Protein AF-A0AAW0LCC1-F1 (afdb_monomer_lite)

Foldseek 3Di:
DDDDPAQQADADEPVQVCQFQVHVDPVQWQAADPQGTKGWGWGQDPNDTFIKIKGKGALLQVPFDDPVRVSVVVSLVQRDDDPLDFNWRHKYDDVSIIMTMTGDPDNHDPLCCLQPNLDELLNLLVNLLSVLVVLVSVQVSVVVVVVVDDDDFDDDDDPCVQQLLAAPPDDSRGDDDLLSVLLSSLLSLLCSFQSDHQADPPDDPQPRGPLSNCCVQCVPPLVCSVVRGHPSHPPQPPSSVLNSLSNVLSCQSNDNDSVSRDGSVVSSVSSVQQNDDDVQLADSNDSGPDLLSVLSSVLSVLLCVLVVDDQADPVDDPCPRGSCSVCVVLVVDVVSVVVSCVVPCSNVLSVLSNDDPDRDGVVVSVVSVVVVVVVVVVPPDDDDDDDDDDD

Structure (mmCIF, N/CA/C/O backbone):
data_AF-A0AAW0LCC1-F1
#
_entry.id   AF-A0AAW0LCC1-F1
#
loop_
_atom_site.group_PDB
_atom_site.id
_atom_site.type_symbol
_atom_site.label_atom_id
_atom_site.label_alt_id
_atom_site.label_comp_id
_atom_site.label_asym_id
_atom_site.label_entity_id
_atom_site.label_seq_id
_atom_site.pdbx_PDB_ins_code
_atom_site.Cartn_x
_atom_site.Cartn_y
_atom_site.Cartn_z
_atom_site.occupancy
_atom_site.B_iso_or_equiv
_atom_site.auth_seq_id
_atom_site.auth_comp_id
_atom_site.auth_asym_id
_atom_site.auth_atom_id
_atom_site.pdbx_PDB_model_num
ATOM 1 N N . MET A 1 1 ? 21.186 -23.783 -26.925 1.00 35.03 1 MET A N 1
ATOM 2 C CA . MET A 1 1 ? 20.174 -23.348 -25.941 1.00 35.03 1 MET A CA 1
ATOM 3 C C . MET A 1 1 ? 20.336 -24.250 -24.736 1.00 35.03 1 MET A C 1
ATOM 5 O O . MET A 1 1 ? 19.829 -25.359 -24.760 1.00 35.03 1 MET A O 1
ATOM 9 N N . GLU A 1 2 ? 21.107 -23.821 -23.744 1.00 25.83 2 GLU A N 1
ATOM 10 C CA . GLU A 1 2 ? 21.197 -24.514 -22.457 1.00 25.83 2 GLU A CA 1
ATOM 11 C C . GLU A 1 2 ? 20.458 -23.658 -21.433 1.00 25.83 2 GLU A C 1
ATOM 13 O O . GLU A 1 2 ? 20.801 -22.498 -21.208 1.00 25.83 2 GLU A O 1
ATOM 18 N N . GLN A 1 3 ? 19.366 -24.208 -20.905 1.00 29.08 3 GLN A N 1
ATOM 19 C CA . GLN A 1 3 ? 18.622 -23.638 -19.792 1.00 29.08 3 GLN A CA 1
ATOM 20 C C . GLN A 1 3 ? 19.203 -24.208 -18.501 1.00 29.08 3 GLN A C 1
ATOM 22 O O . GLN A 1 3 ? 19.033 -25.390 -18.211 1.00 29.08 3 GLN A O 1
ATOM 27 N N . SER A 1 4 ? 19.866 -23.360 -17.721 1.00 25.98 4 SER A N 1
ATOM 28 C CA . SER A 1 4 ? 20.152 -23.633 -16.312 1.00 25.98 4 SER A CA 1
ATOM 29 C C . SER A 1 4 ? 18.893 -23.335 -15.477 1.00 25.98 4 SER A C 1
ATOM 31 O O . SER A 1 4 ? 18.203 -22.352 -15.764 1.00 25.98 4 SER A O 1
ATOM 33 N N . PRO A 1 5 ? 18.565 -24.139 -14.450 1.00 36.94 5 PRO A N 1
ATOM 34 C CA . PRO A 1 5 ? 17.325 -24.013 -13.690 1.00 36.94 5 PRO A CA 1
ATOM 35 C C . PRO A 1 5 ? 17.424 -22.867 -12.673 1.00 36.94 5 PRO A C 1
ATOM 37 O O . PRO A 1 5 ? 17.899 -23.029 -11.555 1.00 36.94 5 PRO A O 1
ATOM 40 N N . GLY A 1 6 ? 16.961 -21.691 -13.079 1.00 39.50 6 GLY A N 1
ATOM 41 C CA . GLY A 1 6 ? 16.705 -20.530 -12.233 1.00 39.50 6 GLY A CA 1
ATOM 42 C C . GLY A 1 6 ? 15.779 -19.598 -13.005 1.00 39.50 6 GLY A C 1
ATOM 43 O O . GLY A 1 6 ? 15.955 -19.435 -14.211 1.00 39.50 6 GLY A O 1
ATOM 44 N N . HIS A 1 7 ? 14.738 -19.054 -12.373 1.00 54.44 7 HIS A N 1
ATOM 45 C CA . HIS A 1 7 ? 13.796 -18.142 -13.031 1.00 54.44 7 HIS A CA 1
ATOM 46 C C . HIS A 1 7 ? 14.518 -16.862 -13.486 1.00 54.44 7 HIS A C 1
ATOM 48 O O . HIS A 1 7 ? 14.560 -15.873 -12.761 1.00 54.44 7 HIS A O 1
ATOM 54 N N . ASN A 1 8 ? 15.086 -16.878 -14.689 1.00 70.12 8 ASN A N 1
ATOM 55 C CA . ASN A 1 8 ? 15.701 -15.701 -15.280 1.00 70.12 8 ASN A CA 1
ATOM 56 C C . ASN A 1 8 ? 14.601 -14.768 -15.781 1.00 70.12 8 ASN A C 1
ATOM 58 O O . ASN A 1 8 ? 13.740 -15.164 -16.572 1.00 70.12 8 ASN A O 1
ATOM 62 N N . LEU A 1 9 ? 14.639 -13.522 -15.311 1.00 86.88 9 LEU A N 1
ATOM 63 C CA . LEU A 1 9 ? 13.825 -12.443 -15.852 1.00 86.88 9 LEU A CA 1
ATOM 64 C C . LEU A 1 9 ? 14.018 -12.328 -17.371 1.00 86.88 9 LEU A C 1
ATOM 66 O O . LEU A 1 9 ? 15.133 -12.442 -17.881 1.00 86.88 9 LEU A O 1
ATOM 70 N N . ILE A 1 10 ? 12.933 -12.054 -18.095 1.00 91.56 10 ILE A N 1
ATOM 71 C CA . ILE A 1 10 ? 12.992 -11.846 -19.542 1.00 91.56 10 ILE A CA 1
ATOM 72 C C . ILE A 1 10 ? 13.608 -10.471 -19.816 1.00 91.56 10 ILE A C 1
ATOM 74 O O . ILE A 1 10 ? 13.100 -9.450 -19.352 1.00 91.56 10 ILE A O 1
ATOM 78 N N . GLN A 1 11 ? 14.680 -10.428 -20.603 1.00 92.69 11 GLN A N 1
ATOM 79 C CA . GLN A 1 11 ? 15.201 -9.168 -21.120 1.00 92.69 11 GLN A CA 1
ATOM 80 C C . GLN A 1 11 ? 14.403 -8.756 -22.362 1.00 92.69 11 GLN A C 1
ATOM 82 O O . GLN A 1 11 ? 14.482 -9.399 -23.408 1.00 92.69 11 GLN A O 1
ATOM 87 N N . PHE A 1 12 ? 13.631 -7.681 -22.239 1.00 93.44 12 PHE A N 1
ATOM 88 C CA . PHE A 1 12 ? 12.884 -7.066 -23.332 1.00 93.44 12 PHE A CA 1
ATOM 89 C C . PHE A 1 12 ? 13.730 -6.024 -24.062 1.00 93.44 12 PHE A C 1
ATOM 91 O O . PHE A 1 12 ? 14.611 -5.394 -23.471 1.00 93.44 12 PHE A O 1
ATOM 98 N N . ASN A 1 13 ? 13.405 -5.788 -25.333 1.00 92.50 13 ASN A N 1
ATOM 99 C CA . ASN A 1 13 ? 13.901 -4.627 -26.059 1.00 92.50 13 ASN A CA 1
ATOM 100 C C . ASN A 1 13 ? 12.977 -3.429 -25.831 1.00 92.50 13 ASN A C 1
ATOM 102 O O . ASN A 1 13 ? 11.776 -3.585 -25.599 1.00 92.50 13 ASN A O 1
ATOM 106 N N . LEU A 1 14 ? 13.503 -2.213 -26.004 1.00 92.12 14 LEU A N 1
ATOM 107 C CA . LEU A 1 14 ? 12.694 -0.995 -25.898 1.00 92.12 14 LEU A CA 1
ATOM 108 C C . LEU A 1 14 ? 11.482 -1.029 -26.845 1.00 92.12 14 LEU A C 1
ATOM 110 O O . LEU A 1 14 ? 10.381 -0.668 -26.440 1.00 92.12 14 LEU A O 1
ATOM 114 N N . SER A 1 15 ? 11.659 -1.559 -28.060 1.00 93.00 15 SER A N 1
ATOM 115 C CA . SER A 1 15 ? 10.576 -1.680 -29.046 1.00 93.00 15 SER A CA 1
ATOM 116 C C . SER A 1 15 ? 9.403 -2.556 -28.578 1.00 93.00 15 SER A C 1
ATOM 118 O O . SER A 1 15 ? 8.260 -2.320 -28.977 1.00 93.00 15 SER A O 1
ATOM 120 N N . ASP A 1 16 ? 9.647 -3.540 -27.707 1.00 93.12 16 ASP A N 1
ATOM 121 C CA . ASP A 1 16 ? 8.592 -4.380 -27.131 1.00 93.12 16 ASP A CA 1
ATOM 122 C C . ASP A 1 16 ? 7.754 -3.572 -26.135 1.00 93.12 16 ASP A C 1
ATOM 124 O O . ASP A 1 16 ? 6.521 -3.629 -26.152 1.00 93.12 16 ASP A O 1
ATOM 128 N N . LEU A 1 17 ? 8.421 -2.754 -25.314 1.00 94.56 17 LEU A N 1
ATOM 129 C CA . LEU A 1 17 ? 7.772 -1.874 -24.343 1.00 94.56 17 LEU A CA 1
ATOM 130 C C . LEU A 1 17 ? 7.030 -0.719 -25.026 1.00 94.56 17 LEU A C 1
ATOM 132 O O . LEU A 1 17 ? 5.923 -0.367 -24.614 1.00 94.56 17 LEU A O 1
ATOM 136 N N . GLU A 1 18 ? 7.582 -0.167 -26.106 1.00 94.38 18 GLU A N 1
ATOM 137 C CA . GLU A 1 18 ? 6.913 0.840 -26.933 1.00 94.38 18 GLU A CA 1
ATOM 138 C C . GLU A 1 18 ? 5.628 0.284 -27.548 1.00 94.38 18 GLU A C 1
ATOM 140 O O . GLU A 1 18 ? 4.576 0.916 -27.456 1.00 94.38 18 GLU A O 1
ATOM 145 N N . LYS A 1 19 ? 5.660 -0.930 -28.110 1.00 94.38 19 LYS A N 1
ATOM 146 C CA . LYS A 1 19 ? 4.448 -1.592 -28.617 1.00 94.38 19 LYS A CA 1
ATOM 147 C C . LYS A 1 19 ? 3.426 -1.813 -27.500 1.00 94.38 19 LYS A C 1
ATOM 149 O O . LYS A 1 19 ? 2.251 -1.490 -27.681 1.00 94.38 19 LYS A O 1
ATOM 154 N N . ALA A 1 20 ? 3.870 -2.302 -26.341 1.00 93.50 20 ALA A N 1
ATOM 155 C CA . ALA A 1 20 ? 3.002 -2.592 -25.200 1.00 93.50 20 ALA A CA 1
ATOM 156 C C . ALA A 1 20 ? 2.305 -1.343 -24.631 1.00 93.50 20 ALA A C 1
ATOM 158 O O . ALA A 1 20 ? 1.168 -1.431 -24.166 1.00 93.50 20 ALA A O 1
ATOM 159 N N . THR A 1 21 ? 2.968 -0.185 -24.682 1.00 93.25 21 THR A N 1
ATOM 160 C CA . THR A 1 21 ? 2.490 1.100 -24.130 1.00 93.25 21 THR A CA 1
ATOM 161 C C . THR A 1 21 ? 1.973 2.075 -25.195 1.00 93.25 21 THR A C 1
ATOM 163 O O . THR A 1 21 ? 1.622 3.216 -24.883 1.00 93.25 21 THR A O 1
ATOM 166 N N . LYS A 1 22 ? 1.932 1.650 -26.466 1.00 92.06 22 LYS A N 1
ATOM 167 C CA . LYS A 1 22 ? 1.635 2.490 -27.640 1.00 92.06 22 LYS A CA 1
ATOM 168 C C . LYS A 1 22 ? 2.529 3.736 -27.737 1.00 92.06 22 LYS A C 1
ATOM 170 O O . LYS A 1 22 ? 2.033 4.816 -28.064 1.00 92.06 22 LYS A O 1
ATOM 175 N N . GLY A 1 23 ? 3.820 3.573 -27.455 1.00 91.69 23 GLY A N 1
ATOM 176 C CA . GLY A 1 23 ? 4.841 4.621 -27.460 1.00 91.69 23 GLY A CA 1
ATOM 177 C C . GLY A 1 23 ? 4.819 5.479 -26.197 1.00 91.69 23 GLY A C 1
ATOM 178 O O . GLY A 1 23 ? 4.899 6.697 -26.297 1.00 91.69 23 GLY A O 1
ATOM 179 N N . PHE A 1 24 ? 4.622 4.866 -25.023 1.00 92.06 24 PHE A N 1
ATOM 180 C CA . PHE A 1 24 ? 4.584 5.550 -23.720 1.00 92.06 24 PHE A CA 1
ATOM 181 C C . PHE A 1 24 ? 3.601 6.732 -23.657 1.00 92.06 24 PHE A C 1
ATOM 183 O O . PHE A 1 24 ? 3.840 7.739 -22.987 1.00 92.06 24 PHE A O 1
ATOM 190 N N . LYS A 1 25 ? 2.460 6.614 -24.351 1.00 90.75 25 LYS A N 1
ATOM 191 C CA . LYS A 1 25 ? 1.424 7.657 -24.374 1.00 90.75 25 LYS A CA 1
ATOM 192 C C . LYS A 1 25 ? 0.930 7.973 -22.962 1.00 90.75 25 LYS A C 1
ATOM 194 O O . LYS A 1 25 ? 0.734 7.074 -22.147 1.00 90.75 25 LYS A O 1
ATOM 199 N N . SER A 1 26 ? 0.592 9.238 -22.714 1.00 88.38 26 SER A N 1
ATOM 200 C CA . SER A 1 26 ? 0.033 9.703 -21.432 1.00 88.38 26 SER A CA 1
ATOM 201 C C . SER A 1 26 ? -1.211 8.919 -20.989 1.00 88.38 26 SER A C 1
ATOM 203 O O . SER A 1 26 ? -1.363 8.632 -19.811 1.00 88.38 26 SER A O 1
ATOM 205 N N . SER A 1 27 ? -2.052 8.469 -21.928 1.00 87.44 27 SER A N 1
ATOM 206 C CA . SER A 1 27 ? -3.219 7.600 -21.657 1.00 87.44 27 SER A CA 1
ATOM 207 C C . SER A 1 27 ? -2.890 6.193 -21.113 1.00 87.44 27 SER A C 1
ATOM 209 O O . SER A 1 27 ? -3.784 5.482 -20.636 1.00 87.44 27 SER A O 1
ATOM 211 N N . TYR A 1 28 ? -1.625 5.774 -21.198 1.00 87.62 28 TYR A N 1
ATOM 212 C CA . TYR A 1 28 ? -1.093 4.539 -20.617 1.00 87.62 28 TYR A CA 1
ATOM 213 C C . TYR A 1 28 ? -0.282 4.816 -19.347 1.00 87.62 28 TYR A C 1
ATOM 215 O O . TYR A 1 28 ? 0.044 3.870 -18.638 1.00 87.62 28 TYR A O 1
ATOM 223 N N . LYS A 1 29 ? 0.011 6.079 -19.017 1.00 88.38 29 LYS A N 1
ATOM 224 C CA . LYS A 1 29 ? 0.677 6.444 -17.766 1.00 88.38 29 LYS A CA 1
ATOM 225 C C . LYS A 1 29 ? -0.308 6.269 -16.608 1.00 88.38 29 LYS A C 1
ATOM 227 O O . LYS A 1 29 ? -1.379 6.866 -16.598 1.00 88.38 29 LYS A O 1
ATOM 232 N N . ILE A 1 30 ? 0.052 5.419 -15.653 1.00 83.81 30 ILE A N 1
ATOM 233 C CA . ILE A 1 30 ? -0.710 5.170 -14.422 1.00 83.81 30 ILE A CA 1
ATOM 234 C C . ILE A 1 30 ? -0.365 6.238 -13.384 1.00 83.81 30 ILE A C 1
ATOM 236 O O . ILE A 1 30 ? -1.225 6.706 -12.645 1.00 83.81 30 ILE A O 1
ATOM 240 N N . GLY A 1 31 ? 0.908 6.622 -13.334 1.00 77.94 31 GLY A N 1
ATOM 241 C CA . GLY A 1 31 ? 1.416 7.592 -12.383 1.00 77.94 31 GLY A CA 1
ATOM 242 C C . GLY A 1 31 ? 2.911 7.799 -12.548 1.00 77.94 31 GLY A C 1
ATOM 243 O O . GLY A 1 31 ? 3.555 7.208 -13.415 1.00 77.94 31 GLY A O 1
ATOM 244 N N . GLU A 1 32 ? 3.455 8.657 -11.707 1.00 80.06 32 GLU A N 1
ATOM 245 C CA . GLU A 1 32 ? 4.883 8.900 -11.586 1.00 80.06 32 GLU A CA 1
ATOM 246 C C . GLU A 1 32 ? 5.210 8.920 -10.103 1.00 80.06 32 GLU A C 1
ATOM 248 O O . GLU A 1 32 ? 4.526 9.592 -9.334 1.00 80.06 32 GLU A O 1
ATOM 253 N N . GLY A 1 33 ? 6.175 8.096 -9.716 1.00 64.50 33 GLY A N 1
ATOM 254 C CA . GLY A 1 33 ? 6.757 8.118 -8.385 1.00 64.50 33 GLY A CA 1
ATOM 255 C C . GLY A 1 33 ? 8.205 8.576 -8.460 1.00 64.50 33 GLY A C 1
ATOM 256 O O . GLY A 1 33 ? 8.735 8.852 -9.537 1.00 64.50 33 GLY A O 1
ATOM 257 N N . ASP A 1 34 ? 8.866 8.577 -7.315 1.00 59.62 34 ASP A N 1
ATOM 258 C CA . ASP A 1 34 ? 10.225 9.113 -7.175 1.00 59.62 34 ASP A CA 1
ATOM 259 C C . ASP A 1 34 ? 11.261 8.298 -7.958 1.00 59.62 34 ASP A C 1
ATOM 261 O O . ASP A 1 34 ? 12.235 8.818 -8.497 1.00 59.62 34 ASP A O 1
ATOM 265 N N . PHE A 1 35 ? 10.993 7.002 -8.105 1.00 65.12 35 PHE A N 1
ATOM 266 C CA . PHE A 1 35 ? 11.809 6.083 -8.894 1.00 65.12 35 PHE A CA 1
ATOM 267 C C . PHE A 1 35 ? 11.452 6.093 -10.386 1.00 65.12 35 PHE A C 1
ATOM 269 O O . PHE A 1 35 ? 12.085 5.383 -11.163 1.00 65.12 35 PHE A O 1
ATOM 276 N N . GLY A 1 36 ? 10.460 6.893 -10.787 1.00 77.75 36 GLY A N 1
ATOM 277 C CA . GLY A 1 36 ? 10.082 7.159 -12.168 1.00 77.75 36 GLY A CA 1
ATOM 278 C C . GLY A 1 36 ? 8.643 6.817 -12.536 1.00 77.75 36 GLY A C 1
ATOM 279 O O . GLY A 1 36 ? 7.762 6.645 -11.690 1.00 77.75 36 GLY A O 1
ATOM 280 N N . ALA A 1 37 ? 8.381 6.812 -13.841 1.00 86.62 37 ALA A N 1
ATOM 281 C CA . ALA A 1 37 ? 7.034 6.744 -14.387 1.00 86.62 37 ALA A CA 1
ATOM 282 C C . ALA A 1 37 ? 6.541 5.299 -14.528 1.00 86.62 37 ALA A C 1
ATOM 284 O O . ALA A 1 37 ? 7.272 4.412 -14.963 1.00 86.62 37 ALA A O 1
ATOM 285 N N . PHE A 1 38 ? 5.269 5.079 -14.210 1.00 88.56 38 PHE A N 1
ATOM 286 C CA . PHE A 1 38 ? 4.597 3.792 -14.339 1.00 88.56 38 PHE A CA 1
ATOM 287 C C . PHE A 1 38 ? 3.610 3.829 -15.497 1.00 88.56 38 PHE A C 1
ATOM 289 O O . PHE A 1 38 ? 2.749 4.709 -15.570 1.00 88.56 38 PHE A O 1
ATOM 296 N N . TYR A 1 39 ? 3.686 2.827 -16.362 1.00 91.06 39 TYR A N 1
ATOM 297 C CA . TYR A 1 39 ? 2.813 2.663 -17.514 1.00 91.06 39 TYR A CA 1
ATOM 298 C C . TYR A 1 39 ? 2.096 1.321 -17.446 1.00 91.06 39 TYR A C 1
ATOM 300 O O . TYR A 1 39 ? 2.699 0.302 -17.116 1.00 91.06 39 TYR A O 1
ATOM 308 N N . ARG A 1 40 ? 0.811 1.296 -17.799 1.00 90.25 40 ARG A N 1
ATOM 309 C CA . ARG A 1 40 ? 0.110 0.043 -18.095 1.00 90.25 40 ARG A CA 1
ATOM 310 C C . ARG A 1 40 ? 0.474 -0.402 -19.502 1.00 90.25 40 ARG A C 1
ATOM 312 O O . ARG A 1 40 ? 0.660 0.430 -20.388 1.00 90.25 40 ARG A O 1
ATOM 319 N N . GLY A 1 41 ? 0.513 -1.702 -19.725 1.00 91.31 41 GLY A N 1
ATOM 320 C CA . GLY A 1 41 ? 0.739 -2.270 -21.043 1.00 91.31 41 GLY A CA 1
ATOM 321 C C . GLY A 1 41 ? 0.184 -3.677 -21.158 1.00 91.31 41 GLY A C 1
ATOM 322 O O . GLY A 1 41 ? -0.399 -4.234 -20.226 1.00 91.31 41 GLY A O 1
ATOM 323 N N . THR A 1 42 ? 0.350 -4.268 -22.331 1.00 92.56 42 THR A N 1
ATOM 324 C CA . THR A 1 42 ? 0.024 -5.675 -22.562 1.00 92.56 42 THR A CA 1
ATOM 325 C C . THR A 1 42 ? 1.125 -6.299 -23.403 1.00 92.56 42 THR A C 1
ATOM 327 O O . THR A 1 42 ? 1.438 -5.797 -24.480 1.00 92.56 42 THR A O 1
ATOM 330 N N . ILE A 1 43 ? 1.720 -7.376 -22.894 1.00 93.00 43 ILE A N 1
ATOM 331 C CA . ILE A 1 43 ? 2.829 -8.098 -23.528 1.00 93.00 43 ILE A CA 1
ATOM 332 C C . ILE A 1 43 ? 2.389 -9.541 -23.778 1.00 93.00 43 ILE A C 1
ATOM 334 O O . ILE A 1 43 ? 1.643 -10.116 -22.987 1.00 93.00 43 ILE A O 1
ATOM 338 N N . LYS A 1 44 ? 2.834 -10.137 -24.889 1.00 89.62 44 LYS A N 1
ATOM 339 C CA . LYS A 1 44 ? 2.623 -11.565 -25.152 1.00 89.62 44 LYS A CA 1
ATOM 340 C C . LYS A 1 44 ? 3.726 -12.379 -24.477 1.00 89.62 44 LYS A C 1
ATOM 342 O O . LYS A 1 44 ? 4.872 -12.314 -24.905 1.00 89.62 44 LYS A O 1
ATOM 347 N N . LEU A 1 45 ? 3.370 -13.158 -23.460 1.00 85.94 45 LEU A N 1
ATOM 348 C CA . LEU A 1 45 ? 4.266 -14.085 -22.766 1.00 85.94 45 LEU A CA 1
ATOM 349 C C . LEU A 1 45 ? 3.831 -15.511 -23.093 1.00 85.94 45 LEU A C 1
ATOM 351 O O . LEU A 1 45 ? 2.678 -15.868 -22.857 1.00 85.94 45 LEU A O 1
ATOM 355 N N . SER A 1 46 ? 4.721 -16.313 -23.681 1.00 83.00 46 SER A N 1
ATOM 356 C CA . SER A 1 46 ? 4.426 -17.705 -24.068 1.00 83.00 46 SER A CA 1
ATOM 357 C C . SER A 1 46 ? 3.125 -17.852 -24.880 1.00 83.00 46 SER A C 1
ATOM 359 O O . SER A 1 46 ? 2.332 -18.761 -24.663 1.00 83.00 46 SER A O 1
ATOM 361 N N . GLY A 1 47 ? 2.861 -16.898 -25.783 1.00 82.44 47 GLY A N 1
ATOM 362 C CA . GLY A 1 47 ? 1.649 -16.855 -26.612 1.00 82.44 47 GLY A CA 1
ATOM 363 C C . GLY A 1 47 ? 0.399 -16.276 -25.932 1.00 82.44 47 GLY A C 1
ATOM 364 O O . GLY A 1 47 ? -0.559 -15.936 -26.627 1.00 82.44 47 GLY A O 1
ATOM 365 N N . LYS A 1 48 ? 0.405 -16.077 -24.609 1.00 87.75 48 LYS A N 1
ATOM 366 C CA . LYS A 1 48 ? -0.707 -15.487 -23.853 1.00 87.75 48 LYS A CA 1
ATOM 367 C C . LYS A 1 48 ? -0.558 -13.973 -23.743 1.00 87.75 48 LYS A C 1
ATOM 369 O O . LYS A 1 48 ? 0.515 -13.459 -23.446 1.00 87.75 48 LYS A O 1
ATOM 374 N N . SER A 1 49 ? -1.653 -13.250 -23.968 1.00 90.12 49 SER A N 1
ATOM 375 C CA . SER A 1 49 ? -1.706 -11.803 -23.755 1.00 90.12 49 SER A CA 1
ATOM 376 C C . SER A 1 49 ? -1.789 -11.505 -22.257 1.00 90.12 49 SER A C 1
ATOM 378 O O . SER A 1 49 ? -2.803 -11.801 -21.626 1.00 90.12 49 SER A O 1
ATOM 380 N N . THR A 1 50 ? -0.734 -10.918 -21.699 1.00 89.50 50 THR A N 1
ATOM 381 C CA . THR A 1 50 ? -0.593 -10.670 -20.263 1.00 89.50 50 THR A CA 1
ATOM 382 C C . THR A 1 50 ? -0.592 -9.165 -19.978 1.00 89.50 50 THR A C 1
ATOM 384 O O . THR A 1 50 ? 0.207 -8.430 -20.570 1.00 89.50 50 THR A O 1
ATOM 387 N N . PRO A 1 51 ? -1.482 -8.671 -19.098 1.00 89.50 51 PRO A N 1
ATOM 388 C CA . PRO A 1 51 ? -1.460 -7.283 -18.657 1.00 89.50 51 PRO A CA 1
ATOM 389 C C . PRO A 1 51 ? -0.259 -7.043 -17.735 1.00 89.50 51 PRO A C 1
ATOM 391 O O . PRO A 1 51 ? -0.003 -7.812 -16.805 1.00 89.50 51 PRO A O 1
ATOM 394 N N . VAL A 1 52 ? 0.487 -5.977 -18.009 1.00 92.75 52 VAL A N 1
ATOM 395 C CA . VAL A 1 52 ? 1.731 -5.655 -17.305 1.00 92.75 52 VAL A CA 1
ATOM 396 C C . VAL A 1 52 ? 1.745 -4.209 -16.828 1.00 92.75 52 VAL A C 1
ATOM 398 O O . VAL A 1 52 ? 1.118 -3.328 -17.425 1.00 92.75 52 VAL A O 1
ATOM 401 N N . ILE A 1 53 ? 2.519 -3.967 -15.777 1.00 90.69 53 ILE A N 1
ATOM 402 C CA . ILE A 1 53 ? 3.005 -2.647 -15.398 1.00 90.69 53 ILE A CA 1
ATOM 403 C C . ILE A 1 53 ? 4.474 -2.525 -15.800 1.00 90.69 53 ILE A C 1
ATOM 405 O O . ILE A 1 53 ? 5.272 -3.439 -15.594 1.00 90.69 53 ILE A O 1
ATOM 409 N N . ILE A 1 54 ? 4.814 -1.394 -16.407 1.00 93.12 54 ILE A N 1
ATOM 410 C CA . ILE A 1 54 ? 6.154 -1.062 -16.876 1.00 93.12 54 ILE A CA 1
ATOM 411 C C . ILE A 1 54 ? 6.595 0.177 -16.109 1.00 93.12 54 ILE A C 1
ATOM 413 O O . ILE A 1 54 ? 6.021 1.253 -16.279 1.00 93.12 54 ILE A O 1
ATOM 417 N N . GLN A 1 55 ? 7.595 0.017 -15.252 1.00 90.56 55 GLN A N 1
ATOM 418 C CA . GLN A 1 55 ? 8.204 1.117 -14.521 1.00 90.56 55 GLN A CA 1
ATOM 419 C C . GLN A 1 55 ? 9.457 1.572 -15.258 1.00 90.56 55 GLN A C 1
ATOM 421 O O . GLN A 1 55 ? 10.402 0.802 -15.416 1.00 90.56 55 GLN A O 1
ATOM 426 N N . GLN A 1 56 ? 9.469 2.824 -15.693 1.00 90.25 56 GLN A N 1
ATOM 427 C CA . GLN A 1 56 ? 10.660 3.499 -16.177 1.00 90.25 56 GLN A CA 1
ATOM 428 C C . GLN A 1 56 ? 11.462 4.003 -14.981 1.00 90.25 56 GLN A C 1
ATOM 430 O O . GLN A 1 56 ? 10.933 4.757 -14.171 1.00 90.25 56 GLN A O 1
ATOM 435 N N . ILE A 1 57 ? 12.733 3.622 -14.893 1.00 83.25 57 ILE A N 1
ATOM 436 C CA . ILE A 1 57 ? 13.634 4.068 -13.833 1.00 83.25 57 ILE A CA 1
ATOM 437 C C . ILE A 1 57 ? 14.338 5.350 -14.274 1.00 83.25 57 ILE A C 1
ATOM 439 O O . ILE A 1 57 ? 14.957 5.388 -15.342 1.00 83.25 57 ILE A O 1
ATOM 443 N N . GLN A 1 58 ? 14.245 6.408 -13.465 1.00 69.81 58 GLN A N 1
ATOM 444 C CA . GLN A 1 58 ? 14.880 7.685 -13.795 1.00 69.81 58 GLN A CA 1
ATOM 445 C C . GLN A 1 58 ? 16.410 7.598 -13.741 1.00 69.81 58 GLN A C 1
ATOM 447 O O . GLN A 1 58 ? 16.988 7.001 -12.836 1.00 69.81 58 GLN A O 1
ATOM 452 N N . GLY A 1 59 ? 17.077 8.279 -14.678 1.00 62.41 59 GLY A N 1
ATOM 453 C CA . GLY A 1 59 ? 18.532 8.224 -14.844 1.00 62.41 59 GLY A CA 1
ATOM 454 C C . GLY A 1 59 ? 19.344 8.655 -13.619 1.00 62.41 59 GLY A C 1
ATOM 455 O O . GLY A 1 59 ? 20.450 8.162 -13.430 1.00 62.41 59 GLY A O 1
ATOM 456 N N . HIS A 1 60 ? 18.808 9.521 -12.753 1.00 59.12 60 HIS A N 1
ATOM 457 C CA . HIS A 1 60 ? 19.497 9.944 -11.531 1.00 59.12 60 HIS A CA 1
ATOM 458 C C . HIS A 1 60 ? 19.635 8.798 -10.505 1.00 59.12 60 HIS A C 1
ATOM 460 O O . HIS A 1 60 ? 20.665 8.713 -9.842 1.00 59.12 60 HIS A O 1
ATOM 466 N N . VAL A 1 61 ? 18.672 7.865 -10.463 1.00 56.94 61 VAL A N 1
ATOM 467 C CA . VAL A 1 61 ? 18.710 6.632 -9.648 1.00 56.94 61 VAL A CA 1
ATOM 468 C C . VAL A 1 61 ? 19.772 5.653 -10.170 1.00 56.94 61 VAL A C 1
ATOM 470 O O . VAL A 1 61 ? 20.307 4.831 -9.431 1.00 56.94 61 VAL A O 1
ATOM 473 N N . LEU A 1 62 ? 20.114 5.744 -11.458 1.00 57.00 62 LEU A N 1
ATOM 474 C CA . LEU A 1 62 ? 20.996 4.797 -12.143 1.00 57.00 62 LEU A CA 1
ATOM 475 C C . LEU A 1 62 ? 22.490 5.118 -12.005 1.00 57.00 62 LEU A C 1
ATOM 477 O O . LEU A 1 62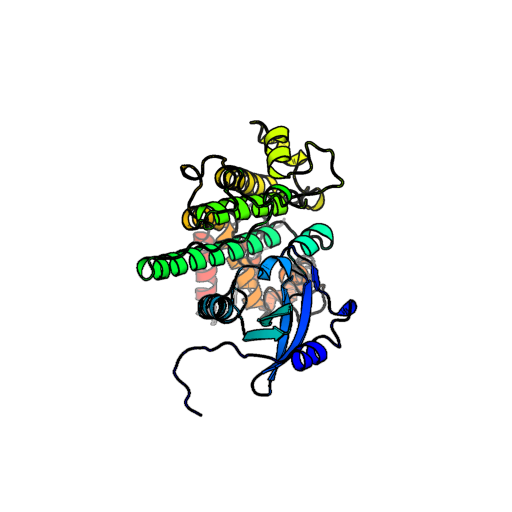 ? 23.313 4.248 -12.289 1.00 57.00 62 LEU A O 1
ATOM 481 N N . LYS A 1 63 ? 22.855 6.334 -11.568 1.00 55.44 63 LYS A N 1
ATOM 482 C CA . LYS A 1 63 ? 24.222 6.886 -11.687 1.00 55.44 63 LYS A CA 1
ATOM 483 C C . LYS A 1 63 ? 25.323 6.117 -10.936 1.00 55.44 63 LYS A C 1
ATOM 485 O O . LYS A 1 63 ? 26.492 6.379 -11.190 1.00 55.44 63 LYS A O 1
ATOM 490 N N . ALA A 1 64 ? 24.982 5.168 -10.061 1.00 53.66 64 ALA A N 1
ATOM 491 C CA . ALA A 1 64 ? 25.946 4.461 -9.210 1.00 53.66 64 ALA A CA 1
ATOM 492 C C . ALA A 1 64 ? 26.064 2.940 -9.449 1.00 53.66 64 ALA A C 1
ATOM 494 O O . ALA A 1 64 ? 26.939 2.314 -8.856 1.00 53.66 64 ALA A O 1
ATOM 495 N N . LYS A 1 65 ? 25.214 2.312 -10.281 1.00 64.25 65 LYS A N 1
ATOM 496 C CA . LYS A 1 65 ? 25.203 0.841 -10.453 1.00 64.25 65 LYS A CA 1
ATOM 497 C C . LYS A 1 65 ? 25.437 0.433 -11.905 1.00 64.25 65 LYS A C 1
ATOM 499 O O . LYS A 1 65 ? 24.717 0.891 -12.793 1.00 64.25 65 LYS A O 1
ATOM 504 N N . SER A 1 66 ? 26.389 -0.476 -12.137 1.00 76.38 66 SER A N 1
ATOM 505 C CA . SER A 1 66 ? 26.560 -1.139 -13.438 1.00 76.38 66 SER A CA 1
ATOM 506 C C . SER A 1 66 ? 25.314 -1.957 -13.794 1.00 76.38 66 SER A C 1
ATOM 508 O O . SER A 1 66 ? 24.604 -2.431 -12.903 1.00 76.38 66 SER A O 1
ATOM 510 N N . ASP A 1 67 ? 25.049 -2.148 -15.089 1.00 81.38 67 ASP A N 1
ATOM 511 C CA . ASP A 1 67 ? 23.900 -2.943 -15.546 1.00 81.38 67 ASP A CA 1
ATOM 512 C C . ASP A 1 67 ? 23.938 -4.365 -14.974 1.00 81.38 67 ASP A C 1
ATOM 514 O O . ASP A 1 67 ? 22.919 -4.876 -14.518 1.00 81.38 67 ASP A O 1
ATOM 518 N N . HIS A 1 68 ? 25.125 -4.974 -14.900 1.00 78.88 68 HIS A N 1
ATOM 519 C CA . HIS A 1 68 ? 25.303 -6.304 -14.320 1.00 78.88 68 HIS A CA 1
ATOM 520 C C . HIS A 1 68 ? 24.903 -6.363 -12.836 1.00 78.88 68 HIS A C 1
ATOM 522 O O . HIS A 1 68 ? 24.159 -7.256 -12.431 1.00 78.88 68 HIS A O 1
ATOM 528 N N . SER A 1 69 ? 25.355 -5.396 -12.027 1.00 76.94 69 SER A N 1
ATOM 529 C CA . SER A 1 69 ? 25.013 -5.332 -10.599 1.00 76.94 69 SER A CA 1
ATOM 530 C C . SER A 1 69 ? 23.511 -5.136 -10.389 1.00 76.94 69 SER A C 1
ATOM 532 O O . SER A 1 69 ? 22.912 -5.808 -9.551 1.00 76.94 69 SER A O 1
ATOM 534 N N . TRP A 1 70 ? 22.894 -4.273 -11.197 1.00 80.00 70 TRP A N 1
ATOM 535 C CA . TRP A 1 70 ? 21.461 -4.004 -11.135 1.00 80.00 70 TRP A CA 1
ATOM 536 C C . TRP A 1 70 ? 20.617 -5.221 -11.542 1.00 80.00 70 TRP A C 1
ATOM 538 O O . TRP A 1 70 ? 19.651 -5.556 -10.863 1.00 80.00 70 TRP A O 1
ATOM 548 N N . VAL A 1 71 ? 21.003 -5.932 -12.608 1.00 82.12 71 VAL A N 1
ATOM 549 C CA . VAL A 1 71 ? 20.312 -7.157 -13.042 1.00 82.12 71 VAL A CA 1
ATOM 550 C C . VAL A 1 71 ? 20.436 -8.269 -11.996 1.00 82.12 71 VAL A C 1
ATOM 552 O O . VAL A 1 71 ? 19.473 -9.002 -11.775 1.00 82.12 71 VAL A O 1
ATOM 555 N N . LYS A 1 72 ? 21.582 -8.399 -11.313 1.00 79.81 72 LYS A N 1
ATOM 556 C CA . LYS A 1 72 ? 21.741 -9.375 -10.222 1.00 79.81 72 LYS A CA 1
ATOM 557 C C . LYS A 1 72 ? 20.743 -9.111 -9.089 1.00 79.81 72 LYS A C 1
ATOM 559 O O . LYS A 1 72 ? 20.029 -10.022 -8.686 1.00 79.81 72 LYS A O 1
ATOM 564 N N . GLU A 1 73 ? 20.650 -7.863 -8.637 1.00 76.06 73 GLU A N 1
ATOM 565 C CA . GLU A 1 73 ? 19.702 -7.440 -7.599 1.00 76.06 73 GLU A CA 1
ATOM 566 C C . GLU A 1 73 ? 18.241 -7.640 -8.028 1.00 76.06 73 GLU A C 1
ATOM 568 O O . GLU A 1 73 ? 17.421 -8.127 -7.253 1.00 76.06 73 GLU A O 1
ATOM 573 N N . LEU A 1 74 ? 17.909 -7.347 -9.288 1.00 79.31 74 LEU A N 1
ATOM 574 C CA . LEU A 1 74 ? 16.572 -7.617 -9.813 1.00 79.31 74 LEU A CA 1
ATOM 575 C C . LEU A 1 74 ? 16.218 -9.104 -9.832 1.00 79.31 74 LEU A C 1
ATOM 577 O O . LEU A 1 74 ? 15.076 -9.445 -9.536 1.00 79.31 74 LEU A O 1
ATOM 581 N N . ASN A 1 75 ? 17.157 -9.986 -10.182 1.00 80.19 75 ASN A N 1
ATOM 582 C CA . ASN A 1 75 ? 16.898 -11.426 -10.179 1.00 80.19 75 ASN A CA 1
ATOM 583 C C . ASN A 1 75 ? 16.675 -11.955 -8.755 1.00 80.19 75 ASN A C 1
ATOM 585 O O . ASN A 1 75 ? 15.776 -12.770 -8.558 1.00 80.19 75 ASN A O 1
ATOM 589 N N . THR A 1 76 ? 17.400 -11.430 -7.762 1.00 76.75 76 THR A N 1
ATOM 590 C CA . THR A 1 76 ? 17.099 -11.664 -6.340 1.00 76.75 76 THR A CA 1
ATOM 591 C C . THR A 1 76 ? 15.662 -11.253 -6.011 1.00 76.75 76 THR A C 1
ATOM 593 O O . THR A 1 76 ? 14.904 -12.030 -5.432 1.00 76.75 76 THR A O 1
ATOM 596 N N . ILE A 1 77 ? 15.234 -10.060 -6.446 1.00 77.44 77 ILE A N 1
ATOM 597 C CA . ILE A 1 77 ? 13.868 -9.591 -6.180 1.00 77.44 77 ILE A CA 1
ATOM 598 C C . ILE A 1 77 ? 12.823 -10.462 -6.899 1.00 77.44 77 ILE A C 1
ATOM 600 O O . ILE A 1 77 ? 11.767 -10.758 -6.347 1.00 77.44 77 ILE A O 1
ATOM 604 N N . ALA A 1 78 ? 13.105 -10.902 -8.124 1.00 81.19 78 ALA A N 1
ATOM 605 C CA . ALA A 1 78 ? 12.191 -11.705 -8.933 1.00 81.19 78 ALA A CA 1
ATOM 606 C C . ALA A 1 78 ? 12.005 -13.147 -8.434 1.00 81.19 78 ALA A C 1
ATOM 608 O O . ALA A 1 78 ? 10.965 -13.763 -8.713 1.00 81.19 78 ALA A O 1
ATOM 609 N N . ALA A 1 79 ? 12.999 -13.673 -7.710 1.00 80.69 79 ALA A N 1
ATOM 610 C CA . ALA A 1 79 ? 12.947 -14.987 -7.078 1.00 80.69 79 ALA A CA 1
ATOM 611 C C . ALA A 1 79 ? 11.921 -15.043 -5.933 1.00 80.69 79 ALA A C 1
ATOM 613 O O . ALA A 1 79 ? 11.357 -16.102 -5.664 1.00 80.69 79 ALA A O 1
ATOM 614 N N . MET A 1 80 ? 11.619 -13.905 -5.303 1.00 78.12 80 MET A N 1
ATOM 615 C CA . MET A 1 80 ? 10.600 -13.812 -4.260 1.00 78.12 80 MET A CA 1
ATOM 616 C C . MET A 1 80 ? 9.193 -13.983 -4.842 1.00 78.12 80 MET A C 1
ATOM 618 O O . MET A 1 80 ? 8.761 -13.221 -5.711 1.00 78.12 80 MET A O 1
ATOM 622 N N . LYS A 1 81 ? 8.442 -14.967 -4.333 1.00 80.31 81 LYS A N 1
ATOM 623 C CA . LYS A 1 81 ? 7.062 -15.251 -4.756 1.00 80.31 81 LYS A CA 1
ATOM 624 C C . LYS A 1 81 ? 6.112 -15.134 -3.574 1.00 80.31 81 LYS A C 1
ATOM 626 O O . LYS A 1 81 ? 6.107 -15.965 -2.674 1.00 80.31 81 LYS A O 1
ATOM 631 N N . HIS A 1 82 ? 5.264 -14.111 -3.609 1.00 77.31 82 HIS A N 1
ATOM 632 C CA . HIS A 1 82 ? 4.270 -13.863 -2.573 1.00 77.31 82 HIS A CA 1
ATOM 633 C C . HIS A 1 82 ? 3.004 -13.246 -3.175 1.00 77.31 82 HIS A C 1
ATOM 635 O O . HIS A 1 82 ? 3.086 -12.421 -4.082 1.00 77.31 82 HIS A O 1
ATOM 641 N N . GLN A 1 83 ? 1.826 -13.593 -2.643 1.00 78.00 83 GLN A N 1
ATOM 642 C CA . GLN A 1 83 ? 0.527 -13.126 -3.156 1.00 78.00 83 GLN A CA 1
ATOM 643 C C . GLN A 1 83 ? 0.378 -11.593 -3.137 1.00 78.00 83 GLN A C 1
ATOM 645 O O . GLN A 1 83 ? -0.399 -11.027 -3.904 1.00 78.00 83 GLN A O 1
ATOM 650 N N . ASN A 1 84 ? 1.100 -10.916 -2.241 1.00 76.31 84 ASN A N 1
ATOM 651 C CA . ASN A 1 84 ? 1.065 -9.460 -2.088 1.00 76.31 84 ASN A CA 1
ATOM 652 C C . ASN A 1 84 ? 2.319 -8.750 -2.628 1.00 76.31 84 ASN A C 1
ATOM 654 O O . ASN A 1 84 ? 2.500 -7.569 -2.346 1.00 76.31 84 ASN A O 1
ATOM 658 N N . LEU A 1 85 ? 3.177 -9.447 -3.382 1.00 76.69 85 LEU A N 1
ATOM 659 C CA . LEU A 1 85 ? 4.297 -8.846 -4.110 1.00 76.69 85 LEU A CA 1
ATOM 660 C C . LEU A 1 85 ? 4.020 -8.858 -5.614 1.00 76.69 85 LEU A C 1
ATOM 662 O O . LEU A 1 85 ? 3.352 -9.750 -6.136 1.00 76.69 85 LEU A O 1
ATOM 666 N N . LEU A 1 86 ? 4.541 -7.850 -6.314 1.00 80.94 86 LEU A N 1
ATOM 667 C CA . LEU A 1 86 ? 4.446 -7.782 -7.767 1.00 80.94 86 LEU A CA 1
ATOM 668 C C . LEU A 1 86 ? 5.278 -8.910 -8.383 1.00 80.94 86 LEU A C 1
ATOM 670 O O . LEU A 1 86 ? 6.479 -9.004 -8.134 1.00 80.94 86 LEU A O 1
ATOM 674 N N . ASN A 1 87 ? 4.654 -9.735 -9.222 1.00 83.19 87 ASN A N 1
ATOM 675 C CA . ASN A 1 87 ? 5.377 -10.766 -9.953 1.00 83.19 87 ASN A CA 1
ATOM 676 C C . ASN A 1 87 ? 6.193 -10.117 -11.079 1.00 83.19 87 ASN A C 1
ATOM 678 O O . ASN A 1 87 ? 5.634 -9.680 -12.089 1.00 83.19 87 ASN A O 1
ATOM 682 N N . LEU A 1 88 ? 7.511 -10.029 -10.893 1.00 88.50 88 LEU A N 1
ATOM 683 C CA . LEU A 1 88 ? 8.417 -9.524 -11.919 1.00 88.50 88 LEU A CA 1
ATOM 684 C C . LEU A 1 88 ? 8.548 -10.541 -13.053 1.00 88.50 88 LEU A C 1
ATOM 686 O O . LEU A 1 88 ? 8.811 -11.721 -12.829 1.00 88.50 88 LEU A O 1
ATOM 690 N N . VAL A 1 89 ? 8.372 -10.051 -14.276 1.00 90.62 89 VAL A N 1
ATOM 691 C CA . VAL A 1 89 ? 8.445 -10.847 -15.507 1.00 90.62 89 VAL A CA 1
ATOM 692 C C . VAL A 1 89 ? 9.746 -10.574 -16.244 1.00 90.62 89 VAL A C 1
ATOM 694 O O . VAL A 1 89 ? 10.328 -11.475 -16.847 1.00 90.62 89 VAL A O 1
ATOM 697 N N . GLY A 1 90 ? 10.203 -9.324 -16.224 1.00 92.25 90 GLY A N 1
ATOM 698 C CA . GLY A 1 90 ? 11.380 -8.946 -16.979 1.00 92.25 90 GLY A CA 1
ATOM 699 C C . GLY A 1 90 ? 11.869 -7.534 -16.733 1.00 92.25 90 GLY A C 1
ATOM 700 O O . GLY A 1 90 ? 11.377 -6.809 -15.869 1.00 92.25 90 GLY A O 1
ATOM 701 N N . TYR A 1 91 ? 12.851 -7.149 -17.533 1.00 93.31 91 TYR A N 1
ATOM 702 C CA . TYR A 1 91 ? 13.464 -5.829 -17.514 1.00 93.31 91 TYR A CA 1
ATOM 703 C C . TYR A 1 91 ? 13.860 -5.410 -18.931 1.00 93.31 91 TYR A C 1
ATOM 705 O O . TYR A 1 91 ? 13.911 -6.230 -19.843 1.00 93.31 91 TYR A O 1
ATOM 713 N N . CYS A 1 92 ? 14.158 -4.130 -19.126 1.00 92.50 92 CYS A N 1
ATOM 714 C CA . CYS A 1 92 ? 14.771 -3.620 -20.351 1.00 92.50 92 CYS A CA 1
ATOM 715 C C . CYS A 1 92 ? 15.930 -2.697 -19.984 1.00 92.50 92 CYS A C 1
ATOM 717 O O . CYS A 1 92 ? 15.792 -1.826 -19.121 1.00 92.50 92 CYS A O 1
ATOM 719 N N . LEU A 1 93 ? 17.055 -2.871 -20.672 1.00 89.69 93 LEU A N 1
ATOM 720 C CA . LEU A 1 93 ? 18.213 -1.987 -20.600 1.00 89.69 93 LEU A CA 1
ATOM 721 C C . LEU A 1 93 ? 18.281 -1.205 -21.909 1.00 89.69 93 LEU A C 1
ATOM 723 O O . LEU A 1 93 ? 18.441 -1.796 -22.974 1.00 89.69 93 LEU A O 1
ATOM 727 N N . SER A 1 94 ? 18.118 0.111 -21.831 1.00 85.00 94 SER A N 1
ATOM 728 C CA . SER A 1 94 ? 18.308 1.023 -22.956 1.00 85.00 94 SER A CA 1
ATOM 729 C C . SER A 1 94 ? 19.310 2.107 -22.569 1.00 85.00 94 SER A C 1
ATOM 731 O O . SER A 1 94 ? 19.569 2.346 -21.387 1.00 85.00 94 SER A O 1
ATOM 733 N N . VAL A 1 95 ? 19.895 2.775 -23.560 1.00 79.88 95 VAL A N 1
ATOM 734 C CA . VAL A 1 95 ? 20.898 3.819 -23.323 1.00 79.88 95 VAL A CA 1
ATOM 735 C C . VAL A 1 95 ? 20.288 4.925 -22.455 1.00 79.88 95 VAL A C 1
ATOM 737 O O . VAL A 1 95 ? 19.353 5.608 -22.862 1.00 79.88 95 VAL A O 1
ATOM 740 N N . GLY A 1 96 ? 20.804 5.075 -21.232 1.00 74.44 96 GLY A N 1
ATOM 741 C CA . GLY A 1 96 ? 20.370 6.096 -20.273 1.00 74.44 96 GLY A CA 1
ATOM 742 C C . GLY A 1 96 ? 19.036 5.831 -19.563 1.00 74.44 96 GLY A C 1
ATOM 743 O O . GLY A 1 96 ? 18.647 6.639 -18.720 1.00 74.44 96 GLY A O 1
ATOM 744 N N . VAL A 1 97 ? 18.340 4.723 -19.855 1.00 81.25 97 VAL A N 1
ATOM 745 C CA . VAL A 1 97 ? 17.038 4.398 -19.250 1.00 81.25 97 VAL A CA 1
ATOM 746 C C . VAL A 1 97 ? 16.916 2.898 -18.995 1.00 81.25 97 VAL A C 1
ATOM 748 O O . VAL A 1 97 ? 17.133 2.078 -19.886 1.00 81.25 97 VAL A O 1
ATOM 751 N N . ARG A 1 98 ? 16.492 2.531 -17.785 1.00 88.12 98 ARG A N 1
ATOM 752 C CA . ARG A 1 98 ? 16.165 1.146 -17.426 1.00 88.12 98 ARG A CA 1
ATOM 753 C C . ARG A 1 98 ? 14.668 1.007 -17.199 1.00 88.12 98 ARG A C 1
ATOM 755 O O . ARG A 1 98 ? 14.025 1.950 -16.746 1.00 88.12 98 ARG A O 1
ATOM 762 N N . PHE A 1 99 ? 14.125 -0.170 -17.483 1.00 91.88 99 PHE A N 1
ATOM 763 C CA . PHE A 1 99 ? 12.729 -0.486 -17.200 1.00 91.88 99 PHE A CA 1
ATOM 764 C C . PHE A 1 99 ? 12.604 -1.795 -16.439 1.00 91.88 99 PHE A C 1
ATOM 766 O O . PHE A 1 99 ? 13.343 -2.743 -16.702 1.00 91.88 99 PHE A O 1
ATOM 773 N N . VAL A 1 100 ? 11.616 -1.852 -15.554 1.00 91.12 100 VAL A N 1
ATOM 774 C CA . VAL A 1 100 ? 11.191 -3.067 -14.856 1.00 91.12 100 VAL A CA 1
ATOM 775 C C . VAL A 1 100 ? 9.775 -3.406 -15.301 1.00 91.12 100 VAL A C 1
ATOM 777 O O . VAL A 1 100 ? 8.925 -2.521 -15.417 1.00 91.12 100 VAL A O 1
ATOM 780 N N . VAL A 1 101 ? 9.525 -4.684 -15.573 1.00 92.56 101 VAL A N 1
ATOM 781 C CA . VAL A 1 101 ? 8.247 -5.187 -16.079 1.00 92.56 101 VAL A CA 1
ATOM 782 C C . VAL A 1 101 ? 7.693 -6.219 -15.107 1.00 92.56 101 VAL A C 1
ATOM 784 O O . VAL A 1 101 ? 8.342 -7.229 -14.826 1.00 92.56 101 VAL A O 1
ATOM 787 N N . GLY A 1 102 ? 6.475 -5.988 -14.626 1.00 89.31 102 GLY A N 1
ATOM 788 C CA . GLY A 1 102 ? 5.757 -6.916 -13.756 1.00 89.31 102 GLY A CA 1
ATOM 789 C C . GLY A 1 102 ? 4.338 -7.187 -14.237 1.00 89.31 102 GLY A C 1
ATOM 790 O O . GLY A 1 102 ? 3.722 -6.361 -14.907 1.00 89.31 102 GLY A O 1
ATOM 791 N N . GLU A 1 103 ? 3.801 -8.347 -13.886 1.00 86.50 103 GLU A N 1
ATOM 792 C CA . GLU A 1 103 ? 2.404 -8.706 -14.128 1.00 86.50 103 GLU A CA 1
ATOM 793 C C . GLU A 1 103 ? 1.476 -7.866 -13.251 1.00 86.50 103 GLU A C 1
ATOM 795 O O . GLU A 1 103 ? 1.567 -7.904 -12.026 1.00 86.50 103 GLU A O 1
ATOM 800 N N . CYS A 1 104 ? 0.570 -7.098 -13.861 1.00 78.88 104 CYS A N 1
ATOM 801 C CA . CYS A 1 104 ? -0.351 -6.260 -13.100 1.00 78.88 104 CYS A CA 1
ATOM 802 C C . CYS A 1 104 ? -1.628 -5.942 -13.872 1.00 78.88 104 CYS A C 1
ATOM 804 O O . CYS A 1 104 ? -1.591 -5.526 -15.027 1.00 78.88 104 CYS A O 1
ATOM 806 N N . THR A 1 105 ? -2.764 -6.021 -13.180 1.00 69.12 105 THR A N 1
ATOM 807 C CA . THR A 1 105 ? -4.056 -5.468 -13.625 1.00 69.12 105 THR A CA 1
ATOM 808 C C . THR A 1 105 ? -4.425 -4.200 -12.850 1.00 69.12 105 THR A C 1
ATOM 810 O O . THR A 1 105 ? -5.599 -3.846 -12.738 1.00 69.12 105 THR A O 1
ATOM 813 N N . CYS A 1 106 ? -3.435 -3.540 -12.247 1.00 68.12 106 CYS A N 1
ATOM 814 C CA . CYS A 1 106 ? -3.627 -2.336 -11.453 1.00 68.12 106 CYS A CA 1
ATOM 815 C C . CYS A 1 106 ? -4.145 -1.173 -12.304 1.00 68.12 106 CYS A C 1
ATOM 817 O O . CYS A 1 106 ? -3.730 -0.958 -13.442 1.00 68.12 106 CYS A O 1
ATOM 819 N N . ILE A 1 107 ? -5.058 -0.406 -11.710 1.00 67.44 107 ILE A N 1
ATOM 820 C CA . ILE A 1 107 ? -5.689 0.762 -12.338 1.00 67.44 107 ILE A CA 1
ATOM 821 C C . ILE A 1 107 ? -5.078 2.069 -11.793 1.00 67.44 107 ILE A C 1
ATOM 823 O O . ILE A 1 107 ? -5.219 3.117 -12.411 1.00 67.44 107 ILE A O 1
ATOM 827 N N . GLY A 1 108 ? -4.363 2.009 -10.664 1.00 67.94 108 GLY A N 1
ATOM 828 C CA . GLY A 1 108 ? -3.763 3.164 -9.996 1.00 67.94 108 GLY A CA 1
ATOM 829 C C . GLY A 1 108 ? -2.892 2.765 -8.804 1.00 67.94 108 GLY A C 1
ATOM 830 O O . GLY A 1 108 ? -2.833 1.588 -8.439 1.00 67.94 108 GLY A O 1
ATOM 831 N N . SER A 1 109 ? -2.230 3.752 -8.197 1.00 71.56 109 SER A N 1
ATOM 832 C CA . SER A 1 109 ? -1.481 3.612 -6.941 1.00 71.56 109 SER A CA 1
ATOM 833 C C . SER A 1 109 ? -2.379 3.833 -5.718 1.00 71.56 109 SER A C 1
ATOM 835 O O . SER A 1 109 ? -3.461 4.409 -5.833 1.00 71.56 109 SER A O 1
ATOM 837 N N . LEU A 1 110 ? -1.928 3.430 -4.523 1.00 75.81 110 LEU A N 1
ATOM 838 C CA . LEU A 1 110 ? -2.652 3.704 -3.274 1.00 75.81 110 LEU A CA 1
ATOM 839 C C . LEU A 1 110 ? -2.928 5.206 -3.092 1.00 75.81 110 LEU A C 1
ATOM 841 O O . LEU A 1 110 ? -4.057 5.576 -2.789 1.00 75.81 110 LEU A O 1
ATOM 845 N N . SER A 1 111 ? -1.940 6.061 -3.368 1.00 75.81 111 SER A N 1
ATOM 846 C CA . SER A 1 111 ? -2.087 7.524 -3.331 1.00 75.81 111 SER A CA 1
ATOM 847 C C . SER A 1 111 ? -3.184 8.032 -4.284 1.00 75.81 111 SER A C 1
ATOM 849 O O . SER A 1 111 ? -4.007 8.873 -3.909 1.00 75.81 111 SER A O 1
ATOM 851 N N . TYR A 1 112 ? -3.284 7.460 -5.492 1.00 70.88 112 TYR A N 1
ATOM 852 C CA . TYR A 1 112 ? -4.382 7.770 -6.414 1.00 70.88 112 TYR A CA 1
ATOM 853 C C . TYR A 1 112 ? -5.743 7.388 -5.823 1.00 70.88 112 TYR A C 1
ATOM 855 O O . TYR A 1 112 ? -6.682 8.183 -5.872 1.00 70.88 112 TYR A O 1
ATOM 863 N N . PHE A 1 113 ? -5.861 6.196 -5.231 1.00 70.06 113 PHE A N 1
ATOM 864 C CA . PHE A 1 113 ? -7.122 5.778 -4.627 1.00 70.06 113 PHE A CA 1
ATOM 865 C C . PHE A 1 113 ? -7.479 6.637 -3.410 1.00 70.06 113 PHE A C 1
ATOM 867 O O . PHE A 1 113 ? -8.596 7.126 -3.348 1.00 70.06 113 PHE A O 1
ATOM 874 N N . LEU A 1 114 ? -6.543 6.917 -2.502 1.00 74.62 114 LEU A N 1
ATOM 875 C CA . LEU A 1 114 ? -6.807 7.767 -1.334 1.00 74.62 114 LEU A CA 1
ATOM 876 C C . LEU A 1 114 ? -7.268 9.182 -1.723 1.00 74.62 114 LEU A C 1
ATOM 878 O O . LEU A 1 114 ? -8.166 9.719 -1.085 1.00 74.62 114 LEU A O 1
ATOM 882 N N . SER A 1 115 ? -6.713 9.757 -2.794 1.00 72.88 115 SER A N 1
ATOM 883 C CA . SER A 1 115 ? -7.035 11.127 -3.222 1.00 72.88 115 SER A CA 1
ATOM 884 C C . SER A 1 115 ? -8.254 11.255 -4.145 1.00 72.88 115 SER A C 1
ATOM 886 O O . SER A 1 115 ? -8.922 12.289 -4.126 1.00 72.88 115 SER A O 1
ATOM 888 N N . LYS A 1 116 ? -8.537 10.259 -4.999 1.00 65.19 116 LYS A N 1
ATOM 889 C CA . LYS A 1 116 ? -9.560 10.362 -6.064 1.00 65.19 116 LYS A CA 1
ATOM 890 C C . LYS A 1 116 ? -10.718 9.379 -5.939 1.00 65.19 116 LYS A C 1
ATOM 892 O O . LYS A 1 116 ? -11.782 9.644 -6.493 1.00 65.19 116 LYS A O 1
ATOM 897 N N . LEU A 1 117 ? -10.537 8.244 -5.267 1.00 58.47 117 LEU A N 1
ATOM 898 C CA . LEU A 1 117 ? -11.527 7.168 -5.212 1.00 58.47 117 LEU A CA 1
ATOM 899 C C . LEU A 1 117 ? -11.799 6.777 -3.764 1.00 58.47 117 LEU A C 1
ATOM 901 O O . LEU A 1 117 ? -11.021 6.054 -3.161 1.00 58.47 117 LEU A O 1
ATOM 905 N N . LEU A 1 118 ? -12.947 7.196 -3.233 1.00 68.88 118 LEU A N 1
ATOM 906 C CA . LEU A 1 118 ? -13.356 6.973 -1.843 1.00 68.88 118 LEU A CA 1
ATOM 907 C C . LEU A 1 118 ? -13.187 5.503 -1.398 1.00 68.88 118 LEU A C 1
ATOM 909 O O . LEU A 1 118 ? -14.046 4.645 -1.629 1.00 68.88 118 LEU A O 1
ATOM 913 N N . LEU A 1 119 ? -12.054 5.204 -0.754 1.00 72.12 119 LEU A N 1
ATOM 914 C CA . LEU A 1 119 ? -11.781 3.908 -0.144 1.00 72.12 119 LEU A CA 1
ATOM 915 C C . LEU A 1 119 ? -12.412 3.869 1.244 1.00 72.12 119 LEU A C 1
ATOM 917 O O . LEU A 1 119 ? -12.040 4.664 2.111 1.00 72.12 119 LEU A O 1
ATOM 921 N N . SER A 1 120 ? -13.301 2.898 1.465 1.00 74.44 120 SER A N 1
ATOM 922 C CA . SER A 1 120 ? -13.824 2.606 2.799 1.00 74.44 120 SER A CA 1
ATOM 923 C C . SER A 1 120 ? -12.709 2.159 3.741 1.00 74.44 120 SER A C 1
ATOM 925 O O . SER A 1 120 ? -11.716 1.563 3.312 1.00 74.44 120 SER A O 1
ATOM 927 N N . TRP A 1 121 ? -12.905 2.387 5.039 1.00 78.88 121 TRP A N 1
ATOM 928 C CA . TRP A 1 121 ? -11.934 2.031 6.073 1.00 78.88 121 TRP A CA 1
ATOM 929 C C . TRP A 1 121 ? -11.495 0.560 6.012 1.00 78.88 121 TRP A C 1
ATOM 931 O O . TRP A 1 121 ? -10.305 0.262 5.998 1.00 78.88 121 TRP A O 1
ATOM 941 N N . VAL A 1 122 ? -12.449 -0.360 5.833 1.00 74.94 122 VAL A N 1
ATOM 942 C CA . VAL A 1 122 ? -12.174 -1.801 5.694 1.00 74.94 122 VAL A CA 1
ATOM 943 C C . VAL A 1 122 ? -11.238 -2.097 4.515 1.00 74.94 122 VAL A C 1
ATOM 945 O O . VAL A 1 122 ? -10.315 -2.897 4.644 1.00 74.94 122 VAL A O 1
ATOM 948 N N . LYS A 1 123 ? -11.421 -1.436 3.363 1.00 73.94 123 LYS A N 1
ATOM 949 C CA . LYS A 1 123 ? -10.527 -1.628 2.207 1.00 73.94 123 LYS A CA 1
ATOM 950 C C . LYS A 1 123 ? -9.121 -1.111 2.495 1.00 73.94 123 LYS A C 1
ATOM 952 O O . LYS A 1 123 ? -8.160 -1.762 2.099 1.00 73.94 123 LYS A O 1
ATOM 957 N N . ARG A 1 124 ? -8.998 0.025 3.190 1.00 83.75 124 ARG A N 1
ATOM 958 C CA . ARG A 1 124 ? -7.695 0.575 3.595 1.00 83.75 124 ARG A CA 1
ATOM 959 C C . ARG A 1 124 ? -6.949 -0.398 4.506 1.00 83.75 124 ARG A C 1
ATOM 961 O O . ARG A 1 124 ? -5.792 -0.701 4.238 1.00 83.75 124 ARG A O 1
ATOM 968 N N . LEU A 1 125 ? -7.648 -0.955 5.496 1.00 79.62 125 LEU A N 1
ATOM 969 C CA . LEU A 1 125 ? -7.130 -1.974 6.410 1.00 79.62 125 LEU A CA 1
ATOM 970 C C . LEU A 1 125 ? -6.643 -3.241 5.685 1.00 79.62 125 LEU A C 1
ATOM 972 O O . LEU A 1 125 ? -5.537 -3.708 5.948 1.00 79.62 125 LEU A O 1
ATOM 976 N N . ILE A 1 126 ? -7.417 -3.764 4.726 1.00 74.88 126 ILE A N 1
ATOM 977 C CA . ILE A 1 126 ? -7.008 -4.922 3.909 1.00 74.88 126 ILE A CA 1
ATOM 978 C C . ILE A 1 126 ? -5.720 -4.621 3.130 1.00 74.88 126 ILE A C 1
ATOM 980 O O . ILE A 1 126 ? -4.822 -5.462 3.081 1.00 74.88 126 ILE A O 1
ATOM 984 N N . ILE A 1 127 ? -5.612 -3.427 2.536 1.00 79.06 127 ILE A N 1
ATOM 985 C CA . ILE A 1 127 ? -4.430 -3.023 1.763 1.00 79.06 127 ILE A CA 1
ATOM 986 C C . ILE A 1 127 ? -3.186 -2.985 2.655 1.00 79.06 127 ILE A C 1
ATOM 988 O O . ILE A 1 127 ? -2.171 -3.583 2.299 1.00 79.06 127 ILE A O 1
ATOM 992 N N . VAL A 1 128 ? -3.253 -2.335 3.822 1.00 86.75 128 VAL A N 1
ATOM 993 C CA . VAL A 1 128 ? -2.080 -2.243 4.709 1.00 86.75 128 VAL A CA 1
ATOM 994 C C . VAL A 1 128 ? -1.718 -3.582 5.339 1.00 86.75 128 VAL A C 1
ATOM 996 O O . VAL A 1 128 ? -0.537 -3.869 5.504 1.00 86.75 128 VAL A O 1
ATOM 999 N N . GLN A 1 129 ? -2.692 -4.452 5.614 1.00 82.75 129 GLN A N 1
ATOM 1000 C CA . GLN A 1 129 ? -2.408 -5.804 6.093 1.00 82.75 129 GLN A CA 1
ATOM 1001 C C . GLN A 1 129 ? -1.716 -6.652 5.016 1.00 82.75 129 GLN A C 1
ATOM 1003 O O . GLN A 1 129 ? -0.760 -7.366 5.319 1.00 82.75 129 GLN A O 1
ATOM 1008 N N . ALA A 1 130 ? -2.160 -6.563 3.759 1.00 75.19 130 ALA A N 1
ATOM 1009 C CA . ALA A 1 130 ? -1.511 -7.225 2.629 1.00 75.19 130 ALA A CA 1
ATOM 1010 C C . ALA A 1 130 ? -0.071 -6.723 2.427 1.00 75.19 130 ALA A C 1
ATOM 1012 O O . ALA A 1 130 ? 0.845 -7.529 2.260 1.00 75.19 130 ALA A O 1
ATOM 1013 N N . ALA A 1 131 ? 0.142 -5.406 2.506 1.00 82.62 131 ALA A N 1
ATOM 1014 C CA . ALA A 1 131 ? 1.471 -4.804 2.430 1.00 82.62 131 ALA A CA 1
ATOM 1015 C C . ALA A 1 131 ? 2.376 -5.253 3.593 1.00 82.62 131 ALA A C 1
ATOM 1017 O O . ALA A 1 131 ? 3.519 -5.637 3.357 1.00 82.62 131 ALA A O 1
ATOM 1018 N N . ALA A 1 132 ? 1.857 -5.301 4.826 1.00 87.12 132 ALA A N 1
ATOM 1019 C CA . ALA A 1 132 ? 2.598 -5.797 5.986 1.00 87.12 132 ALA A CA 1
ATOM 1020 C C . ALA A 1 132 ? 3.035 -7.260 5.813 1.00 87.12 132 ALA A C 1
ATOM 1022 O O . ALA A 1 132 ? 4.187 -7.582 6.085 1.00 87.12 132 ALA A O 1
ATOM 1023 N N . ARG A 1 133 ? 2.155 -8.142 5.312 1.00 84.00 133 ARG A N 1
ATOM 1024 C CA . ARG A 1 133 ? 2.502 -9.549 5.019 1.00 84.00 133 ARG A CA 1
ATOM 1025 C C . ARG A 1 133 ? 3.627 -9.658 3.993 1.00 84.00 133 ARG A C 1
ATOM 1027 O O . ARG A 1 133 ? 4.564 -10.422 4.198 1.00 84.00 133 ARG A O 1
ATOM 1034 N N . ALA A 1 134 ? 3.551 -8.869 2.922 1.00 80.44 134 ALA A N 1
ATOM 1035 C CA . ALA A 1 134 ? 4.599 -8.811 1.906 1.00 80.44 134 ALA A CA 1
ATOM 1036 C C . ALA A 1 134 ? 5.942 -8.340 2.486 1.00 80.44 134 ALA A C 1
ATOM 1038 O O . ALA A 1 134 ? 6.975 -8.918 2.164 1.00 80.44 134 ALA A O 1
ATOM 1039 N N . LEU A 1 135 ? 5.931 -7.325 3.354 1.00 83.12 135 LEU A N 1
ATOM 1040 C CA . LEU A 1 135 ? 7.142 -6.802 3.990 1.00 83.12 135 LEU A CA 1
ATOM 1041 C C . LEU A 1 135 ? 7.757 -7.774 5.002 1.00 83.12 135 LEU A C 1
ATOM 1043 O O . LEU A 1 135 ? 8.977 -7.887 5.034 1.00 83.12 135 LEU A O 1
ATOM 1047 N N . VAL A 1 136 ? 6.944 -8.500 5.779 1.00 85.44 136 VAL A N 1
ATOM 1048 C CA . VAL A 1 136 ? 7.435 -9.585 6.651 1.00 85.44 136 VAL A CA 1
ATOM 1049 C C . VAL A 1 136 ? 8.148 -10.643 5.815 1.00 85.44 136 VAL A C 1
ATOM 1051 O O . VAL A 1 136 ? 9.308 -10.943 6.072 1.00 85.44 136 VAL A O 1
ATOM 1054 N N . TYR A 1 137 ? 7.492 -11.127 4.756 1.00 82.94 137 TYR A N 1
ATOM 1055 C CA . TYR A 1 137 ? 8.082 -12.098 3.837 1.00 82.94 137 TYR A CA 1
ATOM 1056 C C . TYR A 1 137 ? 9.401 -11.584 3.240 1.00 82.94 137 TYR A C 1
ATOM 1058 O O . TYR A 1 137 ? 10.396 -12.303 3.216 1.00 82.94 137 TYR A O 1
ATOM 1066 N N . PHE A 1 138 ? 9.426 -10.324 2.801 1.00 78.25 138 PHE A N 1
ATOM 1067 C CA . PHE A 1 138 ? 10.614 -9.692 2.234 1.00 78.25 138 PHE A CA 1
ATOM 1068 C C . PHE A 1 138 ? 11.766 -9.598 3.242 1.00 78.25 138 PHE A C 1
ATOM 1070 O O . PHE A 1 138 ? 12.905 -9.905 2.899 1.00 78.25 138 PHE A O 1
ATOM 1077 N N . HIS A 1 139 ? 11.484 -9.199 4.486 1.00 79.69 139 HIS A N 1
ATOM 1078 C CA . HIS A 1 139 ? 12.488 -9.137 5.549 1.00 79.69 139 HIS A CA 1
ATOM 1079 C C . HIS A 1 139 ? 13.067 -10.518 5.842 1.00 79.69 139 HIS A C 1
ATOM 1081 O O . HIS A 1 139 ? 14.287 -10.655 5.814 1.00 79.69 139 HIS A O 1
ATOM 1087 N N . ASP A 1 140 ? 12.230 -11.541 6.018 1.00 76.19 140 ASP A N 1
ATOM 1088 C CA . ASP A 1 140 ? 12.685 -12.909 6.307 1.00 76.19 140 ASP A CA 1
ATOM 1089 C C . ASP A 1 140 ? 13.619 -13.460 5.207 1.00 76.19 140 ASP A C 1
ATOM 1091 O O . ASP A 1 140 ? 14.623 -14.105 5.509 1.00 76.19 140 ASP A O 1
ATOM 1095 N N . HIS A 1 141 ? 13.341 -13.157 3.932 1.00 68.62 141 HIS A N 1
ATOM 1096 C CA . HIS A 1 141 ? 14.160 -13.618 2.799 1.00 68.62 141 HIS A CA 1
ATOM 1097 C C . HIS A 1 141 ? 15.441 -12.795 2.613 1.00 68.62 141 HIS A C 1
ATOM 1099 O O . HIS A 1 141 ? 16.478 -13.354 2.256 1.00 68.62 141 HIS A O 1
ATOM 1105 N N . GLN A 1 142 ? 15.414 -11.487 2.893 1.00 63.47 142 GLN A N 1
ATOM 1106 C CA . GLN A 1 142 ? 16.631 -10.673 2.863 1.00 63.47 142 GLN A CA 1
ATOM 1107 C C . GLN A 1 142 ? 17.607 -11.046 3.979 1.00 63.47 142 GLN A C 1
ATOM 1109 O O . GLN A 1 142 ? 18.809 -11.081 3.722 1.00 63.47 142 GLN A O 1
ATOM 1114 N N . PHE A 1 143 ? 17.114 -11.356 5.185 1.00 50.50 143 PHE A N 1
ATOM 1115 C CA . PHE A 1 143 ? 17.966 -11.807 6.288 1.00 50.50 143 PHE A CA 1
ATOM 1116 C C . PHE A 1 143 ? 18.715 -13.098 5.933 1.00 50.50 143 PHE A C 1
ATOM 1118 O O . PHE A 1 143 ? 19.924 -13.164 6.162 1.00 50.50 143 PHE A O 1
ATOM 1125 N N . ALA A 1 144 ? 18.039 -14.051 5.281 1.00 37.31 144 ALA A N 1
ATOM 1126 C CA . ALA A 1 144 ? 18.641 -15.300 4.817 1.00 37.31 144 ALA A CA 1
ATOM 1127 C C . ALA A 1 144 ? 19.757 -15.093 3.771 1.00 37.31 144 ALA A C 1
ATOM 1129 O O . ALA A 1 144 ? 20.757 -15.807 3.790 1.00 37.31 144 ALA A O 1
ATOM 1130 N N . GLU A 1 145 ? 19.639 -14.101 2.880 1.00 39.41 145 GLU A N 1
ATOM 1131 C CA . GLU A 1 145 ? 20.697 -13.800 1.902 1.00 39.41 145 GLU A CA 1
ATOM 1132 C C . GLU A 1 145 ? 21.871 -13.007 2.501 1.00 39.41 145 GLU A C 1
ATOM 1134 O O . GLU A 1 145 ? 23.020 -13.210 2.097 1.00 39.41 145 GLU A O 1
ATOM 1139 N N . THR A 1 146 ? 21.628 -12.124 3.481 1.00 40.91 146 THR A N 1
ATOM 1140 C CA . THR A 1 146 ? 22.711 -11.366 4.139 1.00 40.91 146 THR A CA 1
ATOM 1141 C C . THR A 1 146 ? 23.648 -12.218 4.991 1.00 40.91 146 THR A C 1
ATOM 1143 O O . THR A 1 146 ? 24.800 -11.818 5.149 1.00 40.91 146 THR A O 1
ATOM 1146 N N . GLU A 1 147 ? 23.232 -13.392 5.477 1.00 32.75 147 GLU A N 1
ATOM 1147 C CA . GLU A 1 147 ? 24.161 -14.336 6.124 1.00 32.75 147 GLU A CA 1
ATOM 1148 C C . GLU A 1 147 ? 25.143 -14.983 5.126 1.00 32.75 147 GLU A C 1
ATOM 1150 O O . GLU A 1 147 ? 26.185 -15.494 5.534 1.00 32.75 147 GLU A O 1
ATOM 1155 N N . MET A 1 148 ? 24.883 -14.896 3.812 1.00 30.08 148 MET A N 1
ATOM 1156 C CA . MET A 1 148 ? 25.729 -15.489 2.767 1.00 30.08 148 MET A CA 1
ATOM 1157 C C . MET A 1 148 ? 26.625 -14.491 2.013 1.00 30.08 148 MET A C 1
ATOM 1159 O O . MET A 1 148 ? 27.471 -14.920 1.227 1.00 30.08 148 MET A O 1
ATOM 1163 N N . GLN A 1 149 ? 26.488 -13.175 2.218 1.00 33.19 149 GLN A N 1
ATOM 1164 C CA . GLN A 1 149 ? 27.294 -12.169 1.507 1.00 33.19 149 GLN A CA 1
ATOM 1165 C C . GLN A 1 149 ? 27.751 -11.029 2.427 1.00 33.19 149 GLN A C 1
ATOM 1167 O O . GLN A 1 149 ? 27.109 -9.984 2.541 1.00 33.19 149 GLN A O 1
ATOM 1172 N N . ASN A 1 150 ? 28.940 -11.194 3.014 1.00 30.62 150 ASN A N 1
ATOM 1173 C CA . ASN A 1 150 ? 29.756 -10.053 3.417 1.00 30.62 150 ASN A CA 1
ATOM 1174 C C . ASN A 1 150 ? 30.206 -9.300 2.157 1.00 30.62 150 ASN A C 1
ATOM 1176 O O . ASN A 1 150 ? 30.711 -9.918 1.219 1.00 30.62 150 ASN A O 1
ATOM 1180 N N . SER A 1 151 ? 30.135 -7.965 2.206 1.00 33.09 151 SER A N 1
ATOM 1181 C CA . SER A 1 151 ? 30.663 -6.974 1.241 1.00 33.09 151 SER A CA 1
ATOM 1182 C C . SER A 1 151 ? 29.665 -6.441 0.201 1.00 33.09 15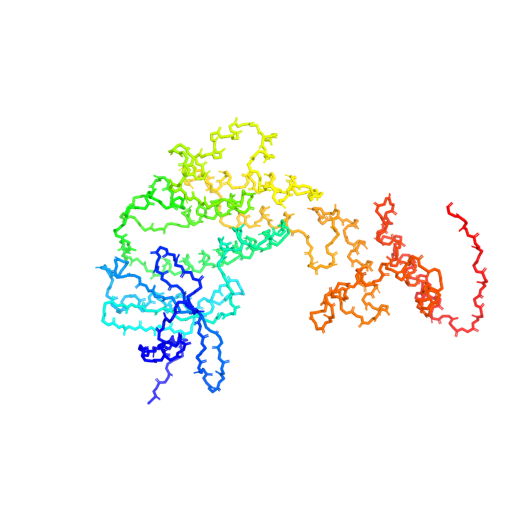1 SER A C 1
ATOM 1184 O O . SER A 1 151 ? 29.495 -7.015 -0.868 1.00 33.09 151 SER A O 1
ATOM 1186 N N . THR A 1 152 ? 29.052 -5.281 0.473 1.00 33.38 152 THR A N 1
ATOM 1187 C CA . THR A 1 152 ? 29.241 -4.004 -0.268 1.00 33.38 152 THR A CA 1
ATOM 1188 C C . THR A 1 152 ? 28.138 -2.988 0.091 1.00 33.38 152 THR A C 1
ATOM 1190 O O . THR A 1 152 ? 26.958 -3.345 0.131 1.00 33.38 152 THR A O 1
ATOM 1193 N N . PRO A 1 153 ? 28.480 -1.713 0.358 1.00 32.84 153 PRO A N 1
ATOM 1194 C CA . PRO A 1 153 ? 27.495 -0.651 0.536 1.00 32.84 153 PRO A CA 1
ATOM 1195 C C . PRO A 1 153 ? 26.984 -0.201 -0.840 1.00 32.84 153 PRO A C 1
ATOM 1197 O O . PRO A 1 153 ? 27.774 0.117 -1.726 1.00 32.84 153 PRO A O 1
ATOM 1200 N N . SER A 1 154 ? 25.664 -0.187 -1.049 1.00 38.56 154 SER A N 1
ATOM 1201 C CA . SER A 1 154 ? 25.083 0.392 -2.266 1.00 38.56 154 SER A CA 1
ATOM 1202 C C . SER A 1 154 ? 23.795 1.169 -1.981 1.00 38.56 154 SER A C 1
ATOM 1204 O O . SER A 1 154 ? 22.698 0.625 -1.962 1.00 38.56 154 SER A O 1
ATOM 1206 N N . ALA A 1 155 ? 23.954 2.473 -1.782 1.00 36.16 155 ALA A N 1
ATOM 1207 C CA . ALA A 1 155 ? 22.961 3.522 -2.008 1.00 36.16 155 ALA A CA 1
ATOM 1208 C C . ALA A 1 155 ? 23.803 4.794 -2.251 1.00 36.16 155 ALA A C 1
ATOM 1210 O O . ALA A 1 155 ? 24.730 5.061 -1.501 1.00 36.16 155 ALA A O 1
ATOM 1211 N N . GLY A 1 156 ? 23.731 5.507 -3.374 1.00 36.22 156 GLY A N 1
ATOM 1212 C CA . GLY A 1 156 ? 22.522 5.998 -4.023 1.00 36.22 156 GLY A CA 1
ATOM 1213 C C . GLY A 1 156 ? 22.240 7.418 -3.526 1.00 36.22 156 GLY A C 1
ATOM 1214 O O . GLY A 1 156 ? 21.254 7.633 -2.837 1.00 36.22 156 GLY A O 1
ATOM 1215 N N . GLN A 1 157 ? 23.146 8.355 -3.829 1.00 38.09 157 GLN A N 1
ATOM 1216 C CA . GLN A 1 157 ? 23.147 9.753 -3.387 1.00 38.09 157 GLN A CA 1
ATOM 1217 C C . GLN A 1 157 ? 21.856 10.482 -3.807 1.00 38.09 157 GLN A C 1
ATOM 1219 O O . GLN A 1 157 ? 21.685 10.814 -4.978 1.00 38.09 157 GLN A O 1
ATOM 1224 N N . LEU A 1 158 ? 20.961 10.732 -2.851 1.00 39.44 158 LEU A N 1
ATOM 1225 C CA . LEU A 1 158 ? 19.786 11.600 -2.971 1.00 39.44 158 LEU A CA 1
ATOM 1226 C C . LEU A 1 158 ? 19.552 12.271 -1.607 1.00 39.44 158 LEU A C 1
ATOM 1228 O O . LEU A 1 158 ? 19.821 11.679 -0.565 1.00 39.44 158 LEU A O 1
ATOM 1232 N N . ASP A 1 159 ? 19.054 13.504 -1.621 1.00 36.16 159 ASP A N 1
ATOM 1233 C CA . ASP A 1 159 ? 18.582 14.211 -0.428 1.00 36.16 159 ASP A CA 1
ATOM 1234 C C . ASP A 1 159 ? 17.224 13.620 -0.014 1.00 36.16 159 ASP A C 1
ATOM 1236 O O . ASP A 1 159 ? 16.163 14.024 -0.489 1.00 36.16 159 ASP A O 1
ATOM 1240 N N . TRP A 1 160 ? 17.277 12.561 0.794 1.00 39.31 160 TRP A N 1
ATOM 1241 C CA . TRP A 1 160 ? 16.122 11.751 1.200 1.00 39.31 160 TRP A CA 1
ATOM 1242 C C . TRP A 1 160 ? 15.131 12.548 2.068 1.00 39.31 160 TRP A C 1
ATOM 1244 O O . TRP A 1 160 ? 13.945 12.232 2.103 1.00 39.31 160 TRP A O 1
ATOM 1254 N N . SER A 1 161 ? 15.574 13.654 2.672 1.00 39.81 161 SER A N 1
ATOM 1255 C CA . SER A 1 161 ? 14.785 14.483 3.592 1.00 39.81 161 SER A CA 1
ATOM 1256 C C . SER A 1 161 ? 13.501 15.081 2.989 1.00 39.81 161 SER A C 1
ATOM 1258 O O . SER A 1 161 ? 12.567 15.413 3.720 1.00 39.81 161 SER A O 1
ATOM 1260 N N . PHE A 1 162 ? 13.402 15.177 1.658 1.00 45.31 162 PHE A N 1
ATOM 1261 C CA . PHE A 1 162 ? 12.273 15.817 0.973 1.00 45.31 162 PHE A CA 1
ATOM 1262 C C . PHE A 1 162 ? 11.019 14.926 0.840 1.00 45.31 162 PHE A C 1
ATOM 1264 O O . PHE A 1 162 ? 9.970 15.396 0.405 1.00 45.31 162 PHE A O 1
ATOM 1271 N N . MET A 1 163 ? 11.103 13.636 1.189 1.00 56.03 163 MET A N 1
ATOM 1272 C CA . MET A 1 163 ? 10.147 12.625 0.705 1.00 56.03 163 MET A CA 1
ATOM 1273 C C . MET A 1 163 ? 9.103 12.170 1.735 1.00 56.03 163 MET A C 1
ATOM 1275 O O . MET A 1 163 ? 8.175 11.446 1.387 1.00 56.03 163 MET A O 1
ATOM 1279 N N . GLY A 1 164 ? 9.228 12.557 3.006 1.00 58.84 164 GLY A N 1
ATOM 1280 C CA . GLY A 1 164 ? 8.260 12.233 4.068 1.00 58.84 164 GLY A CA 1
ATOM 1281 C C . GLY A 1 164 ? 8.229 10.767 4.538 1.00 58.84 164 GLY A C 1
ATOM 1282 O O . GLY A 1 164 ? 7.789 10.514 5.655 1.00 58.84 164 GLY A O 1
ATOM 1283 N N . TYR A 1 165 ? 8.727 9.811 3.744 1.00 64.44 165 TYR A N 1
ATOM 1284 C CA . TYR A 1 165 ? 8.821 8.381 4.097 1.00 64.44 165 TYR A CA 1
ATOM 1285 C C . TYR A 1 165 ? 10.167 7.963 4.692 1.00 64.44 165 TYR A C 1
ATOM 1287 O O . TYR A 1 165 ? 10.329 6.814 5.108 1.00 64.44 165 TYR A O 1
ATOM 1295 N N . THR A 1 166 ? 11.143 8.862 4.683 1.00 65.69 166 THR A N 1
ATOM 1296 C CA . THR A 1 166 ? 12.525 8.594 5.076 1.00 65.69 166 THR A CA 1
ATOM 1297 C C . THR A 1 166 ? 12.690 8.829 6.559 1.00 65.69 166 THR A C 1
ATOM 1299 O O . THR A 1 166 ? 12.108 9.764 7.117 1.00 65.69 166 THR A O 1
ATOM 1302 N N . THR A 1 167 ? 13.472 7.974 7.203 1.00 65.94 167 THR A N 1
ATOM 1303 C CA . THR A 1 167 ? 13.664 8.097 8.640 1.00 65.94 167 THR A CA 1
ATOM 1304 C C . THR A 1 167 ? 14.531 9.324 8.950 1.00 65.94 167 THR A C 1
ATOM 1306 O O . THR A 1 167 ? 15.388 9.683 8.135 1.00 65.94 167 THR A O 1
ATOM 1309 N N . PRO A 1 168 ? 14.317 9.995 10.093 1.00 64.75 168 PRO A N 1
ATOM 1310 C CA . PRO A 1 168 ? 15.074 11.194 10.459 1.00 64.75 168 PRO A CA 1
ATOM 1311 C C . PRO A 1 168 ? 16.589 10.967 10.576 1.00 64.75 168 PRO A C 1
ATOM 1313 O O . PRO A 1 168 ? 17.371 11.898 10.410 1.00 64.75 168 PRO A O 1
ATOM 1316 N N . GLU A 1 169 ? 16.999 9.738 10.886 1.00 65.38 169 GLU A N 1
ATOM 1317 C CA . GLU A 1 169 ? 18.381 9.351 11.177 1.00 65.38 169 GLU A CA 1
ATOM 1318 C C . GLU A 1 169 ? 19.131 8.701 10.010 1.00 65.38 169 GLU A C 1
ATOM 1320 O O . GLU A 1 169 ? 20.305 8.351 10.160 1.00 65.38 169 GLU A O 1
ATOM 1325 N N . VAL A 1 170 ? 18.472 8.473 8.872 1.00 61.47 170 VAL A N 1
ATOM 1326 C CA . VAL A 1 170 ? 19.131 7.835 7.735 1.00 61.47 170 VAL A CA 1
ATOM 1327 C C . VAL A 1 170 ? 20.189 8.766 7.149 1.00 61.47 170 VAL A C 1
ATOM 1329 O O . VAL A 1 170 ? 19.900 9.806 6.561 1.00 61.47 170 VAL A O 1
ATOM 1332 N N . ASP A 1 171 ? 21.439 8.334 7.290 1.00 52.78 171 ASP A N 1
ATOM 1333 C CA . ASP A 1 171 ? 22.555 8.842 6.510 1.00 52.78 171 ASP A CA 1
ATOM 1334 C C . ASP A 1 171 ? 22.366 8.389 5.045 1.00 52.78 171 ASP A C 1
ATOM 1336 O O . ASP A 1 171 ? 22.272 7.176 4.807 1.00 52.78 171 ASP A O 1
ATOM 1340 N N . PRO A 1 172 ? 22.339 9.311 4.060 1.00 50.81 172 PRO A N 1
ATOM 1341 C CA . PRO A 1 172 ? 22.243 8.990 2.632 1.00 50.81 172 PRO A CA 1
ATOM 1342 C C . PRO A 1 172 ? 23.307 7.999 2.124 1.00 50.81 172 PRO A C 1
ATOM 1344 O O . PRO A 1 172 ? 23.186 7.476 1.015 1.00 50.81 172 PRO A O 1
ATOM 1347 N N . HIS A 1 173 ? 24.365 7.764 2.904 1.00 46.56 173 HIS A N 1
ATOM 1348 C CA . HIS A 1 173 ? 25.467 6.857 2.597 1.00 46.56 173 HIS A CA 1
ATOM 1349 C C . HIS A 1 173 ? 25.312 5.445 3.185 1.00 46.56 173 HIS A C 1
ATOM 1351 O O . HIS A 1 173 ? 26.108 4.559 2.857 1.00 46.56 173 HIS A O 1
ATOM 1357 N N . ASN A 1 174 ? 24.316 5.204 4.043 1.00 50.19 174 ASN A N 1
ATOM 1358 C CA . ASN A 1 174 ? 24.140 3.920 4.720 1.00 50.19 174 ASN A CA 1
ATOM 1359 C C . ASN A 1 174 ? 23.175 2.976 3.990 1.00 50.19 174 ASN A C 1
ATOM 1361 O O . ASN A 1 174 ? 22.252 3.383 3.287 1.00 50.19 174 ASN A O 1
ATOM 1365 N N . LYS A 1 175 ? 23.378 1.668 4.187 1.00 56.66 175 LYS A N 1
ATOM 1366 C CA . LYS A 1 175 ? 22.462 0.636 3.682 1.00 56.66 175 LYS A CA 1
ATOM 1367 C C . LYS A 1 175 ? 21.111 0.763 4.397 1.00 56.66 175 LYS A C 1
ATOM 1369 O O . LYS A 1 175 ? 21.088 0.779 5.627 1.00 56.66 175 LYS A O 1
ATOM 1374 N N . ILE A 1 176 ? 20.022 0.788 3.624 1.00 62.72 176 ILE A N 1
ATOM 1375 C CA . ILE A 1 176 ? 18.644 0.755 4.140 1.00 62.72 176 ILE A CA 1
ATOM 1376 C C . ILE A 1 176 ? 18.480 -0.485 5.025 1.00 62.72 176 ILE A C 1
ATOM 1378 O O . ILE A 1 176 ? 18.781 -1.607 4.607 1.00 62.72 176 ILE A O 1
ATOM 1382 N N . LYS A 1 177 ? 18.026 -0.276 6.258 1.00 69.19 177 LYS A N 1
ATOM 1383 C CA . LYS A 1 177 ? 17.807 -1.316 7.263 1.00 69.19 177 LYS A CA 1
ATOM 1384 C C . LYS A 1 177 ? 16.349 -1.757 7.266 1.00 69.19 177 LYS A C 1
ATOM 1386 O O . LYS A 1 177 ? 15.447 -1.029 6.857 1.00 69.19 177 LYS A O 1
ATOM 1391 N N . SER A 1 178 ? 16.087 -2.939 7.821 1.00 70.19 178 SER A N 1
ATOM 1392 C CA . SER A 1 178 ? 14.715 -3.413 8.049 1.00 70.19 178 SER A CA 1
ATOM 1393 C C . SER A 1 178 ? 13.891 -2.432 8.899 1.00 70.19 178 SER A C 1
ATOM 1395 O O . SER A 1 178 ? 12.693 -2.289 8.669 1.00 70.19 178 SER A O 1
ATOM 1397 N N . THR A 1 179 ? 14.536 -1.702 9.817 1.00 78.00 179 THR A N 1
ATOM 1398 C CA . THR A 1 179 ? 13.937 -0.645 10.652 1.00 78.00 179 THR A CA 1
ATOM 1399 C C . THR A 1 179 ? 13.493 0.589 9.872 1.00 78.00 179 THR A C 1
ATOM 1401 O O . THR A 1 179 ? 12.620 1.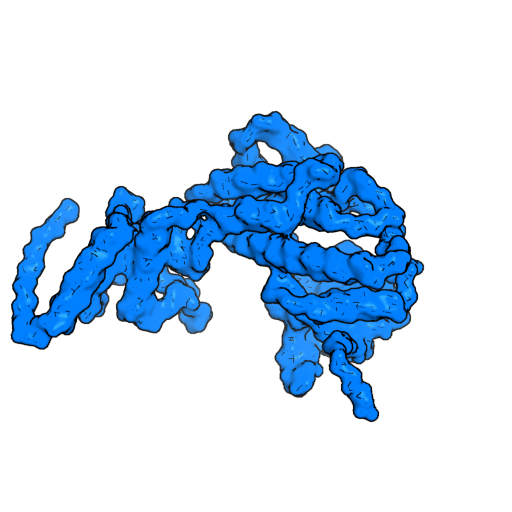318 10.343 1.00 78.00 179 THR A O 1
ATOM 1404 N N . ASP A 1 180 ? 14.061 0.828 8.691 1.00 78.00 180 ASP A N 1
ATOM 1405 C CA . ASP A 1 180 ? 13.692 1.967 7.846 1.00 78.00 180 ASP A CA 1
ATOM 1406 C C . ASP A 1 180 ? 12.394 1.654 7.097 1.00 78.00 180 ASP A C 1
ATOM 1408 O O . ASP A 1 180 ? 11.472 2.466 7.078 1.00 78.00 180 ASP A O 1
ATOM 1412 N N . ASN A 1 181 ? 12.249 0.410 6.619 1.00 81.06 181 ASN A N 1
ATOM 1413 C CA . ASN A 1 181 ? 10.990 -0.081 6.049 1.00 81.06 181 ASN A CA 1
ATOM 1414 C C . ASN A 1 181 ? 9.839 -0.027 7.068 1.00 81.06 181 ASN A C 1
ATOM 1416 O O . ASN A 1 181 ? 8.702 0.236 6.681 1.00 81.06 181 ASN A O 1
ATOM 1420 N N . VAL A 1 182 ? 10.120 -0.257 8.359 1.00 87.94 182 VAL A N 1
ATOM 1421 C CA . VAL A 1 182 ? 9.119 -0.119 9.434 1.00 87.94 182 VAL A CA 1
ATOM 1422 C C . VAL A 1 182 ? 8.644 1.329 9.546 1.00 87.94 182 VAL A C 1
ATOM 1424 O O . VAL A 1 182 ? 7.439 1.569 9.596 1.00 87.94 182 VAL A O 1
ATOM 1427 N N . TYR A 1 183 ? 9.564 2.295 9.540 1.00 88.56 183 TYR A N 1
ATOM 1428 C CA . TYR A 1 183 ? 9.213 3.714 9.591 1.00 88.56 183 TYR A CA 1
ATOM 1429 C C . TYR A 1 183 ? 8.377 4.124 8.376 1.00 88.56 183 TYR A C 1
ATOM 1431 O O . TYR A 1 183 ? 7.287 4.672 8.543 1.00 88.56 183 TYR A O 1
ATOM 1439 N N . SER A 1 184 ? 8.824 3.790 7.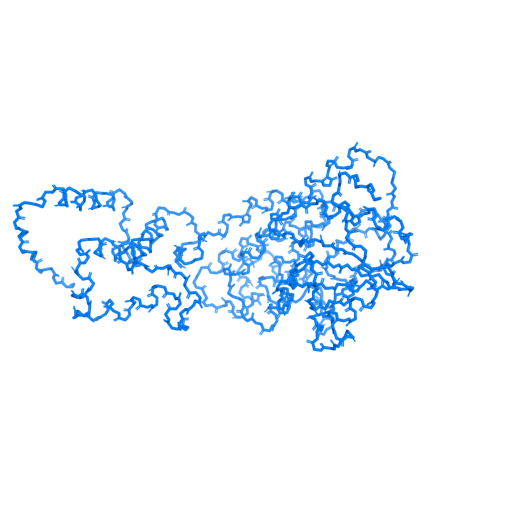158 1.00 86.75 184 SER A N 1
ATOM 1440 C CA . SER A 1 184 ? 8.077 4.095 5.931 1.00 86.75 184 SER A CA 1
ATOM 1441 C C . SER A 1 184 ? 6.689 3.444 5.933 1.00 86.75 184 SER A C 1
ATOM 1443 O O . SER A 1 184 ? 5.715 4.065 5.509 1.00 86.75 184 SER A O 1
ATOM 1445 N N . PHE A 1 185 ? 6.561 2.222 6.465 1.00 89.69 185 PHE A N 1
ATOM 1446 C CA . PHE A 1 185 ? 5.262 1.578 6.656 1.00 89.69 185 PHE A CA 1
ATOM 1447 C C . PHE A 1 185 ? 4.387 2.332 7.668 1.00 89.69 185 PHE A C 1
ATOM 1449 O O . PHE A 1 185 ? 3.196 2.515 7.425 1.00 89.69 185 PHE A O 1
ATOM 1456 N N . GLY A 1 186 ? 4.969 2.834 8.760 1.00 92.38 186 GLY A N 1
ATOM 1457 C CA . GLY A 1 186 ? 4.297 3.719 9.712 1.00 92.38 186 GLY A CA 1
ATOM 1458 C C . GLY A 1 186 ? 3.719 4.973 9.052 1.00 92.38 186 GLY A C 1
ATOM 1459 O O . GLY A 1 186 ? 2.570 5.322 9.308 1.00 92.38 186 GLY A O 1
ATOM 1460 N N . VAL A 1 187 ? 4.457 5.592 8.128 1.00 91.00 187 VAL A N 1
ATOM 1461 C CA . VAL A 1 187 ? 3.957 6.727 7.335 1.00 91.00 187 VAL A CA 1
ATOM 1462 C C . VAL A 1 187 ? 2.761 6.320 6.468 1.00 91.00 187 VAL A C 1
ATOM 1464 O O . VAL A 1 187 ? 1.753 7.019 6.470 1.00 91.00 187 VAL A O 1
ATOM 1467 N N . ILE A 1 188 ? 2.801 5.153 5.813 1.00 90.31 188 ILE A N 1
ATOM 1468 C CA . ILE A 1 188 ? 1.659 4.625 5.039 1.00 90.31 188 ILE A CA 1
ATOM 1469 C C . ILE A 1 188 ? 0.429 4.407 5.937 1.00 90.31 188 ILE A C 1
ATOM 1471 O O . ILE A 1 188 ? -0.699 4.688 5.522 1.00 90.31 188 ILE A O 1
ATOM 1475 N N . LEU A 1 189 ? 0.621 3.936 7.177 1.00 91.81 189 LEU A N 1
ATOM 1476 C CA . LEU A 1 189 ? -0.467 3.817 8.153 1.00 91.81 189 LEU A CA 1
ATOM 1477 C C . LEU A 1 189 ? -1.105 5.184 8.465 1.00 91.81 189 LEU A C 1
ATOM 1479 O O . LEU A 1 189 ? -2.326 5.280 8.585 1.00 91.81 189 LEU A O 1
ATOM 1483 N N . LEU A 1 190 ? -0.311 6.253 8.541 1.00 91.88 190 LEU A N 1
ATOM 1484 C CA . LEU A 1 190 ? -0.821 7.617 8.722 1.00 91.88 190 LEU A CA 1
ATOM 1485 C C . LEU A 1 190 ? -1.568 8.123 7.478 1.00 91.88 190 LEU A C 1
ATOM 1487 O O . LEU A 1 190 ? -2.623 8.750 7.602 1.00 91.88 190 LEU A O 1
ATOM 1491 N N . GLU A 1 191 ? -1.083 7.816 6.274 1.00 90.94 191 GLU A N 1
ATOM 1492 C CA . GLU A 1 191 ? -1.763 8.185 5.026 1.00 90.94 191 GLU A CA 1
ATOM 1493 C C . GLU A 1 191 ? -3.137 7.520 4.903 1.00 90.94 191 GLU A C 1
ATOM 1495 O O . GLU A 1 191 ? -4.100 8.165 4.488 1.00 90.94 191 GLU A O 1
ATOM 1500 N N . ILE A 1 192 ? -3.283 6.252 5.309 1.00 87.88 192 ILE A N 1
ATOM 1501 C CA . ILE A 1 192 ? -4.595 5.595 5.247 1.00 87.88 192 ILE A CA 1
ATOM 1502 C C . ILE A 1 192 ? -5.598 6.153 6.262 1.00 87.88 192 ILE A C 1
ATOM 1504 O O . ILE A 1 192 ? -6.797 6.132 5.977 1.00 87.88 192 ILE A O 1
ATOM 1508 N N . ILE A 1 193 ? -5.144 6.659 7.414 1.00 89.44 193 ILE A N 1
ATOM 1509 C CA . ILE A 1 193 ? -6.015 7.303 8.411 1.00 89.44 193 ILE A CA 1
ATOM 1510 C C . ILE A 1 193 ? -6.468 8.673 7.906 1.00 89.44 193 ILE A C 1
ATOM 1512 O O . ILE A 1 193 ? -7.653 8.998 7.965 1.00 89.44 193 ILE A O 1
ATOM 1516 N N . THR A 1 194 ? -5.523 9.472 7.416 1.00 89.56 194 THR A N 1
ATOM 1517 C CA . THR A 1 194 ? -5.738 10.893 7.110 1.00 89.56 194 THR A CA 1
ATOM 1518 C C . THR A 1 194 ? -6.228 11.146 5.685 1.00 89.56 194 THR A C 1
ATOM 1520 O O . THR A 1 194 ? -6.802 12.196 5.411 1.00 89.56 194 THR A O 1
ATOM 1523 N N . GLY A 1 195 ? -5.986 10.211 4.759 1.00 87.62 195 GLY A N 1
ATOM 1524 C CA . GLY A 1 195 ? -6.193 10.415 3.321 1.00 87.62 195 GLY A CA 1
ATOM 1525 C C . GLY A 1 195 ? -5.234 11.443 2.706 1.00 87.62 195 GLY A C 1
ATOM 1526 O O . GLY A 1 195 ? -5.403 11.833 1.551 1.00 87.62 195 GLY A O 1
ATOM 1527 N N . LYS A 1 196 ? -4.239 11.907 3.469 1.00 87.81 196 LYS A N 1
ATOM 1528 C CA . LYS A 1 196 ? -3.289 12.952 3.085 1.00 87.81 196 LYS A CA 1
ATOM 1529 C C . LYS A 1 196 ? -1.963 12.327 2.639 1.00 87.81 196 LYS A C 1
ATOM 1531 O O . LYS A 1 196 ? -1.532 11.375 3.281 1.00 87.81 196 LYS A O 1
ATOM 1536 N N . PRO A 1 197 ? -1.279 12.874 1.613 1.00 85.69 197 PRO A N 1
ATOM 1537 C CA . PRO A 1 197 ? 0.061 12.419 1.254 1.00 85.69 197 PRO A CA 1
ATOM 1538 C C . PRO A 1 197 ? 1.087 12.706 2.360 1.00 85.69 197 PRO A C 1
ATOM 1540 O O . PRO A 1 197 ? 0.956 13.713 3.074 1.00 85.69 197 PRO A O 1
ATOM 1543 N N . ALA A 1 198 ? 2.109 11.847 2.446 1.00 85.69 198 ALA A N 1
ATOM 1544 C CA . ALA A 1 198 ? 3.229 11.925 3.390 1.00 85.69 198 ALA A CA 1
ATOM 1545 C C . ALA A 1 198 ? 3.991 13.261 3.352 1.00 85.69 198 ALA A C 1
ATOM 1547 O O . ALA A 1 198 ? 4.383 13.782 4.398 1.00 85.69 198 ALA A O 1
ATOM 1548 N N . PHE A 1 199 ? 4.162 13.828 2.156 1.00 84.62 199 PHE A N 1
ATOM 1549 C CA . PHE A 1 199 ? 4.715 15.161 1.949 1.00 84.62 199 PHE A CA 1
ATOM 1550 C C . PHE A 1 199 ? 3.839 15.964 0.984 1.00 84.62 199 PHE A C 1
ATOM 1552 O O . PHE A 1 199 ? 3.379 15.442 -0.032 1.00 84.62 199 PHE A O 1
ATOM 1559 N N . ASP A 1 200 ? 3.605 17.239 1.289 1.00 82.44 200 ASP A N 1
ATOM 1560 C CA . ASP A 1 200 ? 2.820 18.134 0.437 1.00 82.44 200 ASP A CA 1
ATOM 1561 C C . ASP A 1 200 ? 3.359 19.562 0.488 1.00 82.44 200 ASP A C 1
ATOM 1563 O O . ASP A 1 200 ? 3.249 20.259 1.499 1.00 82.44 200 ASP A O 1
ATOM 1567 N N . VAL A 1 201 ? 3.928 20.016 -0.629 1.00 80.88 201 VAL A N 1
ATOM 1568 C CA . VAL A 1 201 ? 4.519 21.356 -0.748 1.00 80.88 201 VAL A CA 1
ATOM 1569 C C . VAL A 1 201 ? 3.485 22.476 -0.611 1.00 80.88 201 VAL A C 1
ATOM 1571 O O . VAL A 1 201 ? 3.842 23.590 -0.222 1.00 80.88 201 VAL A O 1
ATOM 1574 N N . ASN A 1 202 ? 2.213 22.181 -0.900 1.00 84.50 202 ASN A N 1
ATOM 1575 C CA . ASN A 1 202 ? 1.131 23.162 -0.879 1.00 84.50 202 ASN A CA 1
ATOM 1576 C C . ASN A 1 202 ? 0.605 23.428 0.537 1.00 84.50 202 ASN A C 1
ATOM 1578 O O . ASN A 1 202 ? -0.167 24.364 0.737 1.00 84.50 202 ASN A O 1
ATOM 1582 N N . ARG A 1 203 ? 1.014 22.624 1.527 1.00 85.00 203 ARG A N 1
ATOM 1583 C CA . ARG A 1 203 ? 0.662 22.838 2.934 1.00 85.00 203 ARG A CA 1
ATOM 1584 C C . ARG A 1 203 ? 1.528 23.923 3.582 1.00 85.00 203 ARG A C 1
ATOM 1586 O O . ARG A 1 203 ? 2.646 24.191 3.112 1.00 85.00 203 ARG A O 1
ATOM 1593 N N . PRO A 1 204 ? 1.053 24.522 4.695 1.00 86.69 204 PRO A N 1
ATOM 1594 C CA . PRO A 1 204 ? 1.881 25.375 5.542 1.00 86.69 204 PRO A CA 1
ATOM 1595 C C . PRO A 1 204 ? 3.205 24.691 5.890 1.00 86.69 204 PRO A C 1
ATOM 1597 O O . PRO A 1 204 ? 3.264 23.470 6.013 1.00 86.69 204 PRO A O 1
ATOM 1600 N N . LYS A 1 205 ? 4.288 25.465 6.036 1.00 81.94 205 LYS A N 1
ATOM 1601 C CA . LYS A 1 205 ? 5.662 24.937 6.155 1.00 81.94 205 LYS A CA 1
ATOM 1602 C C . LYS A 1 205 ? 5.819 23.889 7.270 1.00 81.94 205 LYS A C 1
ATOM 1604 O O . LYS A 1 205 ? 6.535 22.917 7.077 1.00 81.94 205 LYS A O 1
ATOM 1609 N N . ASN A 1 206 ? 5.127 24.083 8.387 1.00 80.31 206 ASN A N 1
ATOM 1610 C CA . ASN A 1 206 ? 5.080 23.210 9.564 1.00 80.31 206 ASN A CA 1
ATOM 1611 C C . ASN A 1 206 ? 4.135 21.997 9.425 1.00 80.31 206 ASN A C 1
ATOM 1613 O O . ASN A 1 206 ? 4.067 21.178 10.331 1.00 80.31 206 ASN A O 1
ATOM 1617 N N . GLU A 1 207 ? 3.395 21.888 8.320 1.00 83.19 207 GLU A N 1
ATOM 1618 C CA . GLU A 1 207 ? 2.443 20.800 8.049 1.00 83.19 207 GLU A CA 1
ATOM 1619 C C . GLU A 1 207 ? 2.788 19.999 6.784 1.00 83.19 207 GLU A C 1
ATOM 1621 O O . GLU A 1 207 ? 2.046 19.097 6.380 1.00 83.19 207 GLU A O 1
ATOM 1626 N N . ARG A 1 208 ? 3.898 20.348 6.120 1.00 84.88 208 ARG A N 1
ATOM 1627 C CA . ARG A 1 208 ? 4.333 19.689 4.883 1.00 84.88 208 ARG A CA 1
ATOM 1628 C C . ARG A 1 208 ? 4.639 18.221 5.117 1.00 84.88 208 ARG A C 1
ATOM 1630 O O . ARG A 1 208 ? 4.224 17.402 4.307 1.00 84.88 208 ARG A O 1
ATOM 1637 N N . ASN A 1 209 ? 5.330 17.907 6.214 1.00 87.12 209 ASN A N 1
ATOM 1638 C CA . ASN A 1 209 ? 5.606 16.542 6.638 1.00 87.12 209 ASN A CA 1
ATOM 1639 C C . ASN A 1 209 ? 4.433 16.009 7.473 1.00 87.12 209 ASN A C 1
ATOM 1641 O O . ASN A 1 209 ? 4.075 16.575 8.508 1.00 87.12 209 ASN A O 1
ATOM 1645 N N . LEU A 1 210 ? 3.836 14.907 7.020 1.00 89.25 210 LEU A N 1
ATOM 1646 C CA . LEU A 1 210 ? 2.669 14.308 7.662 1.00 89.25 210 LEU A CA 1
ATOM 1647 C C . LEU A 1 210 ? 2.963 13.828 9.091 1.00 89.25 210 LEU A C 1
ATOM 1649 O O . LEU A 1 210 ? 2.125 14.007 9.972 1.00 89.25 210 LEU A O 1
ATOM 1653 N N . VAL A 1 211 ? 4.137 13.241 9.331 1.00 89.94 211 VAL A N 1
ATOM 1654 C CA . VAL A 1 211 ? 4.527 12.712 10.648 1.00 89.94 211 VAL A CA 1
ATOM 1655 C C . VAL A 1 211 ? 4.682 13.851 11.650 1.00 89.94 211 VAL A C 1
ATOM 1657 O O . VAL A 1 211 ? 4.106 13.795 12.734 1.00 89.94 211 VAL A O 1
ATOM 1660 N N . GLU A 1 212 ? 5.406 14.909 11.283 1.00 87.19 212 GLU A N 1
ATOM 1661 C CA . GLU A 1 212 ? 5.605 16.091 12.138 1.00 87.19 212 GLU A CA 1
ATOM 1662 C C . GLU A 1 212 ? 4.281 16.805 12.439 1.00 87.19 212 GLU A C 1
ATOM 1664 O O . GLU A 1 212 ? 4.006 17.193 13.581 1.00 87.19 212 GLU A O 1
ATOM 1669 N N . TRP A 1 213 ? 3.417 16.920 11.429 1.00 88.94 213 TRP A N 1
ATOM 1670 C CA . TRP A 1 213 ? 2.090 17.502 11.587 1.00 88.94 213 TRP A CA 1
ATOM 1671 C C . TRP A 1 213 ? 1.226 16.705 12.568 1.00 88.94 213 TRP A C 1
ATOM 1673 O O . TRP A 1 213 ? 0.581 17.286 13.439 1.00 88.94 213 TRP A O 1
ATOM 1683 N N . ILE A 1 214 ? 1.223 15.373 12.474 1.00 88.50 214 ILE A N 1
ATOM 1684 C CA . ILE A 1 214 ? 0.424 14.521 13.365 1.00 88.50 214 ILE A CA 1
ATOM 1685 C C . ILE A 1 214 ? 1.003 14.521 14.778 1.00 88.50 214 ILE A C 1
ATOM 1687 O O . ILE A 1 214 ? 0.240 14.670 15.731 1.00 88.50 214 ILE A O 1
ATOM 1691 N N . LYS A 1 215 ? 2.333 14.433 14.929 1.00 86.12 215 LYS A N 1
ATOM 1692 C CA . LYS A 1 215 ? 3.004 14.542 16.234 1.00 86.12 215 LYS A CA 1
ATOM 1693 C C . LYS A 1 215 ? 2.605 15.838 16.947 1.00 86.12 215 LYS A C 1
ATOM 1695 O O . LYS A 1 215 ? 2.193 15.787 18.102 1.00 86.12 215 LYS A O 1
ATOM 1700 N N . SER A 1 216 ? 2.642 16.975 16.248 1.00 83.56 216 SER A N 1
ATOM 1701 C CA . SER A 1 216 ? 2.258 18.275 16.821 1.00 83.56 216 SER A CA 1
ATOM 1702 C C . SER A 1 216 ? 0.751 18.402 17.078 1.00 83.56 216 SER A C 1
ATOM 1704 O O . SER A 1 216 ? 0.357 18.890 18.137 1.00 83.56 216 SER A O 1
ATOM 1706 N N . SER A 1 217 ? -0.094 17.907 16.169 1.00 78.31 217 SER A N 1
ATOM 1707 C CA . SER A 1 217 ? -1.559 18.019 16.263 1.00 78.31 217 SER A CA 1
ATOM 1708 C C . SER A 1 217 ? -2.179 17.107 17.323 1.00 78.31 217 SER A C 1
ATOM 1710 O O . SER A 1 217 ? -3.175 17.474 17.949 1.00 78.31 217 SER A O 1
ATOM 1712 N N . VAL A 1 218 ? -1.599 15.921 17.534 1.00 74.12 218 VAL A N 1
ATOM 1713 C CA . VAL A 1 218 ? -2.143 14.905 18.444 1.00 74.12 218 VAL A CA 1
ATOM 1714 C C . VAL A 1 218 ? -1.520 14.983 19.835 1.00 74.12 218 VAL A C 1
ATOM 1716 O O . VAL A 1 218 ? -2.222 14.630 20.767 1.00 74.12 218 VAL A O 1
ATOM 1719 N N . SER A 1 219 ? -0.277 15.468 20.004 1.00 59.31 219 SER A N 1
ATOM 1720 C CA . SER A 1 219 ? 0.434 15.742 21.280 1.00 59.31 219 SER A CA 1
ATOM 1721 C C . SER A 1 219 ? -0.240 15.236 22.579 1.00 59.31 219 SER A C 1
ATOM 1723 O O . SER A 1 219 ? -0.626 16.029 23.437 1.00 59.31 219 SER A O 1
ATOM 1725 N N . GLY A 1 220 ? -0.391 13.912 22.724 1.00 54.81 220 GLY A N 1
ATOM 1726 C CA . GLY A 1 220 ? -0.902 13.250 23.934 1.00 54.81 220 GLY A CA 1
ATOM 1727 C C . GLY A 1 220 ? -2.427 13.170 24.117 1.00 54.81 220 GLY A C 1
ATOM 1728 O O . GLY A 1 220 ? -2.867 12.588 25.104 1.00 54.81 220 GLY A O 1
ATOM 1729 N N . ASP A 1 221 ? -3.233 13.705 23.199 1.00 64.94 221 ASP A N 1
ATOM 1730 C CA . ASP A 1 221 ? -4.696 13.714 23.282 1.00 64.94 221 ASP A CA 1
ATOM 1731 C C . ASP A 1 221 ? -5.332 12.900 22.144 1.00 64.94 221 ASP A C 1
ATOM 1733 O O . ASP A 1 221 ? -5.644 13.396 21.056 1.00 64.94 221 ASP A O 1
ATOM 1737 N N . GLU A 1 222 ? -5.553 11.617 22.428 1.00 55.56 222 GLU A N 1
ATOM 1738 C CA . GLU A 1 222 ? -6.226 10.660 21.546 1.00 55.56 222 GLU A CA 1
ATOM 1739 C C . GLU A 1 222 ? -7.651 11.110 21.146 1.00 55.56 222 GLU A C 1
ATOM 1741 O O . GLU A 1 222 ? -8.185 10.677 20.122 1.00 55.56 222 GLU A O 1
ATOM 1746 N N . THR A 1 223 ? -8.277 12.053 21.861 1.00 64.44 223 THR A N 1
ATOM 1747 C CA . THR A 1 223 ? -9.605 12.568 21.482 1.00 64.44 223 THR A CA 1
ATOM 1748 C C . THR A 1 223 ? -9.585 13.438 20.217 1.00 64.44 223 THR A C 1
ATOM 1750 O O . THR A 1 223 ? -10.628 13.650 19.593 1.00 64.44 223 THR A O 1
ATOM 1753 N N . LYS A 1 224 ? -8.399 13.858 19.750 1.00 73.75 224 LYS A N 1
ATOM 1754 C CA . LYS A 1 224 ? -8.218 14.652 18.521 1.00 73.75 224 LYS A CA 1
ATOM 1755 C C . LYS A 1 224 ? -8.124 13.830 17.237 1.00 73.75 224 LYS A C 1
ATOM 1757 O O . LYS A 1 224 ? -7.985 14.415 16.163 1.00 73.75 224 LYS A O 1
ATOM 1762 N N . LEU A 1 225 ? -8.267 12.499 17.291 1.00 77.06 225 LEU A N 1
ATOM 1763 C CA . LEU A 1 225 ? -8.279 11.654 16.085 1.00 77.06 225 LEU A CA 1
ATOM 1764 C C . LEU A 1 225 ? -9.293 12.151 15.041 1.00 77.06 225 LEU A C 1
ATOM 1766 O O . LEU A 1 225 ? -8.991 12.165 13.851 1.00 77.06 225 LEU A O 1
ATOM 1770 N N . ALA A 1 226 ? -10.465 12.619 15.480 1.00 75.56 226 ALA A N 1
ATOM 1771 C CA . ALA A 1 226 ? -11.500 13.147 14.590 1.00 75.56 226 ALA A CA 1
ATOM 1772 C C . ALA A 1 226 ? -11.044 14.366 13.761 1.00 75.56 226 ALA A C 1
ATOM 1774 O O . ALA A 1 226 ? -11.598 14.610 12.695 1.00 75.56 226 ALA A O 1
ATOM 1775 N N . GLN A 1 227 ? -10.037 15.118 14.221 1.00 80.25 227 GLN A N 1
ATOM 1776 C CA . GLN A 1 227 ? -9.515 16.302 13.525 1.00 80.25 227 GLN A CA 1
ATOM 1777 C C . GLN A 1 227 ? -8.534 15.941 12.404 1.00 80.25 227 GLN A C 1
ATOM 1779 O O . GLN A 1 227 ? -8.397 16.690 11.438 1.00 80.25 227 GLN A O 1
ATOM 1784 N N . ILE A 1 228 ? -7.841 14.806 12.534 1.00 85.88 228 ILE A N 1
ATOM 1785 C CA . ILE A 1 228 ? -6.844 14.353 11.554 1.00 85.88 228 ILE A CA 1
ATOM 1786 C C . ILE A 1 228 ? -7.395 13.302 10.592 1.00 85.88 228 ILE A C 1
ATOM 1788 O O . ILE A 1 228 ? -6.851 13.126 9.503 1.00 85.88 228 ILE A O 1
ATOM 1792 N N . MET A 1 229 ? -8.446 12.591 11.000 1.00 84.31 229 MET A N 1
ATOM 1793 C CA . MET A 1 229 ? -9.041 11.516 10.224 1.00 84.31 229 MET A CA 1
ATOM 1794 C C . MET A 1 229 ? -9.634 12.047 8.922 1.00 84.31 229 MET A C 1
ATOM 1796 O O . MET A 1 229 ? -10.229 13.124 8.885 1.00 84.31 229 MET A O 1
ATOM 1800 N N . ASP A 1 230 ? -9.491 11.263 7.857 1.00 84.62 230 ASP A N 1
ATOM 1801 C CA . ASP A 1 230 ? -10.092 11.569 6.565 1.00 84.62 230 ASP A CA 1
ATOM 1802 C C . ASP A 1 230 ? -11.602 11.832 6.737 1.00 84.62 230 ASP A C 1
ATOM 1804 O O . ASP A 1 230 ? -12.325 10.945 7.213 1.00 84.62 230 ASP A O 1
ATOM 1808 N N . PRO A 1 231 ? -12.109 13.014 6.339 1.00 80.50 231 PRO A N 1
ATOM 1809 C CA . PRO A 1 231 ? -13.522 13.350 6.466 1.00 80.50 231 PRO A CA 1
ATOM 1810 C C . PRO A 1 231 ? -14.460 12.350 5.799 1.00 80.50 231 PRO A C 1
ATOM 1812 O O . PRO A 1 231 ? -15.579 12.152 6.262 1.00 80.50 231 PRO A O 1
ATOM 1815 N N . ASN A 1 232 ? -13.994 11.657 4.760 1.00 73.56 232 ASN A N 1
ATOM 1816 C CA . ASN A 1 232 ? -14.775 10.637 4.066 1.00 73.56 232 ASN A CA 1
ATOM 1817 C C . ASN A 1 232 ? -14.954 9.343 4.875 1.00 73.56 232 ASN A C 1
ATOM 1819 O O . ASN A 1 232 ? -15.730 8.472 4.486 1.00 73.56 232 ASN A O 1
ATOM 1823 N N . LEU A 1 233 ? -14.214 9.185 5.975 1.00 69.75 233 LEU A N 1
ATOM 1824 C CA . LEU A 1 233 ? -14.346 8.070 6.910 1.00 69.75 233 LEU A CA 1
ATOM 1825 C C . LEU A 1 233 ? -15.231 8.422 8.115 1.00 69.75 233 LEU A C 1
ATOM 1827 O O . LEU A 1 233 ? -15.679 7.512 8.824 1.00 69.75 233 LEU A O 1
ATOM 1831 N N . MET A 1 234 ? -15.501 9.714 8.343 1.00 58.56 234 MET A N 1
ATOM 1832 C CA . MET A 1 234 ? -16.343 10.187 9.439 1.00 58.56 234 MET A CA 1
ATOM 1833 C C . MET A 1 234 ? -17.795 9.738 9.215 1.00 58.56 234 MET A C 1
ATOM 1835 O O . MET A 1 234 ? -18.399 10.025 8.186 1.00 58.56 234 MET A O 1
ATOM 1839 N N . GLY A 1 235 ? -18.349 8.984 10.171 1.00 52.06 235 GLY A N 1
ATOM 1840 C CA . GLY A 1 235 ? -19.717 8.448 10.109 1.00 52.06 235 GLY A CA 1
ATOM 1841 C C . GLY A 1 235 ? -19.824 6.937 9.871 1.00 52.06 235 GL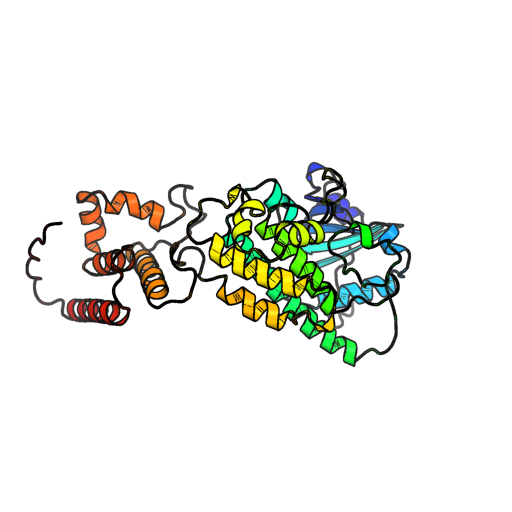Y A C 1
ATOM 1842 O O . GLY A 1 235 ? -20.922 6.397 9.958 1.00 52.06 235 GLY A O 1
ATOM 1843 N N . THR A 1 236 ? -18.713 6.228 9.637 1.00 55.94 236 THR A N 1
ATOM 1844 C CA . THR A 1 236 ? -18.714 4.752 9.650 1.00 55.94 236 THR A CA 1
ATOM 1845 C C . THR A 1 236 ? -18.665 4.255 11.104 1.00 55.94 236 THR A C 1
ATOM 1847 O O . THR A 1 236 ? -17.661 4.517 11.779 1.00 55.94 236 THR A O 1
ATOM 1850 N N . PRO A 1 237 ? -19.692 3.544 11.617 1.00 49.88 237 PRO A N 1
ATOM 1851 C CA . PRO A 1 237 ? -19.679 3.022 12.983 1.00 49.88 237 PRO A CA 1
ATOM 1852 C C . PRO A 1 237 ? -18.434 2.158 13.226 1.00 49.88 237 PRO A C 1
ATOM 1854 O O . PRO A 1 237 ? -18.101 1.305 12.409 1.00 49.88 237 PRO A O 1
ATOM 1857 N N . GLY A 1 238 ? -17.711 2.422 14.316 1.00 55.84 238 GLY A N 1
ATOM 1858 C CA . GLY A 1 238 ? -16.544 1.629 14.726 1.00 55.84 238 GLY A CA 1
ATOM 1859 C C . GLY A 1 238 ? -15.195 1.945 14.056 1.00 55.84 238 GLY A C 1
ATOM 1860 O O . GLY A 1 238 ? -14.131 1.466 14.458 1.00 55.84 238 GLY A O 1
ATOM 1861 N N . CYS A 1 239 ? -15.197 2.837 13.067 1.00 68.81 239 CYS A N 1
ATOM 1862 C CA . CYS A 1 239 ? -13.984 3.283 12.379 1.00 68.81 239 CYS A CA 1
ATOM 1863 C C . CYS A 1 239 ? -12.994 3.988 13.327 1.00 68.81 239 CYS A C 1
ATOM 1865 O O . CYS A 1 239 ? -11.788 3.789 13.240 1.00 68.81 239 CYS A O 1
ATOM 1867 N N . THR A 1 240 ? -13.497 4.759 14.295 1.00 73.56 240 THR A N 1
ATOM 1868 C CA . THR A 1 240 ? -12.672 5.576 15.200 1.00 73.56 240 THR A CA 1
ATOM 1869 C C . THR A 1 240 ? -11.796 4.740 16.136 1.00 73.56 240 THR A C 1
ATOM 1871 O O . THR A 1 240 ? -10.630 5.064 16.330 1.00 73.56 240 THR A O 1
ATOM 1874 N N . LYS A 1 241 ? -12.313 3.638 16.696 1.00 74.50 241 LYS A N 1
ATOM 1875 C CA . LYS A 1 241 ? -11.549 2.779 17.621 1.00 74.50 241 LYS A CA 1
ATOM 1876 C C . LYS A 1 241 ? -10.449 2.009 16.899 1.00 74.50 241 LYS A C 1
ATOM 1878 O O . LYS A 1 241 ? -9.308 1.965 17.351 1.00 74.50 241 LYS A O 1
ATOM 1883 N N . SER A 1 242 ? -10.783 1.422 15.754 1.00 79.31 242 SER A N 1
ATOM 1884 C CA . SER A 1 242 ? -9.810 0.731 14.907 1.00 79.31 242 SER A CA 1
ATOM 1885 C C . SER A 1 242 ? -8.761 1.698 14.346 1.00 79.31 242 SER A C 1
ATOM 1887 O O . SER A 1 242 ? -7.575 1.382 14.383 1.00 79.31 242 SER A O 1
ATOM 1889 N N . ALA A 1 243 ? -9.153 2.904 13.927 1.00 83.50 243 ALA A N 1
ATOM 1890 C CA . ALA A 1 243 ? -8.215 3.947 13.517 1.00 83.50 243 ALA A CA 1
ATOM 1891 C C . ALA A 1 243 ? -7.326 4.440 14.660 1.00 83.50 243 ALA A C 1
ATOM 1893 O O . ALA A 1 243 ? -6.149 4.681 14.418 1.00 83.50 243 ALA A O 1
ATOM 1894 N N . MET A 1 244 ? -7.831 4.503 15.896 1.00 82.31 244 MET A N 1
ATOM 1895 C CA . MET A 1 244 ? -7.000 4.799 17.065 1.00 82.31 244 MET A CA 1
ATOM 1896 C C . MET A 1 244 ? -5.898 3.755 17.240 1.00 82.31 244 MET A C 1
ATOM 1898 O O . MET A 1 244 ? -4.731 4.100 17.364 1.00 82.31 244 MET A O 1
ATOM 1902 N N . ARG A 1 245 ? -6.238 2.465 17.146 1.00 85.75 245 ARG A N 1
ATOM 1903 C CA . ARG A 1 245 ? -5.243 1.383 17.230 1.00 85.75 245 ARG A CA 1
ATOM 1904 C C . ARG A 1 245 ? -4.198 1.471 16.115 1.00 85.75 245 ARG A C 1
ATOM 1906 O O . ARG A 1 245 ? -3.015 1.262 16.377 1.00 85.75 245 ARG A O 1
ATOM 1913 N N . VAL A 1 246 ? -4.619 1.790 14.887 1.00 89.44 246 VAL A N 1
ATOM 1914 C CA . VAL A 1 246 ? -3.689 2.011 13.765 1.00 89.44 246 VAL A CA 1
ATOM 1915 C C . VAL A 1 246 ? -2.822 3.246 14.011 1.00 89.44 246 VAL A C 1
ATOM 1917 O O . VAL A 1 246 ? -1.629 3.190 13.730 1.00 89.44 246 VAL A O 1
ATOM 1920 N N . LEU A 1 247 ? -3.373 4.319 14.589 1.00 89.50 247 LEU A N 1
ATOM 1921 C CA . LEU A 1 247 ? -2.623 5.519 14.952 1.00 89.50 247 LEU A CA 1
ATOM 1922 C C . LEU A 1 247 ? -1.557 5.193 16.004 1.00 89.50 247 LEU A C 1
ATOM 1924 O O . LEU A 1 247 ? -0.384 5.482 15.786 1.00 89.50 247 LEU A O 1
ATOM 1928 N N . THR A 1 248 ? -1.914 4.506 17.090 1.00 89.31 248 THR A N 1
ATOM 1929 C CA . THR A 1 248 ? -0.952 4.067 18.112 1.00 89.31 248 THR A CA 1
ATOM 1930 C C . THR A 1 248 ? 0.159 3.208 17.503 1.00 89.31 248 THR A C 1
ATOM 1932 O O . THR A 1 248 ? 1.336 3.422 17.791 1.00 89.31 248 THR A O 1
ATOM 1935 N N . LEU A 1 249 ? -0.191 2.255 16.631 1.00 91.75 249 LEU A N 1
ATOM 1936 C CA . LEU A 1 249 ? 0.787 1.414 15.938 1.00 91.75 249 LEU A CA 1
ATOM 1937 C C . LEU A 1 249 ? 1.694 2.238 15.016 1.00 91.75 249 LEU A C 1
ATOM 1939 O O . LEU A 1 249 ? 2.907 2.032 15.005 1.00 91.75 249 LEU A O 1
ATOM 1943 N N . SER A 1 250 ? 1.126 3.190 14.275 1.00 92.81 250 SER A N 1
ATOM 1944 C CA . SER A 1 250 ? 1.883 4.072 13.389 1.00 92.81 250 SER A CA 1
ATOM 1945 C C . SER A 1 250 ? 2.879 4.933 14.163 1.00 92.81 250 SER A C 1
ATOM 1947 O O . SER A 1 250 ? 4.040 4.975 13.771 1.00 92.81 250 SER A O 1
ATOM 1949 N N . SER A 1 251 ? 2.492 5.482 15.321 1.00 90.75 251 SER A N 1
ATOM 1950 C CA . SER A 1 251 ? 3.382 6.253 16.193 1.00 90.75 251 SER A CA 1
ATOM 1951 C C . SER A 1 251 ? 4.577 5.429 16.676 1.00 90.75 251 SER A C 1
ATOM 1953 O O . SER A 1 251 ? 5.699 5.927 16.650 1.00 90.75 251 SER A O 1
ATOM 1955 N N . LYS A 1 252 ? 4.369 4.153 17.046 1.00 92.56 252 LYS A N 1
ATOM 1956 C CA . LYS A 1 252 ? 5.469 3.228 17.390 1.00 92.56 252 LYS A CA 1
ATOM 1957 C C . LYS A 1 252 ? 6.400 2.968 16.198 1.00 92.56 252 LYS A C 1
ATOM 1959 O O . LYS A 1 252 ? 7.607 2.832 16.376 1.00 92.56 252 LYS A O 1
ATOM 1964 N N . CYS A 1 253 ? 5.849 2.860 14.987 1.00 92.44 253 CYS A N 1
ATOM 1965 C CA . CYS A 1 253 ? 6.631 2.631 13.768 1.00 92.44 253 CYS A CA 1
ATOM 1966 C C . CYS A 1 253 ? 7.452 3.868 13.373 1.00 92.44 253 CYS A C 1
ATOM 1968 O O . CYS A 1 253 ? 8.589 3.727 12.932 1.00 92.44 253 CYS A O 1
ATOM 1970 N N . THR A 1 254 ? 6.898 5.069 13.563 1.00 91.19 254 THR A N 1
ATOM 1971 C CA . THR A 1 254 ? 7.535 6.358 13.244 1.00 91.19 254 THR A CA 1
ATOM 1972 C C . THR A 1 254 ? 8.346 6.950 14.405 1.00 91.19 254 THR A C 1
ATOM 1974 O O . THR A 1 254 ? 8.563 8.164 14.462 1.00 91.19 254 THR A O 1
ATOM 1977 N N . GLU A 1 255 ? 8.756 6.117 15.362 1.00 90.12 255 GLU A N 1
ATOM 1978 C CA . GLU A 1 255 ? 9.612 6.528 16.476 1.00 90.12 255 GLU A CA 1
ATOM 1979 C C . GLU A 1 255 ? 10.984 6.983 15.957 1.00 90.12 255 GLU A C 1
ATOM 1981 O O . GLU A 1 255 ? 11.522 6.410 15.008 1.00 90.12 255 GLU A O 1
ATOM 1986 N N . GLU A 1 256 ? 11.556 8.025 16.559 1.00 85.62 256 GLU A N 1
ATOM 1987 C CA . GLU A 1 256 ? 12.838 8.592 16.116 1.00 85.62 256 GLU A CA 1
ATOM 1988 C C . GLU A 1 256 ? 13.999 7.641 16.399 1.00 85.62 256 GLU A C 1
ATOM 1990 O O . GLU A 1 256 ? 14.894 7.501 15.575 1.00 85.62 256 GLU A O 1
ATOM 1995 N N . ASP A 1 257 ? 13.948 6.921 17.521 1.00 84.06 257 ASP A N 1
ATOM 1996 C CA . ASP A 1 257 ? 14.935 5.897 17.857 1.00 84.06 257 ASP A CA 1
ATOM 1997 C C . ASP A 1 257 ? 14.626 4.570 17.130 1.00 84.06 257 ASP A C 1
ATOM 1999 O O . ASP A 1 257 ? 13.636 3.904 17.464 1.00 84.06 257 ASP A O 1
ATOM 2003 N N . PRO A 1 258 ? 15.485 4.105 16.199 1.00 83.94 258 PRO A N 1
ATOM 2004 C CA . PRO A 1 258 ? 15.263 2.859 15.464 1.00 83.94 258 PRO A CA 1
ATOM 2005 C C . PRO A 1 258 ? 15.170 1.626 16.361 1.00 83.94 258 PRO A C 1
ATOM 2007 O O . PRO A 1 258 ? 14.520 0.653 15.987 1.00 83.94 258 PRO A O 1
ATOM 2010 N N . LYS A 1 259 ? 15.806 1.644 17.542 1.00 85.56 259 LYS A N 1
ATOM 2011 C CA . LYS A 1 259 ? 15.798 0.507 18.477 1.00 85.56 259 LYS A CA 1
ATOM 2012 C C . LYS A 1 259 ? 14.455 0.327 19.176 1.00 85.56 259 LYS A C 1
ATOM 2014 O O . LYS A 1 259 ? 14.177 -0.756 19.683 1.00 85.56 259 LYS A O 1
ATOM 2019 N N . LYS A 1 260 ? 13.641 1.382 19.229 1.00 90.19 260 LYS A N 1
ATOM 2020 C CA . LYS A 1 260 ? 12.299 1.355 19.819 1.00 90.19 260 LYS A CA 1
ATOM 2021 C C . LYS A 1 260 ? 11.224 0.954 18.812 1.00 90.19 260 LYS A C 1
ATOM 2023 O O . LYS A 1 260 ? 10.108 0.633 19.218 1.00 90.19 260 LYS A O 1
ATOM 2028 N N . ARG A 1 261 ? 11.547 0.963 17.514 1.00 91.44 261 ARG A N 1
ATOM 2029 C CA . ARG A 1 261 ? 10.614 0.555 16.462 1.00 91.44 261 ARG A CA 1
ATOM 2030 C C . ARG A 1 261 ? 10.353 -0.955 16.549 1.00 91.44 261 ARG A C 1
ATOM 2032 O O . ARG A 1 261 ? 11.294 -1.726 16.747 1.00 91.44 261 ARG A O 1
ATOM 2039 N N . PRO A 1 262 ? 9.098 -1.400 16.383 1.00 93.50 262 PRO A N 1
ATOM 2040 C CA . PRO A 1 262 ? 8.774 -2.822 16.335 1.00 93.50 262 PRO A CA 1
ATOM 2041 C C . PRO A 1 262 ? 9.335 -3.485 15.068 1.00 93.50 262 PRO A C 1
ATOM 2043 O O . PRO A 1 262 ? 9.573 -2.828 14.057 1.00 93.50 262 PRO A O 1
ATOM 2046 N N . SER A 1 263 ? 9.489 -4.809 15.077 1.00 90.69 263 SER A N 1
ATOM 2047 C CA . SER A 1 263 ? 9.752 -5.562 13.843 1.00 90.69 263 SER A CA 1
ATOM 2048 C C . SER A 1 263 ? 8.496 -5.641 12.969 1.00 90.69 263 SER A C 1
ATOM 2050 O O . SER A 1 263 ? 7.377 -5.599 13.483 1.00 90.69 263 SER A O 1
ATOM 2052 N N . MET A 1 264 ? 8.638 -5.838 11.653 1.00 88.69 264 MET A N 1
ATOM 2053 C CA . MET A 1 264 ? 7.464 -5.995 10.778 1.00 88.69 264 MET A CA 1
ATOM 2054 C C . MET A 1 264 ? 6.564 -7.168 11.192 1.00 88.69 264 MET A C 1
ATOM 2056 O O . MET A 1 264 ? 5.344 -7.085 11.048 1.00 88.69 264 MET A O 1
ATOM 2060 N N . SER A 1 265 ? 7.125 -8.227 11.780 1.00 89.44 265 SER A N 1
ATOM 2061 C CA . SER A 1 265 ? 6.351 -9.354 12.315 1.00 89.44 265 SER A CA 1
ATOM 2062 C C . SER A 1 265 ? 5.511 -8.943 13.530 1.00 89.44 265 SER A C 1
ATOM 2064 O O . SER A 1 265 ? 4.358 -9.357 13.654 1.00 89.44 265 SER A O 1
ATOM 2066 N N . GLN A 1 266 ? 6.048 -8.082 14.404 1.00 90.88 266 GLN A N 1
ATOM 2067 C CA . GLN A 1 266 ? 5.290 -7.481 15.507 1.00 90.88 266 GLN A CA 1
ATOM 2068 C C . GLN A 1 266 ? 4.210 -6.526 14.983 1.00 90.88 266 GLN A C 1
ATOM 2070 O O . GLN A 1 266 ? 3.065 -6.612 15.426 1.00 90.88 266 GLN A O 1
ATOM 2075 N N . VAL A 1 267 ? 4.536 -5.691 13.989 1.00 92.25 267 VAL A N 1
ATOM 2076 C CA . VAL A 1 267 ? 3.572 -4.798 13.322 1.00 92.25 267 VAL A CA 1
ATOM 2077 C C . VAL A 1 267 ? 2.408 -5.598 12.743 1.00 92.25 267 VAL A C 1
ATOM 2079 O O . VAL A 1 267 ? 1.252 -5.274 13.001 1.00 92.25 267 VAL A O 1
ATOM 2082 N N . LEU A 1 268 ? 2.683 -6.683 12.014 1.00 87.69 268 LEU A N 1
ATOM 2083 C CA . LEU A 1 268 ? 1.646 -7.544 11.448 1.00 87.69 268 LEU A CA 1
ATOM 2084 C C . LEU A 1 268 ? 0.800 -8.216 12.539 1.00 87.69 268 LEU A C 1
ATOM 2086 O O . LEU A 1 268 ? -0.416 -8.319 12.378 1.00 87.69 268 LEU A O 1
ATOM 2090 N N . LYS A 1 269 ? 1.411 -8.644 13.650 1.00 85.06 269 LYS A N 1
ATOM 2091 C CA . LYS A 1 269 ? 0.702 -9.246 14.789 1.00 85.06 269 LYS A CA 1
ATOM 2092 C C . LYS A 1 269 ? -0.248 -8.258 15.473 1.00 85.06 269 LYS A C 1
ATOM 2094 O O . LYS A 1 269 ? -1.335 -8.664 15.875 1.00 85.06 269 LYS A O 1
ATOM 2099 N N . GLU A 1 270 ? 0.129 -6.984 15.585 1.00 87.19 270 GLU A N 1
ATOM 2100 C CA . GLU A 1 270 ? -0.741 -5.928 16.125 1.00 87.19 270 GLU A CA 1
ATOM 2101 C C . GLU A 1 270 ? -1.814 -5.478 15.115 1.00 87.19 270 GLU A C 1
ATOM 2103 O O . GLU A 1 270 ? -2.953 -5.218 15.509 1.00 87.19 270 GLU A O 1
ATOM 2108 N N . LEU A 1 271 ? -1.483 -5.436 13.818 1.00 84.19 271 LEU A N 1
ATOM 2109 C CA . LEU A 1 271 ? -2.370 -4.979 12.741 1.00 84.19 271 LEU A CA 1
ATOM 2110 C C . LEU A 1 271 ? -3.425 -6.019 12.344 1.00 84.19 271 LEU A C 1
ATOM 2112 O O . LEU A 1 271 ? -4.577 -5.670 12.099 1.00 84.19 271 LEU A O 1
ATOM 2116 N N . ALA A 1 272 ? -3.065 -7.302 12.278 1.00 77.88 272 ALA A N 1
ATOM 2117 C CA . ALA A 1 272 ? -3.965 -8.364 11.839 1.00 77.88 272 ALA A CA 1
ATOM 2118 C C . ALA A 1 272 ? -5.294 -8.453 12.614 1.00 77.88 272 ALA A C 1
ATOM 2120 O O . ALA A 1 272 ? -6.326 -8.543 11.954 1.00 77.88 272 ALA A O 1
ATOM 2121 N N . PRO A 1 273 ? -5.332 -8.374 13.958 1.00 72.69 273 PRO A N 1
ATOM 2122 C CA . PRO A 1 273 ? -6.588 -8.404 14.705 1.00 72.69 273 PRO A CA 1
ATOM 2123 C C . PRO A 1 273 ? -7.412 -7.112 14.588 1.00 72.69 273 PRO A C 1
ATOM 2125 O O . PRO A 1 273 ? -8.528 -7.078 15.092 1.00 72.69 273 PRO A O 1
ATOM 2128 N N . ILE A 1 274 ? -6.884 -6.042 13.978 1.00 72.12 274 ILE A N 1
ATOM 2129 C CA . ILE A 1 274 ? -7.668 -4.840 13.637 1.00 72.12 274 ILE A CA 1
ATOM 2130 C C . ILE A 1 274 ? -8.535 -5.117 12.396 1.00 72.12 274 ILE A C 1
ATOM 2132 O O . ILE A 1 274 ? -9.610 -4.542 12.241 1.00 72.12 274 ILE A O 1
ATOM 2136 N N . VAL A 1 275 ? -8.082 -6.015 11.515 1.00 60.47 275 VAL A N 1
ATOM 2137 C CA . VAL A 1 275 ? -8.746 -6.372 10.257 1.00 60.47 275 VAL A CA 1
ATOM 2138 C C . VAL A 1 275 ? -9.484 -7.693 10.441 1.00 60.47 275 VAL A C 1
ATOM 2140 O O . VAL A 1 275 ? -8.916 -8.765 10.243 1.00 60.47 275 VAL A O 1
ATOM 2143 N N . VAL A 1 276 ? -10.754 -7.639 10.842 1.00 55.19 276 VAL A N 1
ATOM 2144 C CA . VAL A 1 276 ? -11.540 -8.857 11.072 1.00 55.19 276 VAL A CA 1
ATOM 2145 C C . VAL A 1 276 ? -12.612 -9.057 10.000 1.00 55.19 276 VAL A C 1
ATOM 2147 O O . VAL A 1 276 ? -13.480 -8.209 9.809 1.00 55.19 276 VAL A O 1
ATOM 2150 N N . GLY A 1 277 ? -12.565 -10.228 9.352 1.00 51.69 277 GLY A N 1
ATOM 2151 C CA . GLY A 1 277 ? -13.653 -10.812 8.561 1.00 51.69 277 GLY A CA 1
ATOM 2152 C C . GLY A 1 277 ? -13.400 -10.913 7.049 1.00 51.69 277 GLY A C 1
ATOM 2153 O O . GLY A 1 277 ? -12.777 -10.051 6.430 1.00 51.69 277 GLY A O 1
ATOM 2154 N N . THR A 1 278 ? -13.917 -11.983 6.435 1.00 47.38 278 THR A N 1
ATOM 2155 C CA . THR A 1 278 ? -13.967 -12.150 4.973 1.00 47.38 278 THR A CA 1
ATOM 2156 C C . THR A 1 278 ? -14.957 -11.145 4.388 1.00 47.38 278 THR A C 1
ATOM 2158 O O . THR A 1 278 ? -16.068 -11.001 4.901 1.00 47.38 278 THR A O 1
ATOM 2161 N N . VAL A 1 279 ? -14.578 -10.447 3.312 1.00 49.62 279 VAL A N 1
ATOM 2162 C CA . VAL A 1 279 ? -15.445 -9.461 2.643 1.00 49.62 279 VAL A CA 1
ATOM 2163 C C . VAL A 1 279 ? -16.787 -10.109 2.290 1.00 49.62 279 VAL A C 1
ATOM 2165 O O . VAL A 1 279 ? -16.832 -11.058 1.514 1.00 49.62 279 VAL A O 1
ATOM 2168 N N . GLY A 1 280 ? -17.860 -9.588 2.888 1.00 49.84 280 GLY A N 1
ATOM 2169 C CA . GLY A 1 280 ? -19.225 -10.102 2.769 1.00 49.84 280 GLY A CA 1
ATOM 2170 C C . GLY A 1 280 ? -19.715 -10.893 3.990 1.00 49.84 280 GLY A C 1
ATOM 2171 O O . GLY A 1 280 ? -20.908 -10.861 4.269 1.00 49.84 280 GLY A O 1
ATOM 2172 N N . TYR A 1 281 ? -18.843 -11.585 4.727 1.00 49.84 281 TYR A N 1
ATOM 2173 C CA . TYR A 1 281 ? -19.206 -12.343 5.942 1.00 49.84 281 TYR A CA 1
ATOM 2174 C C . TYR A 1 281 ? -18.858 -11.585 7.219 1.00 49.84 281 TYR A C 1
ATOM 2176 O O . TYR A 1 281 ? -19.394 -11.888 8.275 1.00 49.84 281 TYR A O 1
ATOM 2184 N N . ALA A 1 282 ? -17.986 -10.580 7.129 1.00 57.22 282 ALA A N 1
ATOM 2185 C CA . ALA A 1 282 ? -17.674 -9.709 8.249 1.00 57.22 282 ALA A CA 1
ATOM 2186 C C . ALA A 1 282 ? -18.952 -9.038 8.774 1.00 57.22 282 ALA A C 1
ATOM 2188 O O . ALA A 1 282 ? -19.643 -8.329 8.033 1.00 57.22 282 ALA A O 1
ATOM 2189 N N . ALA A 1 283 ? -19.254 -9.238 10.057 1.00 52.22 283 ALA A N 1
ATOM 2190 C CA . ALA A 1 283 ? -20.289 -8.466 10.721 1.00 52.22 283 ALA A CA 1
ATOM 2191 C C . ALA A 1 283 ? -19.891 -6.991 10.682 1.00 52.22 283 ALA A C 1
ATOM 2193 O O . ALA A 1 283 ? -18.871 -6.607 11.249 1.00 52.22 283 ALA A O 1
ATOM 2194 N N . TRP A 1 284 ? -20.716 -6.160 10.044 1.00 48.03 284 TRP A N 1
ATOM 2195 C CA . TRP A 1 284 ? -20.490 -4.713 9.956 1.00 48.03 284 TRP A CA 1
ATOM 2196 C C . TRP A 1 284 ? -20.362 -4.037 11.337 1.00 48.03 284 TRP A C 1
ATOM 2198 O O . TRP A 1 284 ? -19.805 -2.951 11.438 1.00 48.03 284 TRP A O 1
ATOM 2208 N N . GLU A 1 285 ? -20.841 -4.707 12.390 1.00 45.84 285 GLU A N 1
ATOM 2209 C CA . GLU A 1 285 ? -20.830 -4.261 13.788 1.00 45.84 285 GLU A CA 1
ATOM 2210 C C . GLU A 1 285 ? -19.636 -4.781 14.610 1.00 45.84 285 GLU A C 1
ATOM 2212 O O . GLU A 1 285 ? -19.451 -4.333 15.739 1.00 45.84 285 GLU A O 1
ATOM 2217 N N . SER A 1 286 ? -18.863 -5.769 14.135 1.00 42.78 286 SER A N 1
ATOM 2218 C CA . SER A 1 286 ? -17.857 -6.448 14.975 1.00 42.78 286 SER A CA 1
ATOM 2219 C C . SER A 1 286 ? -16.428 -6.187 14.513 1.00 42.78 286 SER A C 1
ATOM 2221 O O . SER A 1 286 ? -15.902 -6.841 13.622 1.00 42.78 286 SER A O 1
ATOM 2223 N N . GLU A 1 287 ? -15.777 -5.266 15.221 1.00 46.38 287 GLU A N 1
ATOM 2224 C CA . GLU A 1 287 ? -14.348 -4.936 15.111 1.00 46.38 287 GLU A CA 1
ATOM 2225 C C . GLU A 1 287 ? -13.404 -6.017 15.691 1.00 46.38 287 GLU A C 1
ATOM 2227 O O . GLU A 1 287 ? -12.192 -5.827 15.706 1.00 46.38 287 GLU A O 1
ATOM 2232 N N . HIS A 1 288 ? -13.935 -7.137 16.203 1.00 45.38 288 HIS A N 1
ATOM 2233 C CA . HIS A 1 288 ? -13.173 -8.262 16.764 1.00 45.38 288 HIS A CA 1
ATOM 2234 C C . HIS A 1 288 ? -13.804 -9.608 16.366 1.00 45.38 288 HIS A C 1
ATOM 2236 O O . HIS A 1 288 ? -15.027 -9.698 16.215 1.00 45.38 288 HIS A O 1
ATOM 2242 N N . LEU A 1 289 ? -12.983 -10.668 16.267 1.00 51.09 289 LEU A N 1
ATOM 2243 C CA . LEU A 1 289 ? -13.457 -12.059 16.270 1.00 51.09 289 LEU A CA 1
ATOM 2244 C C . LEU A 1 289 ? -14.121 -12.295 17.625 1.00 51.09 289 LEU A C 1
ATOM 2246 O O . LEU A 1 289 ? -13.459 -12.440 18.649 1.00 51.09 289 LEU A O 1
ATOM 2250 N N . THR A 1 290 ? -15.443 -12.231 17.637 1.00 58.81 290 THR A N 1
ATOM 2251 C CA . THR A 1 290 ? -16.269 -12.524 18.802 1.00 58.81 290 THR A CA 1
ATOM 2252 C C . THR A 1 290 ? -17.215 -13.639 18.414 1.00 58.81 290 THR A C 1
ATOM 2254 O O . THR A 1 290 ? -17.591 -13.745 17.247 1.00 58.81 290 THR A O 1
ATOM 2257 N N . SER A 1 291 ? -17.699 -14.389 19.400 1.00 58.44 291 SER A N 1
ATOM 2258 C CA . SER A 1 291 ? -18.750 -15.384 19.173 1.00 58.44 291 SER A CA 1
ATOM 2259 C C . SER A 1 291 ? -19.974 -14.801 18.448 1.00 58.44 291 SER A C 1
ATOM 2261 O O . SER A 1 291 ? -20.649 -15.512 17.716 1.00 58.44 291 SER A O 1
ATOM 2263 N N . LYS A 1 292 ? -20.238 -13.491 18.570 1.00 62.34 292 LYS A N 1
ATOM 2264 C CA . LYS A 1 292 ? -21.305 -12.784 17.838 1.00 62.34 292 LYS A CA 1
ATOM 2265 C C . LYS A 1 292 ? -20.966 -12.481 16.369 1.00 62.34 292 LYS A C 1
ATOM 2267 O O . LYS A 1 292 ? -21.879 -12.389 15.550 1.00 62.34 292 LYS A O 1
ATOM 2272 N N . SER A 1 293 ? -19.686 -12.309 16.038 1.00 63.03 293 SER A N 1
ATOM 2273 C CA . SER A 1 293 ? -19.199 -12.151 14.658 1.00 63.03 293 SER A CA 1
ATOM 2274 C C . SER A 1 293 ? -19.250 -13.480 13.899 1.00 63.03 293 SER A C 1
ATOM 2276 O O . SER A 1 293 ? -19.644 -13.516 12.732 1.00 63.03 293 SER A O 1
ATOM 2278 N N . ASP A 1 294 ? -18.943 -14.583 14.588 1.00 68.19 294 ASP A N 1
ATOM 2279 C CA . ASP A 1 294 ? -19.039 -15.938 14.035 1.00 68.19 294 ASP A CA 1
ATOM 2280 C C . ASP A 1 294 ? -20.498 -16.303 13.737 1.00 68.19 294 ASP A C 1
ATOM 2282 O O . ASP A 1 294 ? -20.808 -16.777 12.647 1.00 68.19 294 ASP A O 1
ATOM 2286 N N . VAL A 1 295 ? -21.414 -15.969 14.655 1.00 73.25 295 VAL A N 1
ATOM 2287 C CA . VAL A 1 295 ? -22.865 -16.139 14.463 1.00 73.25 295 VAL A CA 1
ATOM 2288 C C . VAL A 1 295 ? -23.366 -15.358 13.245 1.00 73.25 295 VAL A C 1
ATOM 2290 O O . VAL A 1 295 ? -24.132 -15.896 12.450 1.00 73.25 295 VAL A O 1
ATOM 2293 N N . TRP A 1 296 ? -22.907 -14.119 13.041 1.00 72.56 296 TRP A N 1
ATOM 2294 C CA . TRP A 1 296 ? -23.256 -13.344 11.845 1.00 72.56 296 TRP A CA 1
ATOM 2295 C C . TRP A 1 296 ? -22.698 -13.976 10.565 1.00 72.56 296 TRP A C 1
ATOM 2297 O O . TRP A 1 296 ? -23.429 -14.132 9.589 1.00 72.56 296 TRP A O 1
ATOM 2307 N N . SER A 1 297 ? -21.416 -14.355 10.572 1.00 69.56 297 SER A N 1
ATOM 2308 C CA . SER A 1 297 ? -20.755 -14.996 9.427 1.00 69.56 297 SER A CA 1
ATOM 2309 C C . SER A 1 297 ? -21.482 -16.282 9.029 1.00 69.56 297 SER A C 1
ATOM 2311 O O . SER A 1 297 ? -21.708 -16.524 7.844 1.00 69.56 297 SER A O 1
ATOM 2313 N N . TYR A 1 298 ? -21.926 -17.056 10.022 1.00 76.88 298 TYR A N 1
ATOM 2314 C CA . TYR A 1 298 ? -22.741 -18.248 9.826 1.00 76.88 298 TYR A CA 1
ATOM 2315 C C . TYR A 1 298 ? -24.120 -17.921 9.237 1.00 76.88 298 TYR A C 1
ATOM 2317 O O . TYR A 1 298 ? -24.554 -18.590 8.308 1.00 76.88 298 TYR A O 1
ATOM 2325 N N . GLY A 1 299 ? -24.778 -16.846 9.682 1.00 74.56 299 GLY A N 1
ATOM 2326 C CA . GLY A 1 299 ? -26.040 -16.384 9.091 1.00 74.56 299 GLY A CA 1
ATOM 2327 C C . GLY A 1 299 ? -25.921 -16.030 7.604 1.00 74.56 299 GLY A C 1
ATOM 2328 O O . GLY A 1 299 ? -26.781 -16.397 6.806 1.00 74.56 299 GLY A O 1
ATOM 2329 N N . VAL A 1 300 ? -24.832 -15.367 7.204 1.00 73.44 300 VAL A N 1
ATOM 2330 C CA . VAL A 1 300 ? -24.564 -15.072 5.785 1.00 73.44 300 VAL A CA 1
ATOM 2331 C C . VAL A 1 300 ? -24.275 -16.347 4.987 1.00 73.44 300 VAL A C 1
ATOM 2333 O O . VAL A 1 300 ? -24.741 -16.480 3.858 1.00 73.44 300 VAL A O 1
ATOM 2336 N N . PHE A 1 301 ? -23.554 -17.298 5.582 1.00 76.88 301 PHE A N 1
ATOM 2337 C CA . PHE A 1 301 ? -23.294 -18.610 4.989 1.00 76.88 301 PHE A CA 1
ATOM 2338 C C . PHE A 1 301 ? -24.575 -19.434 4.797 1.00 76.88 301 PHE A C 1
ATOM 2340 O O . PHE A 1 301 ? -24.781 -19.996 3.725 1.00 76.88 301 PHE A O 1
ATOM 2347 N N . LEU A 1 302 ? -25.484 -19.445 5.777 1.00 70.31 302 LEU A N 1
ATOM 2348 C CA . LEU A 1 302 ? -26.790 -20.092 5.635 1.00 70.31 302 LEU A CA 1
ATOM 2349 C C . LEU A 1 302 ? -27.581 -19.497 4.468 1.00 70.31 302 LEU A C 1
ATOM 2351 O O . LEU A 1 302 ? -28.175 -20.236 3.692 1.00 70.31 302 LEU A O 1
ATOM 2355 N N . TYR A 1 303 ? -27.540 -18.177 4.284 1.00 71.25 303 TYR A N 1
ATOM 2356 C CA . TYR A 1 303 ? -28.180 -17.553 3.129 1.00 71.25 303 TYR A CA 1
ATOM 2357 C C . TYR A 1 303 ? -27.542 -17.921 1.794 1.00 71.25 303 TYR A C 1
ATOM 2359 O O . TYR A 1 303 ? -28.257 -18.060 0.804 1.00 71.25 303 TYR A O 1
ATOM 2367 N N . GLU A 1 304 ? -26.227 -18.092 1.739 1.00 75.06 304 GLU A N 1
ATOM 2368 C CA . GLU A 1 304 ? -25.554 -18.598 0.541 1.00 75.06 304 GLU A CA 1
ATOM 2369 C C . GLU A 1 304 ? -25.994 -20.032 0.215 1.00 75.06 304 GLU A C 1
ATOM 2371 O O . GLU A 1 304 ? -26.283 -20.319 -0.945 1.00 75.06 304 GLU A O 1
ATOM 2376 N N . LEU A 1 305 ? -26.139 -20.897 1.226 1.00 68.06 305 LEU A N 1
ATOM 2377 C CA . LEU A 1 305 ? -26.652 -22.259 1.049 1.00 68.06 305 LEU A CA 1
ATOM 2378 C C . LEU A 1 305 ? -28.114 -22.276 0.585 1.00 68.06 305 LEU A C 1
ATOM 2380 O O . LEU A 1 305 ? -28.436 -22.947 -0.391 1.00 68.06 305 LEU A O 1
ATOM 2384 N N . ILE A 1 306 ? -28.980 -21.508 1.250 1.00 65.94 306 ILE A N 1
ATOM 2385 C CA . ILE A 1 306 ? -30.416 -21.415 0.946 1.00 65.94 306 ILE A CA 1
ATOM 2386 C C . ILE A 1 306 ? -30.635 -20.868 -0.465 1.00 65.94 306 ILE A C 1
ATOM 2388 O O . ILE A 1 306 ? -31.420 -21.392 -1.241 1.00 65.94 306 ILE A O 1
ATOM 2392 N N . THR A 1 307 ? -29.939 -19.794 -0.828 1.00 69.62 307 THR A N 1
ATOM 2393 C CA . THR A 1 307 ? -30.191 -19.115 -2.107 1.00 69.62 307 THR A CA 1
ATOM 2394 C C . THR A 1 307 ? -29.393 -19.696 -3.272 1.00 69.62 307 THR A C 1
ATOM 2396 O O . THR A 1 307 ? -29.642 -19.319 -4.420 1.00 69.62 307 THR A O 1
ATOM 2399 N N . GLY A 1 308 ? -28.394 -20.542 -2.995 1.00 69.38 308 GLY A N 1
ATOM 2400 C CA . GLY A 1 308 ? -27.412 -21.008 -3.976 1.00 69.38 308 GLY A CA 1
ATOM 2401 C C . GLY A 1 308 ? -26.582 -19.880 -4.605 1.00 69.38 308 GLY A C 1
ATOM 2402 O O . GLY A 1 308 ? -25.957 -20.077 -5.648 1.00 69.38 308 GLY A O 1
ATOM 2403 N N . ARG A 1 309 ? -26.605 -18.669 -4.028 1.00 74.31 309 ARG A N 1
ATOM 2404 C CA . ARG A 1 309 ? -25.892 -17.490 -4.535 1.00 74.31 309 ARG A CA 1
ATOM 2405 C C . ARG A 1 309 ? -24.656 -17.221 -3.694 1.00 74.31 309 ARG A C 1
ATOM 2407 O O . ARG A 1 309 ? -24.739 -17.147 -2.473 1.00 74.31 309 ARG A O 1
ATOM 2414 N N . HIS A 1 310 ? -23.544 -16.921 -4.360 1.00 71.25 310 HIS A N 1
ATOM 2415 C CA . HIS A 1 310 ? -22.373 -16.395 -3.673 1.00 71.25 310 HIS A CA 1
ATOM 2416 C C . HIS A 1 310 ? -22.668 -15.053 -3.011 1.00 71.25 310 HIS A C 1
ATOM 2418 O O . HIS A 1 310 ? -23.335 -14.183 -3.576 1.00 71.25 310 HIS A O 1
ATOM 2424 N N . ASN A 1 311 ? -22.089 -14.868 -1.829 1.00 64.19 311 ASN A N 1
ATOM 2425 C CA . ASN A 1 311 ? -22.233 -13.652 -1.037 1.00 64.19 311 ASN A CA 1
ATOM 2426 C C . ASN A 1 311 ? -21.837 -12.371 -1.803 1.00 64.19 311 ASN A C 1
ATOM 2428 O O . ASN A 1 311 ? -22.453 -11.312 -1.648 1.00 64.19 311 ASN A O 1
ATOM 2432 N N . LEU A 1 312 ? -20.831 -12.485 -2.677 1.00 72.06 312 LEU A N 1
ATOM 2433 C CA . LEU A 1 312 ? -20.421 -11.432 -3.596 1.00 72.06 312 LEU A CA 1
ATOM 2434 C C . LEU A 1 312 ? -20.277 -11.984 -5.021 1.00 72.06 312 LEU A C 1
ATOM 2436 O O . LEU A 1 312 ? -19.300 -12.669 -5.323 1.00 72.06 312 LEU A O 1
ATOM 2440 N N . ASP A 1 313 ? -21.196 -11.622 -5.912 1.00 73.44 313 ASP A N 1
ATOM 2441 C CA . ASP A 1 313 ? -21.170 -12.028 -7.321 1.00 73.44 313 ASP A CA 1
ATOM 2442 C C . ASP A 1 313 ? -21.018 -10.801 -8.230 1.00 73.44 313 ASP A C 1
ATOM 2444 O O . ASP A 1 313 ? -21.936 -10.000 -8.410 1.00 73.44 313 ASP A O 1
ATOM 2448 N N . ARG A 1 314 ? -19.826 -10.638 -8.814 1.00 71.56 314 ARG A N 1
ATOM 2449 C CA . ARG A 1 314 ? -19.500 -9.491 -9.680 1.00 71.56 314 ARG A CA 1
ATOM 2450 C C . ARG A 1 314 ? -20.123 -9.579 -11.072 1.00 71.56 314 ARG A C 1
ATOM 2452 O O . ARG A 1 314 ? -20.117 -8.573 -11.777 1.00 71.56 314 ARG A O 1
ATOM 2459 N N . ASN A 1 315 ? -20.660 -10.736 -11.454 1.00 72.00 315 ASN A N 1
ATOM 2460 C CA . ASN A 1 315 ? -21.293 -10.939 -12.756 1.00 72.00 315 ASN A CA 1
ATOM 2461 C C . ASN A 1 315 ? -22.764 -10.486 -12.767 1.00 72.00 315 ASN A C 1
ATOM 2463 O O . ASN A 1 315 ? -23.400 -10.488 -13.819 1.00 72.00 315 ASN A O 1
ATOM 2467 N N . ARG A 1 316 ? -23.305 -10.065 -11.614 1.00 72.12 316 ARG A N 1
ATOM 2468 C CA . ARG A 1 316 ? -24.685 -9.587 -11.456 1.00 72.12 316 ARG A CA 1
ATOM 2469 C C . ARG A 1 316 ? -24.820 -8.060 -11.564 1.00 72.12 316 ARG A C 1
ATOM 2471 O O . ARG A 1 316 ? -23.833 -7.331 -11.390 1.00 72.12 316 ARG A O 1
ATOM 2478 N N . PRO A 1 317 ? -26.043 -7.546 -11.816 1.00 76.69 317 PRO A N 1
ATOM 2479 C CA . PRO A 1 317 ? -26.345 -6.116 -11.745 1.00 76.69 317 PRO A CA 1
ATOM 2480 C C . PRO A 1 317 ? -25.926 -5.521 -10.400 1.00 76.69 317 PRO A C 1
ATOM 2482 O O . PRO A 1 317 ? -26.066 -6.177 -9.375 1.00 76.69 317 PRO A O 1
ATOM 2485 N N . LYS A 1 318 ? -25.440 -4.270 -10.382 1.00 67.62 318 LYS A N 1
ATOM 2486 C CA . LYS A 1 318 ? -24.841 -3.625 -9.190 1.00 67.62 318 LYS A CA 1
ATOM 2487 C C . LYS A 1 318 ? -25.698 -3.704 -7.919 1.00 67.62 318 LYS A C 1
ATOM 2489 O O . LYS A 1 318 ? -25.135 -3.827 -6.838 1.00 67.62 318 LYS A O 1
ATOM 2494 N N . SER A 1 319 ? -27.023 -3.651 -8.050 1.00 66.25 319 SER A N 1
ATOM 2495 C CA . SER A 1 319 ? -27.990 -3.763 -6.948 1.00 66.25 319 SER A CA 1
ATOM 2496 C C . SER A 1 319 ? -28.149 -5.181 -6.385 1.00 66.25 319 SER A C 1
ATOM 2498 O O . SER A 1 319 ? -28.730 -5.346 -5.321 1.00 66.25 319 SER A O 1
ATOM 2500 N N . GLU A 1 320 ? -27.643 -6.199 -7.083 1.00 69.75 320 GLU A N 1
ATOM 2501 C CA . GLU A 1 320 ? -27.733 -7.620 -6.718 1.00 69.75 320 GLU A CA 1
ATOM 2502 C C . GLU A 1 320 ? -26.366 -8.268 -6.469 1.00 69.75 320 GLU A C 1
ATOM 2504 O O . GLU A 1 320 ? -26.279 -9.472 -6.238 1.00 69.75 320 GLU A O 1
ATOM 2509 N N . GLN A 1 321 ? -25.280 -7.493 -6.541 1.00 73.81 321 GLN A N 1
ATOM 2510 C CA . GLN A 1 321 ? -23.926 -8.026 -6.365 1.00 73.81 321 GLN A CA 1
ATOM 2511 C C . GLN A 1 321 ? -23.657 -8.481 -4.933 1.00 73.81 321 GLN A C 1
ATOM 2513 O O . GLN A 1 321 ? -22.791 -9.326 -4.726 1.00 73.81 321 GLN A O 1
ATOM 2518 N N . LYS A 1 322 ? -24.366 -7.910 -3.950 1.00 74.81 322 LYS A N 1
ATOM 2519 C CA . LYS A 1 322 ? -24.282 -8.313 -2.546 1.00 74.81 322 LYS A CA 1
ATOM 2520 C C . LYS A 1 322 ? -25.526 -9.094 -2.166 1.00 74.81 322 LYS A C 1
ATOM 2522 O O . LYS A 1 322 ? -26.636 -8.567 -2.243 1.00 74.81 322 LYS A O 1
ATOM 2527 N N . LEU A 1 323 ? -25.319 -10.310 -1.676 1.00 74.62 323 LEU A N 1
ATOM 2528 C CA . LEU A 1 323 ? -26.394 -11.219 -1.299 1.00 74.62 323 LEU A CA 1
ATOM 2529 C C . LEU A 1 323 ? -27.372 -10.587 -0.298 1.00 74.62 323 LEU A C 1
ATOM 2531 O O . LEU A 1 323 ? -28.576 -10.598 -0.522 1.00 74.62 323 LEU A O 1
ATOM 2535 N N . LEU A 1 324 ? -26.865 -9.947 0.757 1.00 72.75 324 LEU A N 1
ATOM 2536 C CA . LEU A 1 324 ? -27.715 -9.321 1.776 1.00 72.75 324 LEU A CA 1
ATOM 2537 C C . LEU A 1 324 ? -28.516 -8.115 1.259 1.00 72.75 324 LEU A C 1
ATOM 2539 O O . LEU A 1 324 ? -29.637 -7.895 1.711 1.00 72.75 324 LEU A O 1
ATOM 2543 N N . GLU A 1 325 ? -27.975 -7.332 0.320 1.00 73.62 325 GLU A N 1
ATOM 2544 C CA . GLU A 1 325 ? -28.711 -6.207 -0.286 1.00 73.62 325 GLU A CA 1
ATOM 2545 C C . GLU A 1 325 ? -29.830 -6.709 -1.197 1.00 73.62 325 GLU A C 1
ATOM 2547 O O . GLU A 1 325 ? -30.906 -6.117 -1.217 1.00 73.62 325 GLU A O 1
ATOM 2552 N N . TRP A 1 326 ? -29.599 -7.833 -1.879 1.00 73.94 326 TRP A N 1
ATOM 2553 C CA . TRP A 1 326 ? -30.612 -8.507 -2.680 1.00 73.94 326 TRP A CA 1
ATOM 2554 C C . TRP A 1 326 ? -31.712 -9.137 -1.815 1.00 73.94 326 TRP A C 1
ATOM 2556 O O . TRP A 1 326 ? -32.887 -8.992 -2.124 1.00 73.94 326 TRP A O 1
ATOM 2566 N N . ILE A 1 327 ? -31.358 -9.785 -0.702 1.00 71.62 327 ILE A N 1
ATOM 2567 C CA . ILE A 1 327 ? -32.319 -10.454 0.190 1.00 71.62 327 ILE A CA 1
ATOM 2568 C C . ILE A 1 327 ? -33.184 -9.445 0.965 1.00 71.62 327 ILE A C 1
ATOM 2570 O O . ILE A 1 327 ? -34.358 -9.696 1.226 1.00 71.62 327 ILE A O 1
ATOM 2574 N N . ARG A 1 328 ? -32.641 -8.280 1.333 1.00 69.50 328 ARG A N 1
ATOM 2575 C CA . ARG A 1 328 ? -33.297 -7.318 2.239 1.00 69.50 328 ARG A CA 1
ATOM 2576 C C . ARG A 1 328 ? -34.702 -6.852 1.795 1.00 69.50 328 ARG A C 1
ATOM 2578 O O . ARG A 1 328 ? -35.597 -6.854 2.644 1.00 69.50 328 ARG A O 1
ATOM 2585 N N . PRO A 1 329 ? -34.954 -6.502 0.518 1.00 64.56 329 PRO A N 1
ATOM 2586 C CA . PRO A 1 329 ? -36.303 -6.221 0.018 1.00 64.56 329 PRO A CA 1
ATOM 2587 C C . PRO A 1 329 ? -37.259 -7.415 0.128 1.00 64.56 329 PRO A C 1
ATOM 2589 O O . PRO A 1 329 ? -38.451 -7.234 0.367 1.00 64.56 329 PRO A O 1
ATOM 2592 N N . HIS A 1 330 ? -36.738 -8.634 -0.019 1.00 65.25 330 HIS A N 1
ATOM 2593 C CA . HIS A 1 330 ? -37.509 -9.874 0.047 1.00 65.25 330 HIS A CA 1
ATOM 2594 C C . HIS A 1 330 ? -37.876 -10.260 1.488 1.00 65.25 330 HIS A C 1
ATOM 2596 O O . HIS A 1 330 ? -38.942 -10.827 1.709 1.00 65.25 330 HIS A O 1
ATOM 2602 N N . LEU A 1 331 ? -37.067 -9.861 2.477 1.00 59.62 331 LEU A N 1
ATOM 2603 C CA . LEU A 1 331 ? -37.361 -10.057 3.904 1.00 59.62 331 LEU A CA 1
ATOM 2604 C C . LEU A 1 331 ? -38.485 -9.157 4.433 1.00 59.62 331 LEU A C 1
ATOM 2606 O O . LEU A 1 331 ? -39.124 -9.489 5.424 1.00 59.62 331 LEU A O 1
ATOM 2610 N N . SER A 1 332 ? -38.725 -8.012 3.790 1.00 54.97 332 SER A N 1
ATOM 2611 C CA . SER A 1 332 ? -39.718 -7.023 4.242 1.00 54.97 332 SER A CA 1
ATOM 2612 C C . SER A 1 332 ? -41.130 -7.286 3.704 1.00 54.97 332 SER A C 1
ATOM 2614 O O . SER A 1 332 ? -42.083 -6.643 4.136 1.00 54.97 332 SER A O 1
ATOM 2616 N N . ASN A 1 333 ? -41.283 -8.210 2.751 1.00 50.56 333 ASN A N 1
ATOM 2617 C CA . ASN A 1 333 ? -42.554 -8.511 2.104 1.00 50.56 333 ASN A CA 1
ATOM 2618 C C . ASN A 1 333 ? -42.983 -9.948 2.434 1.00 50.56 333 ASN A C 1
ATOM 2620 O O . ASN A 1 333 ? -42.447 -10.898 1.869 1.00 50.56 333 ASN A O 1
ATOM 2624 N N . LEU A 1 334 ? -43.967 -10.100 3.328 1.00 44.78 334 LEU A N 1
ATOM 2625 C CA . LEU A 1 334 ? -44.454 -11.389 3.850 1.00 44.78 334 LEU A CA 1
ATOM 2626 C C . LEU A 1 334 ? -44.835 -12.410 2.757 1.00 44.78 334 LEU A C 1
ATOM 2628 O O . LEU A 1 334 ? -44.661 -13.603 2.964 1.00 44.78 334 LEU A O 1
ATOM 2632 N N . LYS A 1 335 ? -45.274 -11.961 1.572 1.00 44.00 335 LYS A N 1
ATOM 2633 C CA . LYS A 1 335 ? -45.595 -12.852 0.436 1.00 44.00 335 LYS A CA 1
ATOM 2634 C C . LYS A 1 335 ? -44.367 -13.386 -0.307 1.00 44.00 335 LYS A C 1
ATOM 2636 O O . LYS A 1 335 ? -44.439 -14.431 -0.935 1.00 44.00 335 LYS A O 1
ATOM 2641 N N . ILE A 1 336 ? -43.246 -12.664 -0.268 1.00 43.31 336 ILE A N 1
ATOM 2642 C CA . ILE A 1 336 ? -41.964 -13.146 -0.809 1.00 43.31 336 ILE A CA 1
ATOM 2643 C C . ILE A 1 336 ? -41.219 -13.955 0.259 1.00 43.31 336 ILE A C 1
ATOM 2645 O O . ILE A 1 336 ? -40.528 -14.915 -0.067 1.00 43.31 336 ILE A O 1
ATOM 2649 N N . PHE A 1 337 ? -41.435 -13.627 1.535 1.00 42.62 337 PHE A N 1
ATOM 2650 C CA . PHE A 1 337 ? -41.048 -14.463 2.669 1.00 42.62 337 PHE A CA 1
ATOM 2651 C C . PHE A 1 337 ? -41.636 -15.881 2.537 1.00 42.62 337 PHE A C 1
ATOM 2653 O O . PHE A 1 337 ? -40.916 -16.846 2.752 1.00 42.62 337 PHE A O 1
ATOM 2660 N N . GLU A 1 338 ? -42.884 -16.017 2.065 1.00 41.22 338 GLU A N 1
ATOM 2661 C CA . GLU A 1 338 ? -43.511 -17.305 1.700 1.00 41.22 338 GLU A CA 1
ATOM 2662 C C . GLU A 1 338 ? -42.845 -18.037 0.519 1.00 41.22 338 GLU A C 1
ATOM 2664 O O . GLU A 1 338 ? -42.882 -19.260 0.470 1.00 41.22 338 GLU A O 1
ATOM 2669 N N . LEU A 1 339 ? -42.171 -17.329 -0.392 1.00 42.59 339 LEU A N 1
ATOM 2670 C CA . LEU A 1 339 ? -41.401 -17.930 -1.495 1.00 42.59 339 LEU A CA 1
ATOM 2671 C C . LEU A 1 339 ? -39.997 -18.383 -1.059 1.00 42.59 339 LEU A C 1
ATOM 2673 O O . LEU A 1 339 ? -39.457 -19.332 -1.614 1.00 42.59 339 LEU A O 1
ATOM 2677 N N . ILE A 1 340 ? -39.414 -17.732 -0.047 1.00 44.75 340 ILE A N 1
ATOM 2678 C CA . ILE A 1 340 ? -38.195 -18.205 0.636 1.00 44.75 340 ILE A CA 1
ATOM 2679 C C . ILE A 1 340 ? -38.531 -19.373 1.589 1.00 44.75 340 ILE A C 1
ATOM 2681 O O . ILE A 1 340 ? -37.660 -20.174 1.907 1.00 44.75 340 ILE A O 1
ATOM 2685 N N . LEU A 1 341 ? -39.793 -19.521 2.007 1.00 41.31 341 LEU A N 1
ATOM 2686 C CA . LEU A 1 341 ? -40.267 -20.589 2.898 1.00 41.31 341 LEU A CA 1
ATOM 2687 C C . LEU A 1 341 ? -40.361 -21.987 2.261 1.00 41.31 341 LEU A C 1
ATOM 2689 O O . LEU A 1 341 ? -40.603 -22.937 3.003 1.00 41.31 341 LEU A O 1
ATOM 2693 N N . GLU A 1 342 ? -40.067 -22.177 0.966 1.00 47.56 342 GLU A N 1
ATOM 2694 C CA . GLU A 1 342 ? -39.700 -23.530 0.495 1.00 47.56 342 GLU A CA 1
ATOM 2695 C C . GLU A 1 342 ? -38.437 -24.057 1.216 1.00 47.56 342 GLU A C 1
ATOM 2697 O O . GLU A 1 342 ? -38.240 -25.265 1.294 1.00 47.56 342 GLU A O 1
ATOM 2702 N N . PHE A 1 343 ? -37.635 -23.170 1.826 1.00 44.31 343 PHE A N 1
ATOM 2703 C CA . PHE A 1 343 ? -36.426 -23.487 2.598 1.00 44.31 343 PHE A CA 1
ATOM 2704 C C . PHE A 1 343 ? -36.616 -23.536 4.124 1.00 44.31 343 PHE A C 1
ATOM 2706 O O . PHE A 1 343 ? -35.632 -23.446 4.850 1.00 44.31 343 PHE A O 1
ATOM 2713 N N . GLY A 1 344 ? -37.852 -23.637 4.626 1.00 57.06 344 GLY A N 1
ATOM 2714 C CA . GLY A 1 344 ? -38.101 -24.146 5.980 1.00 57.06 344 GLY A CA 1
ATOM 2715 C C . GLY A 1 344 ? -37.411 -23.414 7.165 1.00 57.06 344 GLY A C 1
ATOM 2716 O O . GLY A 1 344 ? -37.200 -22.194 7.128 1.00 57.06 344 GLY A O 1
ATOM 2717 N N . PRO A 1 345 ? -37.145 -24.120 8.286 1.00 56.94 345 PRO A N 1
ATOM 2718 C CA . PRO A 1 345 ? -36.549 -23.572 9.518 1.00 56.94 345 PRO A CA 1
ATOM 2719 C C . PRO A 1 345 ? -35.108 -23.030 9.370 1.00 56.94 345 PRO A C 1
ATOM 2721 O O . PRO A 1 345 ? -34.639 -22.264 10.219 1.00 56.94 345 PRO A O 1
ATOM 2724 N N . GLU A 1 346 ? -34.417 -23.344 8.277 1.00 57.56 346 GLU A N 1
ATOM 2725 C CA . GLU A 1 346 ? -33.068 -22.890 7.935 1.00 57.56 346 GLU A CA 1
ATOM 2726 C C . GLU A 1 346 ? -33.028 -21.373 7.695 1.00 57.56 346 GLU A C 1
ATOM 2728 O O . GLU A 1 346 ? -32.155 -20.670 8.217 1.00 57.56 346 GLU A O 1
ATOM 2733 N N . ALA A 1 347 ? -34.017 -20.837 6.971 1.00 56.66 347 ALA A N 1
ATOM 2734 C CA . ALA A 1 347 ? -34.147 -19.400 6.716 1.00 56.66 347 ALA A CA 1
ATOM 2735 C C . ALA A 1 347 ? -34.479 -18.606 7.992 1.00 56.66 347 ALA A C 1
ATOM 2737 O O . ALA A 1 347 ? -34.052 -17.457 8.164 1.00 56.66 347 ALA A O 1
ATOM 2738 N N . TRP A 1 348 ? -35.208 -19.222 8.925 1.00 62.22 348 TRP A N 1
ATOM 2739 C CA . TRP A 1 348 ? -35.472 -18.637 10.239 1.00 62.22 348 TRP A CA 1
ATOM 2740 C C . TRP A 1 348 ? -34.195 -18.559 11.087 1.00 62.22 348 TRP A C 1
ATOM 2742 O O . TRP A 1 348 ? -33.906 -17.507 11.666 1.00 62.22 348 TRP A O 1
ATOM 2752 N N . CYS A 1 349 ? -33.390 -19.629 11.095 1.00 63.16 349 CYS A N 1
ATOM 2753 C CA . CYS A 1 349 ? -32.088 -19.654 11.763 1.00 63.16 349 CYS A CA 1
ATOM 2754 C C . CYS A 1 349 ? -31.152 -18.563 11.206 1.00 63.16 349 CYS A C 1
ATOM 2756 O O . CYS A 1 349 ? -30.616 -17.752 11.966 1.00 63.16 349 CYS A O 1
ATOM 2758 N N . ALA A 1 350 ? -31.057 -18.456 9.875 1.00 63.06 350 ALA A N 1
ATOM 2759 C CA . ALA A 1 350 ? -30.253 -17.442 9.192 1.00 63.06 350 ALA A CA 1
ATOM 2760 C C . ALA A 1 350 ? -30.662 -16.008 9.569 1.00 63.06 350 ALA A C 1
ATOM 2762 O O . ALA A 1 350 ? -29.809 -15.174 9.876 1.00 63.06 350 ALA A O 1
ATOM 2763 N N . ASN A 1 351 ? -31.966 -15.715 9.617 1.00 67.50 351 ASN A N 1
ATOM 2764 C CA . ASN A 1 351 ? -32.469 -14.406 10.041 1.00 67.50 351 ASN A CA 1
ATOM 2765 C C . ASN A 1 351 ? -32.088 -14.062 11.478 1.00 67.50 351 ASN A C 1
ATOM 2767 O O . ASN A 1 351 ? -31.650 -12.944 11.754 1.00 67.50 351 ASN A O 1
ATOM 2771 N N . ARG A 1 352 ? -32.214 -15.024 12.394 1.00 68.00 352 ARG A N 1
ATOM 2772 C CA . ARG A 1 352 ? -31.917 -14.825 13.815 1.00 68.00 352 ARG A CA 1
ATOM 2773 C C . ARG A 1 352 ? -30.431 -14.532 14.060 1.00 68.00 352 ARG A C 1
ATOM 2775 O O . ARG A 1 352 ? -30.100 -13.731 14.933 1.00 68.00 352 ARG A O 1
ATOM 2782 N N . CYS A 1 353 ? -29.545 -15.096 13.240 1.00 63.25 353 CYS A N 1
ATOM 2783 C CA . CYS A 1 353 ? -28.110 -14.800 13.232 1.00 63.25 353 CYS A CA 1
ATOM 2784 C C . CYS A 1 353 ? -27.764 -13.356 12.806 1.00 63.25 353 CYS A C 1
ATOM 2786 O O . CYS A 1 353 ? -26.693 -12.853 13.159 1.00 63.25 353 CYS A O 1
ATOM 2788 N N . LEU A 1 354 ? -28.654 -12.673 12.072 1.00 60.91 354 LEU A N 1
ATOM 2789 C CA . LEU A 1 354 ? -28.412 -11.341 11.501 1.00 60.91 354 LEU A CA 1
ATOM 2790 C C . LEU A 1 354 ? -29.077 -10.175 12.265 1.00 60.91 354 LEU A C 1
ATOM 2792 O O . LEU A 1 354 ? -28.882 -9.020 11.892 1.00 60.91 354 LEU A O 1
ATOM 2796 N N . VAL A 1 355 ? -29.837 -10.416 13.339 1.00 61.97 355 VAL A N 1
ATOM 2797 C CA . VAL A 1 355 ? -30.517 -9.339 14.094 1.00 61.97 355 VAL A CA 1
ATOM 2798 C C . VAL A 1 355 ? -29.528 -8.546 14.969 1.00 61.97 355 VAL A C 1
ATOM 2800 O O . VAL A 1 355 ? -28.748 -9.132 15.715 1.00 61.97 355 VAL A O 1
ATOM 2803 N N . CYS A 1 356 ? -29.571 -7.207 14.932 1.00 41.69 356 CYS A N 1
ATOM 2804 C CA . CYS A 1 356 ? -28.588 -6.329 15.597 1.00 41.69 356 CYS A CA 1
ATOM 2805 C C . CYS A 1 356 ? -28.614 -6.356 17.140 1.00 41.69 356 CYS A C 1
ATOM 2807 O O . CYS A 1 356 ? -27.583 -6.150 17.775 1.00 41.69 356 CYS A O 1
ATOM 2809 N N . TRP A 1 357 ? -29.770 -6.611 17.766 1.00 38.41 357 TRP A N 1
ATOM 2810 C CA . TRP A 1 357 ? -29.967 -6.318 19.199 1.00 38.41 357 TRP A CA 1
ATOM 2811 C C . TRP A 1 357 ? -29.985 -7.544 20.124 1.00 38.41 357 TRP A C 1
ATOM 2813 O O . TRP A 1 357 ? -29.847 -7.391 21.335 1.00 38.41 357 TRP A O 1
ATOM 2823 N N . ALA A 1 358 ? -30.085 -8.763 19.581 1.00 55.31 358 ALA A N 1
ATOM 2824 C CA . ALA A 1 358 ? -30.148 -9.994 20.376 1.00 55.31 358 ALA A CA 1
ATOM 2825 C C . ALA A 1 358 ? -29.674 -11.231 19.586 1.00 55.31 358 ALA A C 1
ATOM 2827 O O . ALA A 1 358 ? -30.428 -12.183 19.392 1.00 55.31 358 ALA A O 1
ATOM 2828 N N . LYS A 1 359 ? -28.423 -11.217 19.098 1.00 65.12 359 LYS A N 1
ATOM 2829 C CA . LYS A 1 359 ? -27.845 -12.386 18.409 1.00 65.12 359 LYS A CA 1
ATOM 2830 C C . LYS A 1 359 ? -27.757 -13.583 19.371 1.00 65.12 359 LYS A C 1
ATOM 2832 O O . LYS A 1 359 ? -27.265 -13.391 20.489 1.00 65.12 359 LYS A O 1
ATOM 2837 N N . PRO A 1 360 ? -28.187 -14.786 18.950 1.00 69.06 360 PRO A N 1
ATOM 2838 C CA . PRO A 1 360 ? -28.085 -15.993 19.765 1.00 69.06 360 PRO A CA 1
ATOM 2839 C C . PRO A 1 360 ? -26.622 -16.362 20.025 1.00 69.06 360 PRO A C 1
ATOM 2841 O O . PRO A 1 360 ? -25.712 -15.928 19.312 1.00 69.06 360 PRO A O 1
ATOM 2844 N N . LYS A 1 361 ? -26.381 -17.184 21.047 1.00 76.81 361 LYS A N 1
ATOM 2845 C CA . LYS A 1 361 ? -25.071 -17.833 21.216 1.00 76.81 361 LYS A CA 1
ATOM 2846 C C . LYS A 1 361 ? -24.898 -18.923 20.160 1.00 76.81 361 LYS A C 1
ATOM 2848 O O . LYS A 1 361 ? -25.867 -19.552 19.752 1.00 76.81 361 LYS A O 1
ATOM 2853 N N . MET A 1 362 ? -23.656 -19.225 19.778 1.00 80.31 362 MET A N 1
ATOM 2854 C CA . MET A 1 362 ? -23.395 -20.292 18.801 1.00 80.31 362 MET A CA 1
ATOM 2855 C C . MET A 1 362 ? -23.899 -21.671 19.270 1.00 80.31 362 MET A C 1
ATOM 2857 O O . MET A 1 362 ? -24.315 -22.479 18.450 1.00 80.31 362 MET A O 1
ATOM 2861 N N . SER A 1 363 ? -23.936 -21.921 20.584 1.00 78.19 363 SER A N 1
ATOM 2862 C CA . SER A 1 363 ? -24.544 -23.128 21.162 1.00 78.19 363 SER A CA 1
ATOM 2863 C C . SER A 1 363 ? -26.046 -23.236 20.878 1.00 78.19 363 SER A C 1
ATOM 2865 O O . SER A 1 363 ? -26.533 -24.321 20.599 1.00 78.19 363 SER A O 1
ATOM 2867 N N . GLU A 1 364 ? -26.765 -22.111 20.900 1.00 76.06 364 GLU A N 1
ATOM 2868 C CA . GLU A 1 364 ? -28.202 -22.052 20.597 1.00 76.06 364 GLU A CA 1
ATOM 2869 C C . GLU A 1 364 ? -28.445 -22.210 19.090 1.00 76.06 364 GLU A C 1
ATOM 2871 O O . GLU A 1 364 ? -29.398 -22.859 18.677 1.00 76.06 364 GLU A O 1
ATOM 2876 N N . VAL A 1 365 ? -27.560 -21.650 18.253 1.00 75.81 365 VAL A N 1
ATOM 2877 C CA . VAL A 1 365 ? -27.593 -21.861 16.794 1.00 75.81 365 VAL A CA 1
ATOM 2878 C C . VAL A 1 365 ? -27.403 -23.342 16.468 1.00 75.81 365 VAL A C 1
ATOM 2880 O O . VAL A 1 365 ? -28.148 -23.883 15.657 1.00 75.81 365 VAL A O 1
ATOM 2883 N N . LEU A 1 366 ? -26.447 -24.007 17.122 1.00 75.94 366 LEU A N 1
ATOM 2884 C CA . LEU A 1 366 ? -26.185 -25.433 16.930 1.00 75.94 366 LEU A CA 1
ATOM 2885 C C . LEU A 1 366 ? -27.375 -26.302 17.357 1.00 75.94 366 LEU A C 1
ATOM 2887 O O . LEU A 1 366 ? -27.710 -27.246 16.653 1.00 75.94 366 LEU A O 1
ATOM 2891 N N . GLU A 1 367 ? -28.031 -25.970 18.469 1.00 76.31 367 GLU A N 1
ATOM 2892 C CA . GLU A 1 367 ? -29.238 -26.668 18.925 1.00 76.31 367 GLU A CA 1
ATOM 2893 C C . GLU A 1 367 ? -30.369 -26.567 17.894 1.00 76.31 367 GLU A C 1
ATOM 2895 O O . GLU A 1 367 ? -30.969 -27.578 17.537 1.00 76.31 367 GLU A O 1
ATOM 2900 N N . VAL A 1 368 ? -30.597 -25.371 17.341 1.00 73.12 368 VAL A N 1
ATOM 2901 C CA . VAL A 1 368 ? -31.587 -25.162 16.274 1.00 73.12 368 VAL A CA 1
ATOM 2902 C C . VAL A 1 368 ? -31.214 -25.947 15.015 1.00 73.12 368 VAL A C 1
ATOM 2904 O O . VAL A 1 368 ? -32.069 -26.610 14.443 1.00 73.12 368 VAL A O 1
ATOM 2907 N N . VAL A 1 369 ? -29.951 -25.913 14.581 1.00 71.31 369 VAL A N 1
ATOM 2908 C CA . VAL A 1 369 ? -29.501 -26.662 13.394 1.00 71.31 369 VAL A CA 1
ATOM 2909 C C . VAL A 1 369 ? -29.652 -28.171 13.598 1.00 71.31 369 VAL A C 1
ATOM 2911 O O . VAL A 1 369 ? -30.129 -28.852 12.696 1.00 71.31 369 VAL A O 1
ATOM 2914 N N . ASN A 1 370 ? -29.319 -28.697 14.777 1.00 71.00 370 ASN A N 1
ATOM 2915 C CA . ASN A 1 370 ? -29.496 -30.116 15.085 1.00 71.00 370 ASN A CA 1
ATOM 2916 C C . ASN A 1 370 ? -30.974 -30.523 15.055 1.00 71.00 370 ASN A C 1
ATOM 2918 O O . ASN A 1 370 ? -31.294 -31.544 14.462 1.00 71.00 370 ASN A O 1
ATOM 2922 N N . GLN A 1 371 ? -31.879 -29.695 15.586 1.00 68.69 371 GLN A N 1
ATOM 2923 C CA . GLN A 1 371 ? -33.323 -29.938 15.485 1.00 68.69 371 GLN A CA 1
ATOM 2924 C C . GLN A 1 371 ? -33.806 -29.963 14.027 1.00 68.69 371 GLN A C 1
ATOM 2926 O O . GLN A 1 371 ? -34.651 -30.777 13.672 1.00 68.69 371 GLN A O 1
ATOM 2931 N N . ILE A 1 372 ? -33.263 -29.104 13.159 1.00 63.62 372 ILE A N 1
ATOM 2932 C CA . ILE A 1 372 ? -33.582 -29.105 11.721 1.00 63.62 372 ILE A CA 1
ATOM 2933 C C . ILE A 1 372 ? -33.104 -30.400 11.055 1.00 63.62 372 ILE A C 1
ATOM 2935 O O . ILE A 1 372 ? -33.838 -31.020 10.282 1.00 63.62 372 ILE A O 1
ATOM 2939 N N . VAL A 1 373 ? -31.881 -30.826 11.368 1.00 63.16 373 VAL A N 1
ATOM 2940 C CA . VAL A 1 373 ? -31.309 -32.076 10.854 1.00 63.16 373 VAL A CA 1
ATOM 2941 C C . VAL A 1 373 ? -32.122 -33.282 11.339 1.00 63.16 373 VAL A C 1
ATOM 2943 O O . VAL A 1 373 ? -32.442 -34.159 10.545 1.00 63.16 373 VAL A O 1
ATOM 2946 N N . GLU A 1 374 ? -32.542 -33.299 12.603 1.00 61.56 374 GLU A N 1
ATOM 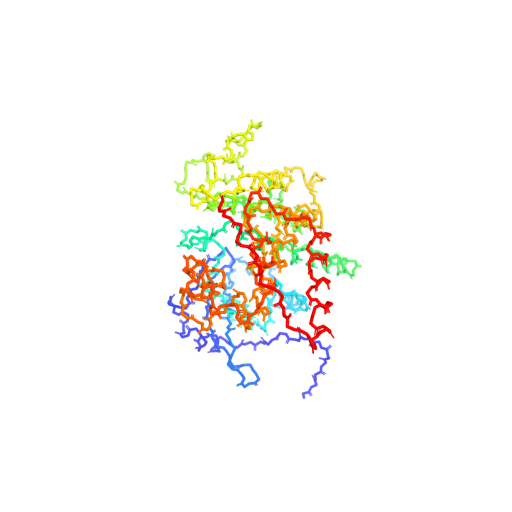2947 C CA . GLU A 1 374 ? -33.384 -34.363 13.163 1.00 61.56 374 GLU A CA 1
ATOM 2948 C C . GLU A 1 374 ? -34.769 -34.409 12.495 1.00 61.56 374 GLU A C 1
ATOM 2950 O O . GLU A 1 374 ? -35.226 -35.476 12.089 1.00 61.56 374 GLU A O 1
ATOM 2955 N N . VAL A 1 375 ? -35.407 -33.256 12.270 1.00 55.78 375 VAL A N 1
ATOM 2956 C CA . VAL A 1 375 ? -36.706 -33.166 11.576 1.00 55.78 375 VAL A CA 1
ATOM 2957 C C . VAL A 1 375 ? -36.608 -33.594 10.105 1.00 55.78 375 VAL A C 1
ATOM 2959 O O . VAL A 1 375 ? -37.536 -34.204 9.576 1.00 55.78 375 VAL A O 1
ATOM 2962 N N . THR A 1 376 ? -35.487 -33.322 9.432 1.00 50.34 376 THR A N 1
ATOM 2963 C CA . THR A 1 376 ? -35.264 -33.743 8.035 1.00 50.34 376 THR A CA 1
ATOM 2964 C C . THR A 1 376 ? -34.900 -35.223 7.906 1.00 50.34 376 THR A C 1
ATOM 2966 O O . THR A 1 376 ? -35.168 -35.824 6.865 1.00 50.34 376 THR A O 1
ATOM 2969 N N . THR A 1 377 ? -34.373 -35.851 8.961 1.00 48.81 377 THR A N 1
ATOM 2970 C CA . THR A 1 377 ? -34.238 -37.317 9.028 1.00 48.81 377 THR A CA 1
ATOM 2971 C C . THR A 1 377 ? -35.556 -38.045 9.301 1.00 48.81 377 THR A C 1
ATOM 2973 O O . THR A 1 377 ? -35.656 -39.233 9.002 1.00 48.81 377 THR A O 1
ATOM 2976 N N . ASP A 1 378 ? -36.576 -37.336 9.794 1.00 42.72 378 ASP A N 1
ATOM 2977 C CA . ASP A 1 378 ? -37.861 -37.889 10.242 1.00 42.72 378 ASP A CA 1
ATOM 2978 C C . ASP A 1 378 ? -39.021 -37.579 9.269 1.00 42.72 378 ASP A C 1
ATOM 2980 O O . ASP A 1 378 ? -40.193 -37.547 9.656 1.00 42.72 378 ASP A O 1
ATOM 2984 N N . ILE A 1 379 ? -38.713 -37.340 7.981 1.00 44.28 379 ILE A N 1
ATOM 2985 C CA . ILE A 1 379 ? -39.698 -37.093 6.908 1.00 44.28 379 ILE A CA 1
ATOM 2986 C C . ILE A 1 379 ? -40.489 -38.384 6.621 1.00 44.28 379 ILE A C 1
ATOM 2988 O O . ILE A 1 379 ? -40.291 -39.089 5.635 1.00 44.28 379 ILE A O 1
ATOM 2992 N N . GLY A 1 380 ? -41.411 -38.678 7.532 1.00 36.94 380 GLY A N 1
ATOM 2993 C CA . GLY A 1 380 ? -42.471 -39.672 7.441 1.00 36.94 380 GLY A CA 1
ATOM 2994 C C . GLY A 1 380 ? -43.784 -39.211 8.090 1.00 36.94 380 GLY A C 1
ATOM 2995 O O . GLY A 1 380 ? -44.778 -39.922 7.976 1.00 36.94 380 GLY A O 1
ATOM 2996 N N . SER A 1 381 ? -43.842 -38.029 8.726 1.00 33.22 381 SER A N 1
ATOM 2997 C CA . SER A 1 381 ? -45.056 -37.541 9.411 1.00 33.22 381 SER A CA 1
ATOM 2998 C C . SER A 1 381 ? -45.332 -36.048 9.152 1.00 33.22 381 SER A C 1
ATOM 3000 O O . SER A 1 381 ? -44.379 -35.274 9.069 1.00 33.22 381 SER A O 1
ATOM 3002 N N . PRO A 1 382 ? -46.602 -35.593 9.049 1.00 38.81 382 PRO A N 1
ATOM 3003 C CA . PRO A 1 382 ? -46.919 -34.200 8.727 1.00 38.81 382 PRO A CA 1
ATOM 3004 C C . PRO A 1 382 ? -46.613 -33.254 9.898 1.00 38.81 382 PRO A C 1
ATOM 3006 O O . PRO A 1 382 ? -47.021 -33.504 11.033 1.00 38.81 382 PRO A O 1
ATOM 3009 N N . LEU A 1 383 ? -45.940 -32.139 9.599 1.00 39.03 383 LEU A N 1
ATOM 3010 C CA . LEU A 1 383 ? -45.584 -31.086 10.555 1.00 39.03 383 LEU A CA 1
ATOM 3011 C C . LEU A 1 383 ? -46.831 -30.439 11.202 1.00 39.03 383 LEU A C 1
ATOM 3013 O O . LEU A 1 383 ? -47.787 -30.111 10.492 1.00 39.03 383 LEU A O 1
ATOM 3017 N N . PRO A 1 384 ? -46.835 -30.180 12.525 1.00 34.06 384 PRO A N 1
ATOM 3018 C CA . PRO A 1 384 ? -47.908 -29.436 13.176 1.00 34.06 384 PRO A CA 1
ATOM 3019 C C . PRO A 1 384 ? -47.823 -27.929 12.853 1.00 34.06 384 PRO A C 1
ATOM 3021 O O . PRO A 1 384 ? -46.729 -27.382 12.693 1.00 34.06 384 PRO A O 1
ATOM 3024 N N . PRO A 1 385 ? -48.962 -27.212 12.790 1.00 30.25 385 PRO A N 1
ATOM 3025 C CA . PRO A 1 385 ? -48.981 -25.799 12.427 1.00 30.25 385 PRO A CA 1
ATOM 3026 C C . PRO A 1 385 ? -48.357 -24.940 13.537 1.00 30.25 385 PRO A C 1
ATOM 3028 O O . PRO A 1 385 ? -48.851 -24.907 14.668 1.00 30.25 385 PRO A O 1
ATOM 3031 N N . MET A 1 386 ? -47.284 -24.210 13.212 1.00 33.94 386 MET A N 1
ATOM 3032 C CA . MET A 1 386 ? -46.665 -23.259 14.140 1.00 33.94 386 MET A CA 1
ATOM 3033 C C . MET A 1 386 ? -47.638 -22.122 14.484 1.00 33.94 386 MET A C 1
ATOM 3035 O O . MET A 1 386 ? -48.166 -21.428 13.612 1.00 33.94 386 MET A O 1
ATOM 3039 N N . ARG A 1 387 ? -47.874 -21.921 15.787 1.00 29.38 387 ARG A N 1
ATOM 3040 C CA . ARG A 1 387 ? -48.683 -20.818 16.321 1.00 29.38 387 ARG A CA 1
ATOM 3041 C C . ARG A 1 387 ? -47.976 -19.477 16.109 1.00 29.38 387 ARG A C 1
ATOM 3043 O O . ARG A 1 387 ? -46.797 -19.331 16.416 1.00 29.38 387 ARG A O 1
ATOM 3050 N N . ARG A 1 388 ? -48.745 -18.488 15.641 1.00 29.45 388 ARG A N 1
ATOM 3051 C CA . ARG A 1 388 ? -48.345 -17.080 15.489 1.00 29.45 388 ARG A CA 1
ATOM 3052 C C . ARG A 1 388 ? -47.880 -16.504 16.829 1.00 29.45 388 ARG A C 1
ATOM 3054 O O . ARG A 1 388 ? -48.676 -16.441 17.764 1.00 29.45 388 ARG A O 1
ATOM 3061 N N . VAL A 1 389 ? -46.645 -16.018 16.890 1.00 27.25 389 VAL A N 1
ATOM 3062 C CA . VAL A 1 389 ? -46.203 -15.073 17.922 1.00 27.25 389 VAL A CA 1
ATOM 3063 C C . VAL A 1 389 ? -46.134 -13.701 17.255 1.00 27.25 389 VAL A C 1
ATOM 3065 O O . VAL A 1 389 ? -45.481 -13.541 16.226 1.00 27.25 389 VAL A O 1
ATOM 3068 N N . TRP A 1 390 ? -46.919 -12.761 17.779 1.00 28.30 390 TRP A N 1
ATOM 3069 C CA . TRP A 1 390 ? -46.993 -11.372 17.325 1.00 28.30 390 TRP A CA 1
ATOM 3070 C C . TRP A 1 390 ? -45.759 -10.573 17.791 1.00 28.30 390 TRP A C 1
ATOM 3072 O O . TRP A 1 390 ? -45.126 -10.965 18.769 1.00 28.30 390 TRP A O 1
ATOM 3082 N N . LEU A 1 391 ? -45.456 -9.507 17.034 1.00 32.31 391 LEU A N 1
ATOM 3083 C CA . LEU A 1 391 ? -44.300 -8.589 17.078 1.00 32.31 391 LEU A CA 1
ATOM 3084 C C . LEU A 1 391 ? -43.779 -8.175 18.461 1.00 32.31 391 LEU A C 1
ATOM 3086 O O . LEU A 1 391 ? -44.617 -7.867 19.337 1.00 32.31 391 LEU A O 1
#

Radius of gyration: 26.56 Å; chains: 1; bounding box: 80×65×53 Å

Sequence (391 aa):
MEQSPGHNLIQFNLSDLEKATKGFKSSYKIGEGDFGAFYRGTIKLSGKSTPVIIQQIQGHVLKAKSDHSWVKELNTIAAMKHQNLLNLVGYCLSVGVRFVVGECTCIGSLSYFLSKLLLSWVKRLIIVQAAARALVYFHDHQFAETEMQNSTPSAGQLDWSFMGYTTPEVDPHNKIKSTDNVYSFGVILLEIITGKPAFDVNRPKNERNLVEWIKSSVSGDETKLAQIMDPNLMGTPGCTKSAMRVLTLSSKCTEEDPKKRPSMSQVLKELAPIVVGTVGYAAWESEHLTSKSDVWSYGVFLYELITGRHNLDRNRPKSEQKLLEWIRPHLSNLKIFELILEFGPEAWCANRCLVCWAKPKMSEVLEVVNQIVEVTTDIGSPLPPMRRVWL

pLDDT: mean 70.77, std 17.89, range [25.83, 94.56]

Organism: Quercus suber (NCBI:txid58331)

InterPro domains:
  IPR000719 Protein kinase domain [PF00069] (164-269)
  IPR000719 Protein kinase domain [PS50011] (24-391)
  IPR001245 Serine-threonine/tyrosine-protein kinase, catalytic domain [PF07714] (27-143)
  IPR001245 Serine-threonine/tyrosine-protein kinase, catalytic domain [PF07714] (284-313)
  IPR011009 Protein kinase-like domain superfamily [SSF56112] (14-271)
  IPR011009 Protein kinase-like domain superfamily [SSF56112] (274-367)
  IPR050823 Plant Serine/Threonine-Protein Kinase [PTHR45621] (7-142)

Secondary structure (DSSP, 8-state):
----SS-PPEE--HHHHHHHHTTT-GGGEEEEETTEEEEEEEEEETTEEEEEEEEEEPHHHHTT--HHHHHHHHHHHHH---TTS-EEEEEEEETTEEEEEEE----S-HHHHHHHS---HHHHHHHHHHHHHHHHHHHHHHHHHHTT-----------GGGSSSS-TT--TTSPPPHHHHHHHHHHHHHHHHH---SB-TTS-GGGSBHHHHHHHHHTT-GGGHHHHS-GGGTT-TTHHHHHHHHHHHHHHHT-SSGGGSPPHHHHHHHHGGGS-S-TTTS-TT-SS--HHHHHHHHHHHHHHHHH---SB-TTS-GGGSBHHHHHHHHHT-HHHHHHHGGGHHHHHHHHHHT-SS-PPPHHHHHHHHHHHHHHHHTTTSPPPPPPP---